Protein AF-A0A662N5N3-F1 (afdb_monomer_lite)

pLDDT: mean 81.84, std 18.87, range [27.03, 98.88]

Sequence (697 aa):
PAIQVDVYLLGVSLSEDMDDGWNGYADIVGNYKIVHKGHETKNGNIEMIYYDWDTLKGKMGYIRKRLLYSHKECSPLNEITIEVNLEEYNDILSNSAIGSGSIKITKPGKYTINSGKGKVLIEVKTTPAVLYSDECSYFYDQPNDYASSIVTSSGGYVYDWQLANMIRMWIANRTGYANMVFIFNQCFGGGMIDDLKEKLEGTGDAAFLSASKHNETSWGLADGYTPASWPEMAKRGFKKPEGYYPKEVGEELAKTGKDAPTIKEIAKRAEQQDARGPYGLGFKETPQYTSVGNGDNIKIGKKADGSDVASKHAILFAGDADSKRHWNNLDRAYKALKKHGFTDANIIVLAGNGKTLPNGTNVPSYVDGPGTKKALFEAIINVSKKMNKNEQLIFWVSDHGNRERTETALDKAIKDPVKQTVPPKRTAKRPGQISWDLDEEFLKVIKLDPNNQPYVSILVEATPMVIEYGEYFLENIKLYVNENELELELIEPIIAYDEEPDLDAYELVYLVDERILREENLIEVEWAGDPEMFVEYTILGLMISTGDINELEPEPIEVVEERTLFELLREYVPIYNENIDNLPGFIKRIAGNERIDLEITLENKSILNIGVVTEKGRIVEFSKGKISEPTMRVWTSEDIVRRIINSEDPISTGVNALKMGEIRYSGVGFRRTLKMFAVKIVTKVYRLVEVIGDLFG

Radius of gyration: 35.74 Å; chains: 1; bounding box: 77×88×112 Å

Foldseek 3Di:
DKKKKWKKFWWKFFQDDPDPPPPQWQFKKWKKWKDFPPDDIDIDIDHTDTHRCVVQVRNTDTDDIDTRDIDMDDPDGTKMKMKMWMWRDDPPDDTHGCAIFIDIDRHFAWDWTDGRRMITIMTIDIDHDLVCLLVDADQDEDPPQKWWWDAALVRATCTLLLVLCLCLFLEQPQFAALEEEEEAAAFLSSNSVNSNQVSCAPSYKYKYKYQAHNHAGFDWFFQPDACVVPVVVVVLVDHGTATQLLVQLLVLLLDDDPSFAQPLVSRSRSLSSRQQHPNHDVNGGHMHIDIHDLSRQDTLQAGSVRHGFPEEAEEEAERQQQGPHSLVSSVSNVNSVVSSVDDLVRYAAAHNQLAAHNVRHGDPPSHPGHRHPQVVSVSSNVVSVVHHNRYYYYYYYYYHMDMDGPVVSVVSQVVDPDHRDGAFDQPDPDPPDGDGDDDPVVVVVLVVDPCNFKKKKWKWFCDPLCVVCDPVQVQQKWKDKLNRTFHFDDWAFDQHPDPDRDGGTIITMTTDHLVSDDPDIDMDIDGRDDPVSDDDIDTPDMDTGSSDPDDDDDDDDDDDDDDDPLRLVVVCQVVQQVCQVVADPVLLVVLAFWWEWEWAQEPVRDTWTWTFTGHSNHTPDIDTDGDPPGQKYKYAYPVLVVCLSPDPHNNVSVVVCVVVCRIDMDGDDDDDDPDDDDVPPPDPPVPPVVPVVPPDD

Secondary structure (DSSP, 8-state):
-EEEEEEEEEEEEESS----SSSSSEEEEEEEEEEETTSPPEEEEEEEEEE-HHHHTTS-EEEEEEEEEEEEEESSPPPEEEEEEEEE--SSSPPEEEEEEEEEESSSEEEEEEETTEEEEEEEEEEE-GGGGGG-----PPPTTEEEEEE-TTS-EEEHHHHHHHHIIIIIITT--SEEEEEE-STTGGGGHHHHHHHHTTTSEEEEEESS-TTS---B--TT--TTT-HHHHHTT--SS-BHHHHHHHHHHT--GGG---HHHHHHHHHHH-SSSTTSSS-----EEEEETTGGG-BTTB-TTSPBPS-EEEEEEETT--SHHHHHHHHHHHHHHHHTT--GGGEEEEETTSSB-TTSPBPPTT--B---HHHHHHHHHHHHHH--TT-EEEEEE-S--EEEEHHHHHHHHHH-SSPPP-PPP---SSTT----PPPHHHHHHHHT-TT---EEEEEEE--HHHHHHHHHHHHTEEEEETTEEE-EEEEEEE--SSSS-S--EEEEEEE--GGG--SS--EEEEE-S-GGG-----EEEEEEE-S-------------PPPPHHHHHHHHHHHHHHHGGGS-HHHHHHSSS-EEEEEEE-TTS-EEEEEEEEETTEEEEEEESPPSS-SEEEEEEHHHHHHHHT-SSHHHHHHHHHHHTSSEEEE-SS-----S--TT-SSSSTTSSTTTTTT--

Structure (mmCIF, N/CA/C/O backbone):
data_AF-A0A662N5N3-F1
#
_entry.id   AF-A0A662N5N3-F1
#
loop_
_atom_site.group_PDB
_atom_site.id
_atom_site.type_symbol
_atom_site.label_atom_id
_atom_site.label_alt_id
_atom_site.label_comp_id
_atom_site.label_asym_id
_atom_site.label_entity_id
_atom_site.label_seq_id
_atom_site.pdbx_PDB_ins_code
_atom_site.Cartn_x
_atom_site.Cartn_y
_atom_site.Cartn_z
_atom_site.occupancy
_atom_site.B_iso_or_equiv
_atom_site.auth_seq_id
_atom_site.auth_comp_id
_atom_site.auth_asym_id
_atom_site.auth_atom_id
_atom_site.pdbx_PDB_model_num
ATOM 1 N N . PRO A 1 1 ? -8.837 -2.262 10.865 1.00 85.25 1 PRO A N 1
ATOM 2 C CA . PRO A 1 1 ? -8.389 -2.999 12.072 1.00 85.25 1 PRO A CA 1
ATOM 3 C C . PRO A 1 1 ? -9.550 -3.445 12.971 1.00 85.25 1 PRO A C 1
ATOM 5 O O . PRO A 1 1 ? -10.570 -2.763 13.050 1.00 85.25 1 PRO A O 1
ATOM 8 N N . ALA A 1 2 ? -9.380 -4.579 13.647 1.00 90.88 2 ALA A N 1
ATOM 9 C CA . ALA A 1 2 ? -10.356 -5.117 14.582 1.00 90.88 2 ALA A CA 1
ATOM 10 C C . ALA A 1 2 ? -10.357 -4.335 15.900 1.00 90.88 2 ALA A C 1
ATOM 12 O O . ALA A 1 2 ? -9.306 -4.046 16.483 1.00 90.88 2 ALA A O 1
ATOM 13 N N . ILE A 1 3 ? -11.551 -4.022 16.388 1.00 92.62 3 ILE A N 1
ATOM 14 C CA . ILE A 1 3 ? -11.781 -3.299 17.633 1.00 92.62 3 ILE A CA 1
ATOM 15 C C . ILE A 1 3 ? -12.759 -4.065 18.519 1.00 92.62 3 ILE A C 1
ATOM 17 O O . ILE A 1 3 ? -13.687 -4.717 18.054 1.00 92.62 3 ILE A O 1
ATOM 21 N N . GLN A 1 4 ? -12.529 -3.978 19.820 1.00 95.75 4 GLN A N 1
ATOM 22 C CA . GLN A 1 4 ? -13.451 -4.368 20.868 1.00 95.75 4 GLN A CA 1
ATOM 23 C C . GLN A 1 4 ? -14.208 -3.114 21.289 1.00 95.75 4 GLN A C 1
ATOM 25 O O . GLN A 1 4 ? -13.592 -2.124 21.687 1.00 95.75 4 GLN A O 1
ATOM 30 N N . VAL A 1 5 ? -15.528 -3.162 21.200 1.00 97.44 5 VAL A N 1
ATOM 31 C CA . VAL A 1 5 ? -16.421 -2.065 21.547 1.00 97.44 5 VAL A CA 1
ATOM 32 C C . VAL A 1 5 ? -17.146 -2.408 22.822 1.00 97.44 5 VAL A C 1
ATOM 34 O O . VAL A 1 5 ? -17.880 -3.390 22.884 1.00 97.44 5 VAL A O 1
ATOM 37 N N . ASP A 1 6 ? -16.947 -1.572 23.829 1.00 98.00 6 ASP A N 1
ATOM 38 C CA . ASP A 1 6 ? -17.576 -1.712 25.127 1.00 98.00 6 ASP A CA 1
ATOM 39 C C . ASP A 1 6 ? -18.425 -0.478 25.434 1.00 98.00 6 ASP A C 1
ATOM 41 O O . ASP A 1 6 ? -17.951 0.659 25.346 1.00 98.00 6 ASP A O 1
ATOM 45 N N . VAL A 1 7 ? -19.667 -0.708 25.852 1.00 98.00 7 VAL A N 1
ATOM 46 C CA . VAL A 1 7 ? -20.577 0.330 26.341 1.00 98.00 7 VAL A CA 1
ATOM 47 C C . VAL A 1 7 ? -20.674 0.206 27.851 1.00 98.00 7 VAL A C 1
ATOM 49 O O . VAL A 1 7 ? -21.059 -0.841 28.376 1.00 98.00 7 VAL A O 1
ATOM 52 N N . TYR A 1 8 ? -20.355 1.286 28.553 1.00 98.12 8 TYR A N 1
ATOM 53 C CA . TYR A 1 8 ? -20.390 1.349 30.005 1.00 98.12 8 TYR A CA 1
ATOM 54 C C . TYR A 1 8 ? -21.406 2.367 30.505 1.00 98.12 8 TYR A C 1
ATOM 56 O O . TYR A 1 8 ? -21.521 3.456 29.951 1.00 98.12 8 TYR A O 1
ATOM 64 N N . LEU A 1 9 ? -22.063 2.042 31.615 1.00 97.38 9 LEU A N 1
ATOM 65 C CA . LEU A 1 9 ? -22.802 2.987 32.443 1.00 97.38 9 LEU A CA 1
ATOM 66 C C . LEU A 1 9 ? -21.854 3.600 33.479 1.00 97.38 9 LEU A C 1
ATOM 68 O O . LEU A 1 9 ? -21.174 2.871 34.210 1.00 97.38 9 LEU A O 1
ATOM 72 N N . LEU A 1 10 ? -21.804 4.932 33.533 1.00 97.44 10 LEU A N 1
ATOM 73 C CA . LEU A 1 10 ? -20.913 5.684 34.421 1.00 97.44 10 LEU A CA 1
ATOM 74 C C . LEU A 1 10 ? -21.640 6.439 35.531 1.00 97.44 10 LEU A C 1
ATOM 76 O O . LEU A 1 10 ? -21.030 6.723 36.561 1.00 97.44 10 LEU A O 1
ATOM 80 N N . GLY A 1 11 ? -22.908 6.791 35.339 1.00 96.12 11 GLY A N 1
ATOM 81 C CA . GLY A 1 11 ? -23.653 7.544 36.339 1.00 96.12 11 GLY A CA 1
ATOM 82 C C . GLY A 1 11 ? -25.035 7.959 35.874 1.00 96.12 11 GLY A C 1
ATOM 83 O O . GLY A 1 11 ? -25.398 7.773 34.710 1.00 96.12 11 GLY A O 1
ATOM 84 N N . VAL A 1 12 ? -25.781 8.539 36.806 1.00 96.31 12 VAL A N 1
ATOM 85 C CA . VAL A 1 12 ? -27.115 9.098 36.580 1.00 96.31 12 VAL A CA 1
ATOM 86 C C . VAL A 1 12 ? -27.249 10.446 37.289 1.00 96.31 12 VAL A C 1
ATOM 88 O O . VAL A 1 12 ? -26.534 10.728 38.250 1.00 96.31 12 VAL A O 1
ATOM 91 N N . SER A 1 13 ? -28.148 11.302 36.817 1.00 95.88 13 SER A N 1
ATOM 92 C CA . SER A 1 13 ? -28.570 12.511 37.532 1.00 95.88 13 SER A CA 1
ATOM 93 C C . SER A 1 13 ? -30.065 12.718 37.399 1.00 95.88 13 SER A C 1
ATOM 95 O O . SER A 1 13 ? -30.626 12.357 36.368 1.00 95.88 13 SER A O 1
ATOM 97 N N . LEU A 1 14 ? -30.675 13.383 38.372 1.00 95.12 14 LEU A N 1
ATOM 98 C CA . LEU A 1 14 ? -32.076 13.791 38.319 1.00 95.12 14 LEU A CA 1
ATOM 99 C C . LEU A 1 14 ? -32.199 15.302 38.075 1.00 95.12 14 LEU A C 1
ATOM 101 O O . LEU A 1 14 ? -31.240 16.046 38.267 1.00 95.12 14 LEU A O 1
ATOM 105 N N . SER A 1 15 ? -33.356 15.770 37.616 1.00 93.56 15 SER A N 1
ATOM 106 C CA . SER A 1 15 ? -33.669 17.200 37.474 1.00 93.56 15 SER A CA 1
ATOM 107 C C . SER A 1 15 ? -34.476 17.763 38.640 1.00 93.56 15 SER A C 1
ATOM 109 O O . SER A 1 15 ? -34.558 18.980 38.784 1.00 93.56 15 SER A O 1
ATOM 111 N N . GLU A 1 16 ? -35.068 16.892 39.447 1.00 91.94 16 GLU A N 1
ATOM 112 C CA . GLU A 1 16 ? -35.859 17.225 40.625 1.00 91.94 16 GLU A CA 1
ATOM 113 C C . GLU A 1 16 ? -35.660 16.171 41.711 1.00 91.94 16 GLU A C 1
ATOM 115 O O . GLU A 1 16 ? -35.113 15.096 41.444 1.00 91.94 16 GLU A O 1
ATOM 120 N N . ASP A 1 17 ? -36.085 16.517 42.921 1.00 89.75 17 ASP A N 1
ATOM 121 C CA . ASP A 1 17 ? -36.079 15.604 44.052 1.00 89.75 17 ASP A CA 1
ATOM 122 C C . ASP A 1 17 ? -37.106 14.491 43.828 1.00 89.75 17 ASP A C 1
ATOM 124 O O . ASP A 1 17 ? -38.276 14.767 43.555 1.00 89.75 17 ASP A O 1
ATOM 128 N N . MET A 1 18 ? -36.633 13.254 43.898 1.00 86.56 18 MET A N 1
ATOM 129 C CA . MET A 1 18 ? -37.420 12.031 43.732 1.00 86.56 18 MET A CA 1
ATOM 130 C C . MET A 1 18 ? -37.079 11.054 44.867 1.00 86.56 18 MET A C 1
ATOM 132 O O . MET A 1 18 ? -37.094 9.851 44.657 1.00 86.56 18 MET A O 1
ATOM 136 N N . ASP A 1 19 ? -36.627 11.553 46.019 1.00 82.56 19 ASP A N 1
ATOM 137 C CA . ASP A 1 19 ? -36.522 10.747 47.234 1.00 82.56 19 ASP A CA 1
ATOM 138 C C . ASP A 1 19 ? -37.930 10.551 47.819 1.00 82.56 19 ASP A C 1
ATOM 140 O O . ASP A 1 19 ? -38.656 11.519 48.071 1.00 82.56 19 ASP A O 1
ATOM 144 N N . ASP A 1 20 ? -38.331 9.298 48.036 1.00 78.50 20 ASP A N 1
ATOM 145 C CA . ASP A 1 20 ? -39.620 8.951 48.643 1.00 78.50 20 ASP A CA 1
ATOM 146 C C . ASP A 1 20 ? -39.633 9.137 50.175 1.00 78.50 20 ASP A C 1
ATOM 148 O O . ASP A 1 20 ? -40.675 8.994 50.827 1.00 78.50 20 ASP A O 1
ATOM 152 N N . GLY A 1 21 ? -38.481 9.500 50.750 1.00 77.56 21 GLY A N 1
ATOM 153 C CA . GLY A 1 21 ? -38.270 9.777 52.163 1.00 77.56 21 GLY A CA 1
ATOM 154 C C . GLY A 1 21 ? -38.032 8.528 53.013 1.00 77.56 21 GLY A C 1
ATOM 155 O O . GLY A 1 21 ? -37.933 8.648 54.238 1.00 77.56 21 GLY A O 1
ATOM 156 N N . TRP A 1 22 ? -37.950 7.335 52.413 1.00 80.19 22 TRP A N 1
ATOM 157 C CA . TRP A 1 22 ? -37.767 6.083 53.148 1.00 80.19 22 TRP A CA 1
ATOM 158 C C . TRP A 1 22 ? -36.317 5.860 53.579 1.00 80.19 22 TRP A C 1
ATOM 160 O O . TRP A 1 22 ? -36.052 5.508 54.733 1.00 80.19 22 TRP A O 1
ATOM 170 N N . ASN A 1 23 ? -35.372 6.037 52.654 1.00 81.00 23 ASN A N 1
ATOM 171 C CA . ASN A 1 23 ? -33.949 5.773 52.884 1.00 81.00 23 ASN A CA 1
ATOM 172 C C . ASN A 1 23 ? -33.048 7.008 52.677 1.00 81.00 23 ASN A C 1
ATOM 174 O O . ASN A 1 23 ? -31.851 6.911 52.959 1.00 81.00 23 ASN A O 1
ATOM 178 N N . GLY A 1 24 ? -33.607 8.148 52.254 1.00 84.81 24 GLY A N 1
ATOM 179 C CA . GLY A 1 24 ? -32.859 9.378 51.979 1.00 84.81 24 GLY A CA 1
ATOM 180 C C . GLY A 1 24 ? -32.242 9.437 50.574 1.00 84.81 24 GLY A C 1
ATOM 181 O O . GLY A 1 24 ? -31.312 10.213 50.347 1.00 84.81 24 GLY A O 1
ATOM 182 N N . TYR A 1 25 ? -32.669 8.564 49.659 1.00 89.75 25 TYR A N 1
ATOM 183 C CA . TYR A 1 25 ? -32.156 8.446 48.299 1.00 89.75 25 TYR A CA 1
ATOM 184 C C . TYR A 1 25 ? -33.302 8.208 47.315 1.00 89.75 25 TYR A C 1
ATOM 186 O O . TYR A 1 25 ? -34.268 7.514 47.604 1.00 89.75 25 TYR A O 1
ATOM 194 N N . ALA A 1 26 ? -33.131 8.689 46.085 1.00 89.69 26 ALA A N 1
ATOM 195 C CA . ALA A 1 26 ? -33.930 8.191 44.974 1.00 89.69 26 ALA A CA 1
ATOM 196 C C . ALA A 1 26 ? -33.388 6.819 44.528 1.00 89.69 26 ALA A C 1
ATOM 198 O O . ALA A 1 26 ? -32.230 6.715 44.095 1.00 89.69 26 ALA A O 1
ATOM 199 N N . ASP A 1 27 ? -34.225 5.783 44.601 1.00 93.44 27 ASP A N 1
ATOM 200 C CA . ASP A 1 27 ? -33.883 4.401 44.250 1.00 93.44 27 ASP A CA 1
ATOM 201 C C . ASP A 1 27 ? -34.094 4.152 42.750 1.00 93.44 27 ASP A C 1
ATOM 203 O O . ASP A 1 27 ? -35.142 3.704 42.295 1.00 93.44 27 ASP A O 1
ATOM 207 N N . ILE A 1 28 ? -33.087 4.452 41.932 1.00 93.75 28 ILE A N 1
ATOM 208 C CA . ILE A 1 28 ? -33.214 4.402 40.471 1.00 93.75 28 ILE A CA 1
ATOM 209 C C . ILE A 1 28 ? -32.989 2.975 39.956 1.00 93.75 28 ILE A C 1
ATOM 211 O O . ILE A 1 28 ? -31.911 2.398 40.124 1.00 93.75 28 ILE A 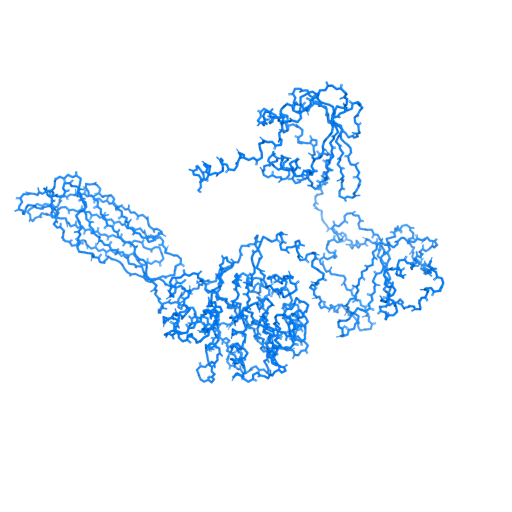O 1
ATOM 215 N N . VAL A 1 29 ? -33.976 2.439 39.239 1.00 94.75 29 VAL A N 1
ATOM 216 C CA . VAL A 1 29 ? -33.901 1.196 38.455 1.00 94.75 29 VAL A CA 1
ATOM 217 C C . VAL A 1 29 ? -34.272 1.473 36.999 1.00 94.75 29 VAL A C 1
ATOM 219 O O . VAL A 1 29 ? -34.690 2.572 36.634 1.00 94.75 29 VAL A O 1
ATOM 222 N N . GLY A 1 30 ? -34.096 0.493 36.118 1.00 94.31 30 GLY A N 1
ATOM 223 C CA . GLY A 1 30 ? -34.522 0.673 34.738 1.00 94.31 30 GLY A CA 1
ATOM 224 C C . GLY A 1 30 ? -34.170 -0.473 33.816 1.00 94.31 30 GLY A C 1
ATOM 225 O O . GLY A 1 30 ? -33.672 -1.519 34.234 1.00 94.31 30 GLY A O 1
ATOM 226 N N . ASN A 1 31 ? -34.385 -0.244 32.530 1.00 97.00 31 ASN A N 1
ATOM 227 C CA . ASN A 1 31 ? -33.936 -1.126 31.467 1.00 97.00 31 ASN A CA 1
ATOM 228 C C . ASN A 1 31 ? -33.184 -0.344 30.390 1.00 97.00 31 ASN A C 1
ATOM 230 O O . ASN A 1 31 ? -33.284 0.879 30.277 1.00 97.00 31 ASN A O 1
ATOM 234 N N . TYR A 1 32 ? -32.374 -1.069 29.631 1.00 97.75 32 TYR A N 1
ATOM 235 C CA . TYR A 1 32 ? -31.658 -0.539 28.488 1.00 97.75 32 TYR A CA 1
ATOM 236 C C . TYR A 1 32 ? -31.793 -1.476 27.296 1.00 97.75 32 TYR A C 1
ATOM 238 O O . TYR A 1 32 ? -31.893 -2.700 27.436 1.00 97.75 32 TYR A O 1
ATOM 246 N N . LYS A 1 33 ? -31.726 -0.879 26.111 1.00 98.31 33 LYS A N 1
ATOM 247 C CA . LYS A 1 33 ? -31.664 -1.575 24.834 1.00 98.31 33 LYS A CA 1
ATOM 248 C C . LYS A 1 33 ? -30.560 -0.960 23.988 1.00 98.31 33 LYS A C 1
ATOM 250 O O . LYS A 1 33 ? -30.495 0.251 23.809 1.00 98.31 33 LYS A O 1
ATOM 255 N N . ILE A 1 34 ? -29.676 -1.808 23.484 1.00 98.12 34 ILE A N 1
ATOM 256 C CA . ILE A 1 34 ? -28.536 -1.427 22.658 1.00 98.12 34 ILE A CA 1
ATOM 257 C C . ILE A 1 34 ? -28.717 -2.093 21.302 1.00 98.12 34 ILE A C 1
ATOM 259 O O . ILE A 1 34 ? -28.675 -3.319 21.188 1.00 98.12 34 ILE A O 1
ATOM 263 N N . VAL A 1 35 ? -28.935 -1.271 20.281 1.00 97.94 35 VAL A N 1
ATOM 264 C CA . VAL A 1 35 ? -29.014 -1.683 18.881 1.00 97.94 35 VAL A CA 1
ATOM 265 C C . VAL A 1 35 ? -27.709 -1.278 18.218 1.00 97.94 35 VAL A C 1
ATOM 267 O O . VAL A 1 35 ? -27.462 -0.094 17.998 1.00 97.94 35 VAL A O 1
ATOM 270 N N . HIS A 1 36 ? -26.867 -2.256 17.913 1.00 97.06 36 HIS A N 1
ATOM 271 C CA . HIS A 1 36 ? -25.601 -2.036 17.232 1.00 97.06 36 HIS A CA 1
ATOM 272 C C . HIS A 1 36 ? -25.733 -2.509 15.782 1.00 97.06 36 HIS A C 1
ATOM 274 O O . HIS A 1 36 ? -26.028 -3.677 15.533 1.00 97.06 36 HIS A O 1
ATOM 280 N N . LYS A 1 37 ? -25.591 -1.593 14.819 1.00 95.69 37 LYS A N 1
ATOM 281 C CA . LYS A 1 37 ? -25.779 -1.885 13.393 1.00 95.69 37 LYS A CA 1
ATOM 282 C C . LYS A 1 37 ? -24.887 -3.055 12.959 1.00 95.69 37 LYS A C 1
ATOM 284 O O . LYS A 1 37 ? -23.679 -2.999 13.130 1.00 95.69 37 LYS A O 1
ATOM 289 N N . GLY A 1 38 ? -25.497 -4.086 12.371 1.00 91.75 38 GLY A N 1
ATOM 290 C CA . GLY A 1 38 ? -24.798 -5.303 11.933 1.00 91.75 38 GLY A CA 1
ATOM 291 C C . GLY A 1 38 ? -24.660 -6.389 13.007 1.00 91.75 38 GLY A C 1
ATOM 292 O O . GLY A 1 38 ? -24.132 -7.456 12.713 1.00 91.75 38 GLY A O 1
ATOM 293 N N . HIS A 1 39 ? -25.167 -6.154 14.220 1.00 93.31 39 HIS A N 1
ATOM 294 C CA . HIS A 1 39 ? -25.032 -7.061 15.358 1.00 93.31 39 HIS A CA 1
ATOM 295 C C . HIS A 1 39 ? -26.370 -7.291 16.075 1.00 93.31 39 HIS A C 1
ATOM 297 O O . HIS A 1 39 ? -27.349 -6.566 15.880 1.00 93.31 39 HIS A O 1
ATOM 303 N N . GLU A 1 40 ? -26.424 -8.328 16.913 1.00 92.19 40 GLU A N 1
ATOM 304 C CA . GLU A 1 40 ? -27.622 -8.643 17.693 1.00 92.19 40 GLU A CA 1
ATOM 305 C C . GLU A 1 40 ? -27.960 -7.527 18.692 1.00 92.19 40 GLU A C 1
ATOM 307 O O . GLU A 1 40 ? -27.092 -6.944 19.345 1.00 92.19 40 GLU A O 1
ATOM 312 N N . THR A 1 41 ? -29.257 -7.248 18.840 1.00 95.69 41 THR A N 1
ATOM 313 C CA . THR A 1 41 ? -29.743 -6.274 19.823 1.00 95.69 41 THR A CA 1
ATOM 314 C C . THR A 1 41 ? -29.593 -6.828 21.236 1.00 95.69 41 THR A C 1
ATOM 316 O O . THR A 1 41 ? -30.061 -7.927 21.536 1.00 95.69 41 THR A O 1
ATOM 319 N N . LYS A 1 42 ? -29.003 -6.037 22.136 1.00 97.12 42 LYS A N 1
ATOM 320 C CA . LYS A 1 42 ? -28.864 -6.388 23.551 1.00 97.12 42 LYS A CA 1
ATOM 321 C C . LYS A 1 42 ? -29.885 -5.642 24.396 1.00 97.12 42 LYS A C 1
ATOM 323 O O . LYS A 1 42 ? -29.859 -4.419 24.454 1.00 97.12 42 LYS A O 1
ATOM 328 N N . ASN A 1 43 ? -30.715 -6.389 25.116 1.00 97.44 43 ASN A N 1
ATOM 329 C CA . ASN A 1 43 ? -31.578 -5.858 26.171 1.00 97.44 43 ASN A CA 1
ATOM 330 C C . ASN A 1 43 ? -31.013 -6.235 27.547 1.00 97.44 43 ASN A C 1
ATOM 332 O O . ASN A 1 43 ? -30.413 -7.306 27.703 1.00 97.44 43 ASN A O 1
ATOM 336 N N . GLY A 1 44 ? -31.218 -5.382 28.545 1.00 96.38 44 GLY A N 1
ATOM 337 C CA . GLY A 1 44 ? -30.852 -5.679 29.926 1.00 96.38 44 GLY A CA 1
ATOM 338 C C . GLY A 1 44 ? -31.470 -4.713 30.928 1.00 96.38 44 GLY A C 1
ATOM 339 O O . GLY A 1 44 ? -32.143 -3.756 30.556 1.00 96.38 44 GLY A O 1
ATOM 340 N N . ASN A 1 45 ? -31.224 -4.979 32.209 1.00 96.50 45 ASN A N 1
ATOM 341 C CA . ASN A 1 45 ? -31.729 -4.173 33.317 1.00 96.50 45 ASN A CA 1
ATOM 342 C C . ASN A 1 45 ? -30.608 -3.329 33.928 1.00 96.50 45 ASN A C 1
ATOM 344 O O . ASN A 1 45 ? -29.450 -3.751 33.978 1.00 96.50 45 ASN A O 1
ATOM 348 N N . ILE A 1 46 ? -30.963 -2.143 34.409 1.00 93.69 46 ILE A N 1
ATOM 349 C CA . ILE A 1 46 ? -30.112 -1.299 35.239 1.00 93.69 46 ILE A CA 1
ATOM 350 C C . ILE A 1 46 ? -30.387 -1.695 36.689 1.00 93.69 46 ILE A C 1
ATOM 352 O O . ILE A 1 46 ? -31.477 -1.465 37.206 1.00 93.69 46 ILE A O 1
ATOM 356 N N . GLU A 1 47 ? -29.400 -2.328 37.324 1.00 90.75 47 GLU A N 1
ATOM 357 C CA . GLU A 1 47 ? -29.445 -2.620 38.760 1.00 90.75 47 GLU A CA 1
ATOM 358 C C . GLU A 1 47 ? -29.582 -1.329 39.568 1.00 90.75 47 GLU A C 1
ATOM 360 O O . GLU A 1 47 ? -29.021 -0.306 39.170 1.00 90.75 47 GLU A O 1
ATOM 365 N N . MET A 1 48 ? -30.226 -1.425 40.731 1.00 92.88 48 MET A N 1
ATOM 366 C CA . MET A 1 48 ? -30.505 -0.309 41.636 1.00 92.88 48 MET A CA 1
ATOM 367 C C . MET A 1 48 ? -29.305 0.633 41.829 1.00 92.88 48 MET A C 1
ATOM 369 O O . MET A 1 48 ? -28.156 0.201 42.025 1.00 92.88 48 MET A O 1
ATOM 373 N N . ILE A 1 49 ? -29.590 1.931 41.728 1.00 93.81 49 ILE A N 1
ATOM 374 C CA . ILE A 1 49 ? -28.668 3.044 41.942 1.00 93.81 49 ILE A CA 1
ATOM 375 C C . ILE A 1 49 ? -29.303 3.990 42.956 1.00 93.81 49 ILE A C 1
ATOM 377 O O . ILE A 1 49 ? -30.339 4.578 42.677 1.00 93.81 49 ILE A O 1
ATOM 381 N N . TYR A 1 50 ? -28.634 4.181 44.087 1.00 93.50 50 TYR A N 1
ATOM 382 C CA . TYR A 1 50 ? -29.021 5.164 45.095 1.00 93.50 50 TYR A CA 1
ATOM 383 C C . TYR A 1 50 ? -28.512 6.550 44.691 1.00 93.50 50 TYR A C 1
ATOM 385 O O . TYR A 1 50 ? -27.298 6.746 44.551 1.00 93.50 50 TYR A O 1
ATOM 393 N N . TYR A 1 51 ? -29.419 7.502 44.476 1.00 93.31 51 TYR A N 1
ATOM 394 C CA . TYR A 1 51 ? -29.079 8.877 44.117 1.00 93.31 51 TYR A CA 1
ATOM 395 C C . TYR A 1 51 ? -29.433 9.848 45.249 1.00 93.31 51 TYR A C 1
ATOM 397 O O . TYR A 1 51 ? -30.598 10.061 45.559 1.00 93.31 51 TYR A O 1
ATOM 405 N N . ASP A 1 52 ? -28.406 10.455 45.845 1.00 93.06 52 ASP A N 1
ATOM 406 C CA . ASP A 1 52 ? -28.532 11.426 46.939 1.00 93.06 52 ASP A CA 1
ATOM 407 C C . ASP A 1 52 ? -28.837 12.821 46.379 1.00 93.06 52 ASP A C 1
ATOM 409 O O . ASP A 1 52 ? -27.929 13.541 45.935 1.00 93.06 52 ASP A O 1
ATOM 413 N N . TRP A 1 53 ? -30.118 13.194 46.354 1.00 89.88 53 TRP A N 1
ATOM 414 C CA . TRP A 1 53 ? -30.536 14.500 45.851 1.00 89.88 53 TRP A CA 1
ATOM 415 C C . TRP A 1 53 ? -30.004 15.650 46.713 1.00 89.88 53 TRP A C 1
ATOM 417 O O . TRP A 1 53 ? -29.515 16.645 46.165 1.00 89.88 53 TRP A O 1
ATOM 427 N N . ASP A 1 54 ? -30.016 15.503 48.036 1.00 89.69 54 ASP A N 1
ATOM 428 C CA . ASP A 1 54 ? -29.580 16.534 48.979 1.00 89.69 54 ASP A CA 1
ATOM 429 C C . ASP A 1 54 ? -28.114 16.928 48.778 1.00 89.69 54 ASP A C 1
ATOM 431 O O . ASP A 1 54 ? -27.758 18.118 48.807 1.00 89.69 54 ASP A O 1
ATOM 435 N N . THR A 1 55 ? -27.264 15.938 48.507 1.00 91.50 55 THR A N 1
ATOM 436 C CA . THR A 1 55 ? -25.841 16.144 48.239 1.00 91.50 55 THR A CA 1
ATOM 437 C C . THR A 1 55 ? -25.582 16.583 46.796 1.00 91.50 55 THR A C 1
ATOM 439 O O . THR A 1 55 ? -24.790 17.504 46.554 1.00 91.50 55 THR A O 1
ATOM 442 N N . LEU A 1 56 ? -26.203 15.926 45.810 1.00 93.50 56 LEU A N 1
ATOM 443 C CA . LEU A 1 56 ? -25.852 16.107 44.397 1.00 93.50 56 LEU A CA 1
ATOM 444 C C . LEU A 1 56 ? -26.603 17.264 43.729 1.00 93.50 56 LEU A C 1
ATOM 446 O O . LEU A 1 56 ? -26.021 17.919 42.860 1.00 93.50 56 LEU A O 1
ATOM 450 N N . LYS A 1 57 ? -27.852 17.544 44.117 1.00 91.50 57 LYS A N 1
ATOM 451 C CA . LYS A 1 57 ? -28.713 18.624 43.589 1.00 91.50 57 LYS A CA 1
ATOM 452 C C . LYS A 1 57 ? -28.712 18.700 42.061 1.00 91.50 57 LYS A C 1
ATOM 454 O O . LYS A 1 57 ? -28.380 19.727 41.465 1.00 91.50 57 LYS A O 1
ATOM 459 N N . GLY A 1 58 ? -28.986 17.564 41.427 1.00 89.19 58 GLY A N 1
ATOM 460 C CA . GLY A 1 58 ? -29.015 17.403 39.974 1.00 89.19 58 GLY A CA 1
ATOM 461 C C . GLY A 1 58 ? -27.650 17.287 39.285 1.00 89.19 58 GLY A C 1
ATOM 462 O O . GLY A 1 58 ? -27.577 17.201 38.057 1.00 89.19 58 GLY A O 1
ATOM 463 N N . LYS A 1 59 ? -26.542 17.243 40.037 1.00 94.00 59 LYS A N 1
ATOM 464 C CA . LYS A 1 59 ? -25.223 16.881 39.490 1.00 94.00 59 LYS A CA 1
ATOM 465 C C . LYS A 1 59 ? -25.149 15.386 39.174 1.00 94.00 59 LYS A C 1
ATOM 467 O O . LYS A 1 59 ? -25.890 14.575 39.720 1.00 94.00 59 LYS A O 1
ATOM 472 N N . MET A 1 60 ? -24.214 15.015 38.301 1.00 95.75 60 MET A N 1
ATOM 473 C CA . MET A 1 60 ? -23.962 13.615 37.954 1.00 95.75 60 MET A CA 1
ATOM 474 C C . MET A 1 60 ? -23.496 12.814 39.176 1.00 95.75 60 MET A C 1
ATOM 476 O O . MET A 1 60 ? -22.419 13.075 39.715 1.00 95.75 60 MET A O 1
ATOM 480 N N . GLY A 1 61 ? -24.298 11.829 39.577 1.00 92.31 61 GLY A N 1
ATOM 481 C CA . GLY A 1 61 ? -23.941 10.812 40.555 1.00 92.31 61 GLY A CA 1
ATOM 482 C C . GLY A 1 61 ? -23.158 9.707 39.861 1.00 92.31 61 GLY A C 1
ATOM 483 O O . GLY A 1 61 ? -23.728 8.877 39.152 1.00 92.31 61 GLY A O 1
ATOM 484 N N . TYR A 1 62 ? -21.836 9.723 40.016 1.00 91.81 62 TYR A N 1
ATOM 485 C CA . TYR A 1 62 ? -20.974 8.702 39.429 1.00 91.81 62 TYR A CA 1
ATOM 486 C C . TYR A 1 62 ? -21.116 7.385 40.183 1.00 91.81 62 TYR A C 1
ATOM 488 O O . TYR A 1 62 ? -20.975 7.339 41.404 1.00 91.81 62 TYR A O 1
ATOM 496 N N . ILE A 1 63 ? -21.333 6.306 39.438 1.00 92.62 63 ILE A N 1
ATOM 497 C CA . ILE A 1 63 ? -21.402 4.953 39.983 1.00 92.62 63 ILE A CA 1
ATOM 498 C C . ILE A 1 63 ? -20.110 4.190 39.692 1.00 92.62 63 ILE A C 1
ATOM 500 O O . ILE A 1 63 ? -19.281 4.591 38.866 1.00 92.62 63 ILE A O 1
ATOM 504 N N . ARG A 1 64 ? -19.948 3.025 40.328 1.00 91.06 64 ARG A N 1
ATOM 505 C CA . ARG A 1 64 ? -18.941 2.060 39.883 1.00 91.06 64 ARG A CA 1
ATOM 506 C C . ARG A 1 64 ? -19.251 1.682 38.436 1.00 91.06 64 ARG A C 1
ATOM 508 O O . ARG A 1 64 ? -20.323 1.162 38.163 1.00 91.06 64 ARG A O 1
ATOM 515 N N . LYS A 1 65 ? -18.303 1.929 37.531 1.00 93.50 65 LYS A N 1
ATOM 516 C CA . LYS A 1 65 ? -18.413 1.645 36.094 1.00 93.50 65 LYS A CA 1
ATOM 517 C C . LYS A 1 65 ? -18.968 0.233 35.832 1.00 93.50 65 LYS A C 1
ATOM 519 O O . LYS A 1 65 ? -18.331 -0.746 36.225 1.00 93.50 65 LYS A O 1
ATOM 524 N N . ARG A 1 66 ? -20.125 0.136 35.161 1.00 95.06 66 ARG A N 1
ATOM 525 C CA . ARG A 1 66 ? -20.808 -1.134 34.822 1.00 95.06 66 ARG A CA 1
ATOM 526 C C . ARG A 1 66 ? -20.776 -1.374 33.311 1.00 95.06 66 ARG A C 1
ATOM 528 O O . ARG A 1 66 ? -21.084 -0.461 32.552 1.00 95.06 66 ARG A O 1
ATOM 535 N N . LEU A 1 67 ? -20.400 -2.575 32.871 1.00 97.06 67 LEU A N 1
ATOM 536 C CA . LEU A 1 67 ? -20.407 -2.969 31.455 1.00 97.06 67 LEU A CA 1
ATOM 537 C C . LEU A 1 67 ? -21.830 -3.366 31.039 1.00 97.06 67 LEU A C 1
ATOM 539 O O . LEU A 1 67 ? -22.407 -4.266 31.642 1.00 97.06 67 LEU A O 1
ATOM 543 N N . LEU A 1 68 ? -22.381 -2.707 30.020 1.00 96.31 68 LEU A N 1
ATOM 544 C CA . LEU A 1 68 ? -23.717 -2.995 29.483 1.00 96.31 68 LEU A CA 1
ATOM 545 C C . LEU A 1 68 ? -23.659 -3.866 28.222 1.00 96.31 68 LEU A C 1
ATOM 547 O O . LEU A 1 68 ? -24.508 -4.729 28.007 1.00 96.31 68 LEU A O 1
ATOM 551 N N . TYR A 1 69 ? -22.657 -3.635 27.375 1.00 97.31 69 TYR A N 1
ATOM 552 C CA . TYR A 1 69 ? -22.514 -4.301 26.083 1.00 97.31 69 TYR A CA 1
ATOM 553 C C . TYR A 1 69 ? -21.047 -4.404 25.693 1.00 97.31 69 TYR A C 1
ATOM 555 O O . TYR A 1 69 ? -20.263 -3.512 26.012 1.00 97.31 69 TYR A O 1
ATOM 563 N N . SER A 1 70 ? -20.692 -5.492 25.014 1.00 96.62 70 SER A N 1
ATOM 564 C CA . SER A 1 70 ? -19.330 -5.782 24.582 1.00 96.62 70 SER A CA 1
ATOM 565 C C . SER A 1 70 ? -19.384 -6.594 23.289 1.00 96.62 70 SER A C 1
ATOM 567 O O . SER A 1 70 ? -20.025 -7.646 23.255 1.00 96.62 70 SER A O 1
ATOM 569 N N . HIS A 1 71 ? -18.755 -6.109 22.219 1.00 96.00 71 HIS A N 1
ATOM 570 C CA . HIS A 1 71 ? -18.726 -6.795 20.925 1.00 96.00 71 HIS A CA 1
ATOM 571 C C . HIS A 1 71 ? -17.453 -6.481 20.134 1.00 96.00 71 HIS A C 1
ATOM 573 O O . HIS A 1 71 ? -16.877 -5.409 20.297 1.00 96.00 71 HIS A O 1
ATOM 579 N N . LYS A 1 72 ? -17.019 -7.405 19.271 1.00 95.56 72 LYS A N 1
ATOM 580 C CA . LYS A 1 72 ? -15.865 -7.208 18.385 1.00 95.56 72 LYS A CA 1
ATOM 581 C C . LYS A 1 72 ? -16.336 -6.905 16.974 1.00 95.56 72 LYS A C 1
ATOM 583 O O . LYS A 1 72 ? -17.194 -7.607 16.457 1.00 95.56 72 LYS A O 1
ATOM 588 N N . GLU A 1 73 ? -15.746 -5.906 16.343 1.00 93.50 73 GLU A N 1
ATOM 589 C CA . GLU A 1 73 ? -16.069 -5.529 14.969 1.00 93.50 73 GLU A CA 1
ATOM 590 C C . GLU A 1 73 ? -14.848 -4.939 14.257 1.00 93.50 73 GLU A C 1
ATOM 592 O O . GLU A 1 73 ? -13.765 -4.800 14.834 1.00 93.50 73 GLU A O 1
ATOM 597 N N . CYS A 1 74 ? -15.029 -4.568 12.995 1.00 90.56 74 CYS A N 1
ATOM 598 C CA . CYS A 1 74 ? -14.013 -3.893 12.204 1.00 90.56 74 CYS A CA 1
ATOM 599 C C . CYS A 1 74 ? -14.214 -2.380 12.273 1.00 90.56 74 CYS A C 1
ATOM 601 O O . CYS A 1 74 ? -15.300 -1.888 12.007 1.00 90.56 74 CYS A O 1
ATOM 603 N N . SER A 1 75 ? -13.153 -1.645 12.607 1.00 87.56 75 SER A N 1
ATOM 604 C CA . SER A 1 75 ? -13.146 -0.180 12.612 1.00 87.56 75 SER A CA 1
ATOM 605 C C . SER A 1 75 ? -13.390 0.387 11.200 1.00 87.56 75 SER A C 1
ATOM 607 O O . SER A 1 75 ? -12.824 -0.159 10.245 1.00 87.56 75 SER A O 1
ATOM 609 N N . PRO A 1 76 ? -14.136 1.503 11.052 1.00 89.25 76 PRO A N 1
ATOM 610 C CA . PRO A 1 76 ? -14.675 2.354 12.120 1.00 89.25 76 PRO A CA 1
ATOM 611 C C . PRO A 1 76 ? -15.864 1.733 12.865 1.00 89.25 76 PRO A C 1
ATOM 613 O O . PRO A 1 76 ? -16.560 0.887 12.327 1.00 89.25 76 PRO A O 1
ATOM 616 N N . LEU A 1 77 ? -16.080 2.195 14.102 1.00 92.94 77 LEU A N 1
ATOM 617 C CA . LEU A 1 77 ? -17.235 1.851 14.941 1.00 92.94 77 LEU A CA 1
ATOM 618 C C . LEU A 1 77 ? -18.544 1.969 14.144 1.00 92.94 77 LEU A C 1
ATOM 620 O O . LEU A 1 77 ? -18.870 3.062 13.666 1.00 92.94 77 LEU A O 1
ATOM 624 N N . ASN A 1 78 ? -19.300 0.875 14.039 1.00 95.12 78 ASN A N 1
ATOM 625 C CA . ASN A 1 78 ? -20.645 0.918 13.482 1.00 95.12 78 ASN A CA 1
ATOM 626 C C . ASN A 1 78 ? -21.599 1.694 14.405 1.00 95.12 78 ASN A C 1
ATOM 628 O O . ASN A 1 78 ? -21.383 1.836 15.607 1.00 95.12 78 ASN A O 1
ATOM 632 N N . GLU A 1 79 ? -22.678 2.237 13.833 1.00 97.62 79 GLU A N 1
ATOM 633 C CA . GLU A 1 79 ? -23.654 3.018 14.602 1.00 97.62 79 GLU A CA 1
ATOM 634 C C . GLU A 1 79 ? -24.245 2.187 15.755 1.00 97.62 79 GLU A C 1
ATOM 636 O O . GLU A 1 79 ? -24.792 1.100 15.541 1.00 97.62 79 GLU A O 1
ATOM 641 N N . ILE A 1 80 ? -24.193 2.742 16.968 1.00 98.06 80 ILE A N 1
ATOM 642 C CA . ILE A 1 80 ? -24.848 2.206 18.160 1.00 98.06 80 ILE A CA 1
ATOM 643 C C . ILE A 1 80 ? -25.978 3.148 18.563 1.00 98.06 80 ILE A C 1
ATOM 645 O O . ILE A 1 80 ? -25.750 4.323 18.844 1.00 98.06 80 ILE A O 1
ATOM 649 N N . THR A 1 81 ? -27.195 2.621 18.646 1.00 98.38 81 THR A N 1
ATOM 650 C CA . THR A 1 81 ? -28.320 3.290 19.302 1.00 98.38 81 THR A CA 1
ATOM 651 C C . THR A 1 81 ? -28.499 2.712 20.697 1.00 98.38 81 THR A C 1
ATOM 653 O O . THR A 1 81 ? -28.633 1.499 20.855 1.00 98.38 81 THR A O 1
ATOM 656 N N . ILE A 1 82 ? -28.495 3.574 21.710 1.00 98.19 82 ILE A N 1
ATOM 657 C CA . ILE A 1 82 ? -28.695 3.191 23.109 1.00 98.19 82 ILE A CA 1
ATOM 658 C C . ILE A 1 82 ? -29.982 3.843 23.584 1.00 98.19 82 ILE A C 1
ATOM 660 O O . ILE A 1 82 ? -30.095 5.066 23.575 1.00 98.19 82 ILE A O 1
ATOM 664 N N . GLU A 1 83 ? -30.933 3.018 23.994 1.00 98.25 83 GLU A N 1
ATOM 665 C CA . GLU A 1 83 ? -32.203 3.399 24.599 1.00 98.25 83 GLU A CA 1
ATOM 666 C C . GLU A 1 83 ? -32.152 3.047 26.090 1.00 98.25 83 GLU A C 1
ATOM 668 O O . GLU A 1 83 ? -31.663 1.979 26.467 1.00 98.25 83 GLU A O 1
ATOM 673 N N . VAL A 1 84 ? -32.652 3.938 26.940 1.00 97.81 84 VAL A N 1
ATOM 674 C CA . VAL A 1 84 ? -32.782 3.720 28.385 1.00 97.81 84 VAL A CA 1
ATOM 675 C C . VAL A 1 84 ? -34.184 4.105 28.829 1.00 97.81 84 VAL A C 1
ATOM 677 O O . VAL A 1 84 ? -34.731 5.099 28.351 1.00 97.81 84 VAL A O 1
ATOM 680 N N . ASN A 1 85 ? -34.745 3.345 29.761 1.00 97.12 85 ASN A N 1
ATOM 681 C CA . ASN A 1 85 ? -35.953 3.706 30.490 1.00 97.12 85 ASN A CA 1
ATOM 682 C C . ASN A 1 85 ? -35.670 3.606 31.986 1.00 97.12 85 ASN A C 1
ATOM 684 O O . ASN A 1 85 ? -35.217 2.558 32.449 1.00 97.12 85 ASN A O 1
ATOM 688 N N . LEU A 1 86 ? -35.903 4.697 32.710 1.00 96.06 86 LEU A N 1
ATOM 689 C CA . LEU A 1 86 ? -35.635 4.810 34.135 1.00 96.06 86 LEU A CA 1
ATOM 690 C C . LEU A 1 86 ? -36.927 4.953 34.929 1.00 96.06 86 LEU A C 1
ATOM 692 O O . LEU A 1 86 ? -37.854 5.674 34.542 1.00 96.06 86 LEU A O 1
ATOM 696 N N . GLU A 1 87 ? -36.917 4.330 36.093 1.00 94.31 87 GLU A N 1
ATOM 697 C CA . GLU A 1 87 ? -37.993 4.331 37.065 1.00 94.31 87 GLU A CA 1
ATOM 698 C C . GLU A 1 87 ? -37.407 4.516 38.464 1.00 94.31 87 GLU A C 1
ATOM 700 O O . GLU A 1 87 ? -36.297 4.069 38.757 1.00 94.31 87 GLU A O 1
ATOM 705 N N . GLU A 1 88 ? -38.157 5.194 39.318 1.00 91.06 88 GLU A N 1
ATOM 706 C CA . GLU A 1 88 ? -37.924 5.216 40.754 1.00 91.06 88 GLU A CA 1
ATOM 707 C C . GLU A 1 88 ? -38.628 3.996 41.350 1.00 91.06 88 GLU A C 1
ATOM 709 O O . GLU A 1 88 ? -39.834 3.797 41.159 1.00 91.06 88 GLU A O 1
ATOM 714 N N . TYR A 1 89 ? -37.850 3.142 41.999 1.00 88.94 89 TYR A N 1
ATOM 715 C CA . TYR A 1 89 ? -38.310 1.908 42.605 1.00 88.94 89 TYR A CA 1
ATOM 716 C C . TYR A 1 89 ? -39.096 2.193 43.885 1.00 88.94 89 TYR A C 1
ATOM 718 O O . TYR A 1 89 ? -38.658 2.985 44.711 1.00 88.94 89 TYR A O 1
ATOM 726 N N . ASN A 1 90 ? -40.229 1.512 44.075 1.00 80.56 90 ASN A N 1
ATOM 727 C CA . ASN A 1 90 ? -40.989 1.574 45.322 1.00 80.56 90 ASN A CA 1
ATOM 728 C C . ASN A 1 90 ? -41.461 0.172 45.747 1.00 80.56 90 ASN A C 1
ATOM 730 O O . ASN A 1 90 ? -41.995 -0.583 44.937 1.00 80.56 90 ASN A O 1
ATOM 734 N N . ASP A 1 91 ? -41.288 -0.173 47.027 1.00 68.62 91 ASP A N 1
ATOM 735 C CA . ASP A 1 91 ? -41.652 -1.494 47.569 1.00 68.62 91 ASP A CA 1
ATOM 736 C C . ASP A 1 91 ? -43.162 -1.660 47.855 1.00 68.62 91 ASP A C 1
ATOM 738 O O . ASP A 1 91 ? -43.641 -2.783 48.031 1.00 68.62 91 ASP A O 1
ATOM 742 N N . ILE A 1 92 ? -43.923 -0.561 47.946 1.00 64.50 92 ILE A N 1
ATOM 743 C CA . ILE A 1 92 ? -45.316 -0.550 48.438 1.00 64.50 92 ILE A CA 1
ATOM 744 C C . ILE A 1 92 ? -46.305 -0.118 47.342 1.00 64.50 92 ILE A C 1
ATOM 746 O O . ILE A 1 92 ? -47.433 -0.617 47.288 1.00 64.50 92 ILE A O 1
ATOM 750 N N . LEU A 1 93 ? -45.895 0.805 46.470 1.00 64.81 93 LEU A N 1
ATOM 751 C CA . LEU A 1 93 ? -46.676 1.345 45.352 1.00 64.81 93 LEU A CA 1
ATOM 752 C C . LEU A 1 93 ? -46.040 0.972 44.002 1.00 64.81 93 LEU A C 1
ATOM 754 O O . LEU A 1 93 ? -44.969 0.384 43.941 1.00 64.81 93 LEU A O 1
ATOM 758 N N . SER A 1 94 ? -46.708 1.297 42.892 1.00 74.25 94 SER A N 1
ATOM 759 C CA . SER A 1 94 ? -46.100 1.169 41.563 1.00 74.25 94 SER A CA 1
ATOM 760 C C . SER A 1 94 ? -44.946 2.157 41.393 1.00 74.25 94 SER A C 1
ATOM 762 O O . SER A 1 94 ? -45.104 3.319 41.768 1.00 74.25 94 SER A O 1
ATOM 764 N N . ASN A 1 95 ? -43.859 1.725 40.750 1.00 83.38 95 ASN A N 1
ATOM 765 C CA . ASN A 1 95 ? -42.726 2.583 40.400 1.00 83.38 95 ASN A CA 1
ATOM 766 C C . ASN A 1 95 ? -43.159 3.891 39.715 1.00 83.38 95 ASN A C 1
ATOM 768 O O . ASN A 1 95 ? -44.022 3.892 38.828 1.00 83.38 95 ASN A O 1
ATOM 772 N N . SER A 1 96 ? -42.508 4.994 40.079 1.00 84.31 96 SER A N 1
ATOM 773 C CA . SER A 1 96 ? -42.715 6.294 39.439 1.00 84.31 96 SER A CA 1
ATOM 774 C C . SER A 1 96 ? -41.816 6.427 38.212 1.00 84.31 96 SER A C 1
ATOM 776 O O . SER A 1 96 ? -40.614 6.172 38.263 1.00 84.31 96 SER A O 1
ATOM 778 N N . ALA A 1 97 ? -42.374 6.856 37.078 1.00 89.44 97 ALA A N 1
ATOM 779 C CA . ALA A 1 97 ? -41.584 7.042 35.865 1.00 89.44 97 ALA A CA 1
ATOM 780 C C . ALA A 1 97 ? -40.620 8.234 36.011 1.00 89.44 97 ALA A C 1
ATOM 782 O O . ALA A 1 97 ? -41.052 9.379 36.176 1.00 89.44 97 ALA A O 1
ATOM 783 N N . ILE A 1 98 ? -39.317 7.979 35.872 1.00 92.88 98 ILE A N 1
ATOM 784 C CA . ILE A 1 98 ? -38.304 9.033 35.707 1.00 92.88 98 ILE A CA 1
ATOM 785 C C . ILE A 1 98 ? -38.293 9.472 34.238 1.00 92.88 98 ILE A C 1
ATOM 787 O O . ILE A 1 98 ? -38.314 10.668 33.936 1.00 92.88 98 ILE A O 1
ATOM 791 N N . GLY A 1 99 ? -38.326 8.501 33.321 1.00 94.25 99 GLY A N 1
ATOM 792 C CA . GLY A 1 99 ? -38.510 8.722 31.891 1.00 94.25 99 GLY A CA 1
ATOM 793 C C . GLY A 1 99 ? -37.594 7.871 31.017 1.00 94.25 99 GLY A C 1
ATOM 794 O O . GLY A 1 99 ? -36.682 7.194 31.488 1.00 94.25 99 GLY A O 1
ATOM 795 N N . SER A 1 100 ? -37.823 7.952 29.708 1.00 96.62 100 SER A N 1
ATOM 796 C CA . SER A 1 100 ? -37.055 7.235 28.693 1.00 96.62 100 SER A CA 1
ATOM 797 C C . SER A 1 100 ? -36.293 8.184 27.776 1.00 96.62 100 SER A C 1
ATOM 799 O O . SER A 1 100 ? -36.744 9.299 27.510 1.00 96.62 100 SER A O 1
ATOM 801 N N . GLY A 1 101 ? -35.160 7.729 27.252 1.00 97.44 101 GLY A N 1
ATOM 802 C CA . GLY A 1 101 ? -34.329 8.491 26.327 1.00 97.44 101 GLY A CA 1
ATOM 803 C C . GLY A 1 101 ? -33.562 7.592 25.371 1.00 97.44 101 GLY A C 1
ATOM 804 O O . GLY A 1 101 ? -33.402 6.399 25.619 1.00 97.44 101 GLY A O 1
ATOM 805 N N . SER A 1 102 ? -33.064 8.168 24.278 1.00 97.88 102 SER A N 1
ATOM 806 C CA . SER A 1 102 ? -32.188 7.458 23.348 1.00 97.88 102 SER A CA 1
ATOM 807 C C . SER A 1 102 ? -31.084 8.352 22.795 1.00 97.88 102 SER A C 1
ATOM 809 O O . SER A 1 102 ? -31.206 9.579 22.786 1.00 97.88 102 SER A O 1
ATOM 811 N N . ILE A 1 103 ? -29.994 7.735 22.344 1.00 98.19 103 ILE A N 1
ATOM 812 C CA . ILE A 1 103 ? -28.907 8.414 21.639 1.00 98.19 103 ILE A CA 1
ATOM 813 C C . ILE A 1 103 ? -28.320 7.516 20.549 1.00 98.19 103 ILE A C 1
ATOM 815 O O . ILE A 1 103 ? -28.234 6.300 20.724 1.00 98.19 103 ILE A O 1
ATOM 819 N N . LYS A 1 104 ? -27.878 8.130 19.448 1.00 98.06 104 LYS A N 1
ATOM 820 C CA . LYS A 1 104 ? -27.081 7.492 18.395 1.00 98.06 104 LYS A CA 1
ATOM 821 C C . LYS A 1 104 ? -25.612 7.875 18.521 1.00 98.06 104 LYS A C 1
ATOM 823 O O . LYS A 1 104 ? -25.292 9.049 18.701 1.00 98.06 104 LYS A O 1
ATOM 828 N N . ILE A 1 105 ? -24.729 6.892 18.406 1.00 97.50 105 ILE A N 1
ATOM 829 C CA . ILE A 1 105 ? -23.288 7.038 18.601 1.00 97.50 105 ILE A CA 1
ATOM 830 C C . ILE A 1 105 ? -22.559 6.401 17.423 1.00 97.50 105 ILE A C 1
ATOM 832 O O . ILE A 1 105 ? -22.780 5.240 17.102 1.00 97.50 105 ILE A O 1
ATOM 836 N N . THR A 1 106 ? -21.662 7.165 16.805 1.00 96.00 106 THR A N 1
ATOM 837 C CA . THR A 1 106 ? -20.813 6.723 15.683 1.00 96.00 106 THR A CA 1
ATOM 838 C C . THR A 1 106 ? -19.322 6.881 15.976 1.00 96.00 106 THR A C 1
ATOM 840 O O . THR A 1 106 ? -18.479 6.561 15.143 1.00 96.00 106 THR A O 1
ATOM 843 N N . LYS A 1 107 ? -18.970 7.400 17.160 1.00 96.44 107 LYS A N 1
ATOM 844 C CA . LYS A 1 107 ? -17.585 7.594 17.602 1.00 96.44 107 LYS A CA 1
ATOM 845 C C . LYS A 1 107 ? -17.429 7.160 19.067 1.00 96.44 107 LYS A C 1
ATOM 847 O O . LYS A 1 107 ? -18.393 7.230 19.822 1.00 96.44 107 LYS A O 1
ATOM 852 N N . PRO A 1 108 ? -16.242 6.707 19.495 1.00 96.25 108 PRO A N 1
ATOM 853 C CA . PRO A 1 108 ? -15.973 6.452 20.906 1.00 96.25 108 PRO A CA 1
ATOM 854 C C . PRO A 1 108 ? -16.030 7.760 21.705 1.00 96.25 108 PRO A C 1
ATOM 856 O O . PRO A 1 108 ? -15.602 8.808 21.221 1.00 96.25 108 PRO A O 1
ATOM 859 N N . GLY A 1 109 ? -16.518 7.709 22.942 1.00 97.56 109 GLY A N 1
ATOM 860 C CA . GLY A 1 109 ? -16.662 8.902 23.770 1.00 97.56 109 GLY A CA 1
ATOM 861 C C . GLY A 1 109 ? -17.575 8.711 24.973 1.00 97.56 109 GLY A C 1
ATOM 862 O O . GLY A 1 109 ? -18.124 7.633 25.206 1.00 97.56 109 GLY A O 1
ATOM 863 N N . LYS A 1 110 ? -17.734 9.785 25.747 1.00 98.12 110 LYS A N 1
ATOM 864 C CA . LYS A 1 110 ? -18.716 9.864 26.832 1.00 98.12 110 LYS A CA 1
ATOM 865 C C . LYS A 1 110 ? -19.931 10.635 26.353 1.00 98.12 110 LYS A C 1
ATOM 867 O O . LYS A 1 110 ? -19.782 11.701 25.760 1.00 98.12 110 LYS A O 1
ATOM 872 N N . TYR A 1 111 ? -21.110 10.110 26.648 1.00 98.00 111 TYR A N 1
ATOM 873 C CA . TYR A 1 111 ? -22.370 10.658 26.172 1.00 98.00 111 TYR A CA 1
ATOM 874 C C . TYR A 1 111 ? -23.398 10.708 27.290 1.00 98.00 111 TYR A C 1
ATOM 876 O O . TYR A 1 111 ? -23.419 9.847 28.169 1.00 98.00 111 TYR A O 1
ATOM 884 N N . THR A 1 112 ? -24.273 11.706 27.224 1.00 97.69 112 THR A N 1
ATOM 885 C CA . THR A 1 112 ? -25.381 11.865 28.162 1.00 97.69 112 THR A CA 1
ATOM 886 C C . THR A 1 112 ? -26.689 11.629 27.427 1.00 97.69 112 THR A C 1
ATOM 888 O O . THR A 1 112 ? -26.984 12.328 26.459 1.00 97.69 112 THR A O 1
ATOM 891 N N . ILE A 1 113 ? -27.481 10.671 27.900 1.00 97.75 113 ILE A N 1
ATOM 892 C CA . ILE A 1 113 ? -28.838 10.421 27.415 1.00 97.75 113 ILE A CA 1
ATOM 893 C C . ILE A 1 113 ? -29.801 11.182 28.319 1.00 97.75 113 ILE A C 1
ATOM 895 O O . ILE A 1 113 ? -29.813 10.954 29.526 1.00 97.75 113 ILE A O 1
ATOM 899 N N . ASN A 1 114 ? -30.601 12.083 27.751 1.00 96.44 114 ASN A N 1
ATOM 900 C CA . ASN A 1 114 ? -31.683 12.734 28.488 1.00 96.44 114 ASN A CA 1
ATOM 901 C C . ASN A 1 114 ? -32.897 11.799 28.510 1.00 96.44 114 ASN A C 1
ATOM 903 O O . ASN A 1 114 ? -33.358 11.382 27.449 1.00 96.44 114 ASN A O 1
ATOM 907 N N . SER A 1 115 ? -33.406 11.484 29.698 1.00 93.06 115 SER A N 1
ATOM 908 C CA . SER A 1 115 ? -34.471 10.503 29.920 1.00 93.06 115 SER A CA 1
ATOM 909 C C . SER A 1 115 ? -35.560 11.089 30.827 1.00 93.06 115 SER A C 1
ATOM 911 O O . SER A 1 115 ? -35.734 10.669 31.970 1.00 93.06 115 SER A O 1
ATOM 913 N N . GLY A 1 116 ? -36.256 12.118 30.336 1.00 93.44 116 GLY A N 1
ATOM 914 C CA . GLY A 1 116 ? -37.281 12.839 31.098 1.00 93.44 116 GLY A CA 1
ATOM 915 C C . GLY A 1 116 ? -36.685 13.621 32.270 1.00 93.44 116 GLY A C 1
ATOM 916 O O . GLY A 1 116 ? -35.916 14.559 32.061 1.00 93.44 116 GLY A O 1
ATOM 917 N N . LYS A 1 117 ? -37.036 13.212 33.492 1.00 94.38 117 LYS A N 1
ATOM 918 C CA . LYS A 1 117 ? -36.521 13.778 34.749 1.00 94.38 117 LYS A CA 1
ATOM 919 C C . LYS A 1 117 ? -35.106 13.297 35.081 1.00 94.38 117 LYS A C 1
ATOM 921 O O . LYS A 1 117 ? -34.479 13.802 36.005 1.00 94.38 117 LYS A O 1
ATOM 926 N N . GLY A 1 118 ? -34.602 12.304 34.348 1.00 94.06 118 GLY A N 1
ATOM 927 C CA . GLY A 1 118 ? -33.273 11.735 34.529 1.00 94.06 118 GLY A CA 1
ATOM 928 C C . GLY A 1 118 ? -32.310 12.082 33.397 1.00 94.06 118 GLY A C 1
ATOM 929 O O . GLY A 1 118 ? -32.702 12.440 32.285 1.00 94.06 118 GLY A O 1
ATOM 930 N N . LYS A 1 119 ? -31.018 11.918 33.671 1.00 96.38 119 LYS A N 1
ATOM 931 C CA . LYS A 1 119 ? -29.966 11.810 32.659 1.00 96.38 119 LYS A CA 1
ATOM 932 C C . LYS A 1 119 ? -29.077 10.624 32.977 1.00 96.38 119 LYS A C 1
ATOM 934 O O . LYS A 1 119 ? -28.749 10.399 34.139 1.00 96.38 119 LYS A O 1
ATOM 939 N N . VAL A 1 120 ? -28.631 9.921 31.944 1.00 97.50 120 VAL A N 1
ATOM 940 C CA . VAL A 1 120 ? -27.732 8.767 32.055 1.00 97.50 120 VAL A CA 1
ATOM 941 C C . VAL A 1 120 ? -26.404 9.096 31.392 1.00 97.50 120 VAL A C 1
ATOM 943 O O . VAL A 1 120 ? -26.378 9.450 30.215 1.00 97.50 120 VAL A O 1
ATOM 946 N N . LEU A 1 121 ? -25.299 8.966 32.127 1.00 98.00 121 LEU A N 1
ATOM 947 C CA . LEU A 1 121 ? -23.951 9.090 31.581 1.00 98.00 121 LEU A CA 1
ATOM 948 C C . LEU A 1 121 ? -23.429 7.716 31.168 1.00 98.00 121 LEU A C 1
ATOM 950 O O . LEU A 1 121 ? -23.261 6.823 32.003 1.00 98.00 121 LEU A O 1
ATOM 954 N N . ILE A 1 122 ? -23.101 7.579 29.891 1.00 97.94 122 ILE A N 1
ATOM 955 C CA . ILE A 1 122 ? -22.518 6.376 29.302 1.00 97.94 122 ILE A CA 1
ATOM 956 C C . ILE A 1 122 ? -21.149 6.668 28.687 1.00 97.94 122 ILE A C 1
ATOM 958 O O . ILE A 1 122 ? -20.818 7.805 28.349 1.00 97.94 122 ILE A O 1
ATOM 962 N N . GLU A 1 123 ? -20.347 5.626 28.517 1.00 98.31 123 GLU A N 1
ATOM 963 C CA . GLU A 1 123 ? -19.074 5.670 27.803 1.00 98.31 123 GLU A CA 1
ATOM 964 C C . GLU A 1 123 ? -19.015 4.543 26.782 1.00 98.31 123 GLU A C 1
ATOM 966 O O . GLU A 1 123 ? -19.118 3.374 27.146 1.00 98.31 123 GLU A O 1
ATOM 971 N N . VAL A 1 124 ? -18.807 4.899 25.518 1.00 98.06 124 VAL A N 1
ATOM 972 C CA . VAL A 1 124 ? -18.470 3.957 24.452 1.00 98.06 124 VAL A CA 1
ATOM 973 C C . VAL A 1 124 ? -16.962 3.984 24.282 1.00 98.06 124 VAL A C 1
ATOM 975 O O . VAL A 1 124 ? -16.383 5.009 23.920 1.00 98.06 124 VAL A O 1
ATOM 978 N N . LYS A 1 125 ? -16.313 2.860 24.572 1.00 97.06 125 LYS A N 1
ATOM 979 C CA . LYS A 1 125 ? -14.865 2.706 24.480 1.00 97.06 125 LYS A CA 1
ATOM 980 C C . LYS A 1 125 ? -14.531 1.677 23.413 1.00 97.06 125 LYS A C 1
ATOM 982 O O . LYS A 1 125 ? -15.079 0.582 23.423 1.00 97.06 125 LYS A O 1
ATOM 987 N N . THR A 1 126 ? -13.574 2.011 22.556 1.00 94.38 126 THR A N 1
ATOM 988 C CA . THR A 1 126 ? -12.982 1.069 21.605 1.00 94.38 126 THR A CA 1
ATOM 989 C C . THR A 1 126 ? -11.557 0.738 22.023 1.00 94.38 126 THR A C 1
ATOM 991 O O . THR A 1 126 ? -10.760 1.645 22.279 1.00 94.38 126 THR A O 1
ATOM 994 N N . THR A 1 127 ? -11.213 -0.543 22.086 1.00 92.06 127 THR A N 1
ATOM 995 C CA . THR A 1 127 ? -9.836 -1.016 22.281 1.00 92.06 127 THR A CA 1
ATOM 996 C C . THR A 1 127 ? -9.415 -1.914 21.119 1.00 92.06 127 THR A C 1
ATOM 998 O O . THR A 1 127 ? -10.272 -2.542 20.505 1.00 92.06 127 THR A O 1
ATOM 1001 N N . PRO A 1 128 ? -8.121 -1.996 20.771 1.00 90.56 128 PRO A N 1
ATOM 1002 C CA . PRO A 1 128 ? -7.691 -2.883 19.694 1.00 90.56 128 PRO A CA 1
ATOM 1003 C C . PRO A 1 128 ? -7.951 -4.362 20.034 1.00 90.56 128 PRO A C 1
ATOM 1005 O O . PRO A 1 128 ? -7.641 -4.810 21.140 1.00 90.56 128 PRO A O 1
ATOM 1008 N N . ALA A 1 129 ? -8.496 -5.128 19.084 1.00 91.75 129 ALA A N 1
ATOM 1009 C CA . ALA A 1 129 ? -8.831 -6.547 19.239 1.00 91.75 129 ALA A CA 1
ATOM 1010 C C . ALA A 1 129 ? -7.943 -7.428 18.344 1.00 91.75 129 ALA A C 1
ATOM 1012 O O . ALA A 1 129 ? -8.424 -8.057 17.409 1.00 91.75 129 ALA A O 1
ATOM 1013 N N . VAL A 1 130 ? -6.641 -7.479 18.649 1.00 89.44 130 VAL A N 1
ATOM 1014 C CA . VAL A 1 130 ? -5.594 -8.112 17.813 1.00 89.44 130 VAL A CA 1
ATOM 1015 C C . VAL A 1 130 ? -5.966 -9.521 17.333 1.00 89.44 130 VAL A C 1
ATOM 1017 O O . VAL A 1 130 ? -5.849 -9.819 16.154 1.00 89.44 130 VAL A O 1
ATOM 1020 N N . LEU A 1 131 ? -6.481 -10.374 18.227 1.00 88.25 131 LEU A N 1
ATOM 1021 C CA . LEU A 1 131 ? -6.844 -11.767 17.912 1.00 88.25 131 LEU A CA 1
ATOM 1022 C C . LEU A 1 131 ? -8.067 -11.909 16.987 1.00 88.25 131 LEU A C 1
ATOM 1024 O O . LEU A 1 131 ? -8.438 -13.023 16.642 1.00 88.25 131 LEU A O 1
ATOM 1028 N N . TYR A 1 132 ? -8.727 -10.804 16.646 1.00 89.50 132 TYR A N 1
ATOM 1029 C CA . TYR A 1 132 ? -9.884 -10.751 15.754 1.00 89.50 132 TYR A CA 1
ATOM 1030 C C . TYR A 1 132 ? -9.550 -10.052 14.422 1.00 89.50 132 TYR A C 1
ATOM 1032 O O . TYR A 1 132 ? -10.436 -9.808 13.613 1.00 89.50 132 TYR A O 1
ATOM 1040 N N . SER A 1 133 ? -8.278 -9.714 14.166 1.00 86.62 133 SER A N 1
ATOM 1041 C CA . SER A 1 133 ? -7.857 -9.009 12.942 1.00 86.62 133 SER A CA 1
ATOM 1042 C C . SER A 1 133 ? -8.160 -9.766 11.647 1.00 86.62 133 SER A C 1
ATOM 1044 O O . SER A 1 133 ? -8.270 -9.150 10.584 1.00 86.62 133 SER A O 1
ATOM 1046 N N . ASP A 1 134 ? -8.255 -11.094 11.720 1.00 83.25 134 ASP A N 1
ATOM 1047 C CA . ASP A 1 134 ? -8.427 -11.963 10.552 1.00 83.25 134 ASP A CA 1
ATOM 1048 C C . ASP A 1 134 ? -9.832 -11.857 9.951 1.00 83.25 134 ASP A C 1
ATOM 1050 O O . ASP A 1 134 ? -9.983 -11.987 8.739 1.00 83.25 134 ASP A O 1
ATOM 1054 N N . GLU A 1 135 ? -10.823 -11.498 10.771 1.00 86.12 135 GLU A N 1
ATOM 1055 C CA . GLU A 1 135 ? -12.215 -11.274 10.358 1.00 86.12 135 GLU A CA 1
ATOM 1056 C C . GLU A 1 135 ? -12.427 -9.902 9.693 1.00 86.12 135 GLU A C 1
ATOM 1058 O O . GLU A 1 135 ? -13.516 -9.591 9.216 1.00 86.12 135 GLU A O 1
ATOM 1063 N N . CYS A 1 136 ? -11.390 -9.059 9.647 1.00 83.12 136 CYS A N 1
ATOM 1064 C CA . CYS A 1 136 ? -11.470 -7.718 9.082 1.00 83.12 136 CYS A CA 1
ATOM 1065 C C . CYS A 1 136 ? -10.685 -7.594 7.774 1.00 83.12 136 CYS A C 1
ATOM 1067 O O . CYS A 1 136 ? -9.470 -7.795 7.739 1.00 83.12 136 CYS A O 1
ATOM 1069 N N . SER A 1 137 ? -11.366 -7.178 6.705 1.00 68.69 137 SER A N 1
ATOM 1070 C CA . SER A 1 137 ? -10.736 -6.689 5.471 1.00 68.69 137 SER A CA 1
ATOM 1071 C C . SER A 1 137 ? -10.558 -5.171 5.557 1.00 68.69 137 SER A C 1
ATOM 1073 O O . SER A 1 137 ? -11.432 -4.483 6.082 1.00 68.69 137 SER A O 1
ATOM 1075 N N . TYR A 1 138 ? -9.419 -4.641 5.110 1.00 72.44 138 TYR A N 1
ATOM 1076 C CA . TYR A 1 138 ? -9.087 -3.217 5.271 1.00 72.44 138 TYR A CA 1
ATOM 1077 C C . TYR A 1 138 ? -8.379 -2.608 4.063 1.00 72.44 138 TYR A C 1
ATOM 1079 O O . TYR A 1 138 ? -7.680 -1.610 4.223 1.00 72.44 138 TYR A O 1
ATOM 1087 N N . PHE A 1 139 ? -8.537 -3.187 2.872 1.00 89.81 139 PHE A N 1
ATOM 1088 C CA . PHE A 1 139 ? -8.047 -2.521 1.672 1.00 89.81 139 PHE A CA 1
ATOM 1089 C C . PHE A 1 139 ? -8.924 -1.310 1.346 1.00 89.81 139 PHE A C 1
ATOM 1091 O O . PHE A 1 139 ? -10.147 -1.437 1.274 1.00 89.81 139 PHE A O 1
ATOM 1098 N N . TYR A 1 140 ? -8.292 -0.152 1.178 1.00 91.38 140 TYR A N 1
ATOM 1099 C CA . TYR A 1 140 ? -8.936 1.079 0.739 1.00 91.38 140 TYR A CA 1
ATOM 1100 C C . TYR A 1 140 ? -8.340 1.504 -0.597 1.00 91.38 140 TYR A C 1
ATOM 1102 O O . TYR A 1 140 ? -7.172 1.901 -0.632 1.00 91.38 140 TYR A O 1
ATOM 1110 N N . ASP A 1 141 ? -9.165 1.460 -1.641 1.00 93.00 141 ASP A N 1
ATOM 1111 C CA . ASP A 1 141 ? -8.832 1.986 -2.964 1.00 93.00 141 ASP A CA 1
ATOM 1112 C C . ASP A 1 141 ? -8.444 3.471 -2.856 1.00 93.00 141 ASP A C 1
ATOM 1114 O O . ASP A 1 141 ? -8.949 4.210 -1.991 1.00 93.00 141 ASP A O 1
ATOM 1118 N N . GLN A 1 142 ? -7.521 3.911 -3.708 1.00 93.50 142 GLN A N 1
ATOM 1119 C CA . GLN A 1 142 ? -7.199 5.319 -3.811 1.00 93.50 142 GLN A CA 1
ATOM 1120 C C . GLN A 1 142 ? -8.370 6.057 -4.488 1.00 93.50 142 GLN A C 1
ATOM 1122 O O . GLN A 1 142 ? -9.023 5.527 -5.381 1.00 93.50 142 GLN A O 1
ATOM 1127 N N . PRO A 1 143 ? -8.693 7.293 -4.069 1.00 91.44 143 PRO A N 1
ATOM 1128 C CA . PRO A 1 143 ? -9.621 8.129 -4.819 1.00 91.44 143 PRO A CA 1
ATOM 1129 C C . PRO A 1 143 ? -9.090 8.433 -6.228 1.00 91.44 143 PRO A C 1
ATOM 1131 O O . PRO A 1 143 ? -7.933 8.822 -6.354 1.00 91.44 143 PRO A O 1
ATOM 1134 N N . ASN A 1 144 ? -9.955 8.354 -7.245 1.00 83.44 144 ASN A N 1
ATOM 1135 C CA . ASN A 1 144 ? -9.610 8.526 -8.670 1.00 83.44 144 ASN A CA 1
ATOM 1136 C C . ASN A 1 144 ? -8.924 9.864 -9.028 1.00 83.44 144 ASN A C 1
ATOM 1138 O O . ASN A 1 144 ? -8.337 10.002 -10.098 1.00 83.44 144 ASN A O 1
ATOM 1142 N N . ASP A 1 145 ? -9.043 10.881 -8.172 1.00 83.81 145 ASP A N 1
ATOM 1143 C CA . ASP A 1 145 ? -8.429 12.201 -8.343 1.00 83.81 145 ASP A CA 1
ATOM 1144 C C . ASP A 1 145 ? -7.018 12.304 -7.734 1.00 83.81 145 ASP A C 1
ATOM 1146 O O . ASP A 1 145 ? -6.434 13.395 -7.679 1.00 83.81 145 ASP A O 1
ATOM 1150 N N . TYR A 1 146 ? -6.464 11.181 -7.275 1.00 90.19 146 TYR A N 1
ATOM 1151 C CA . TYR A 1 146 ? -5.087 11.050 -6.830 1.00 90.19 146 TYR A CA 1
ATOM 1152 C C . TYR A 1 146 ? -4.328 9.985 -7.620 1.00 90.19 146 TYR A C 1
ATOM 1154 O O . TYR A 1 146 ? -4.920 9.158 -8.298 1.00 90.19 146 TYR A O 1
ATOM 1162 N N . ALA A 1 147 ? -3.006 10.069 -7.496 1.00 88.25 147 ALA A N 1
ATOM 1163 C CA . ALA A 1 147 ? -2.030 9.121 -7.998 1.00 88.25 147 ALA A CA 1
ATOM 1164 C C . ALA A 1 147 ? -0.989 8.862 -6.909 1.00 88.25 147 ALA A C 1
ATOM 1166 O O . ALA A 1 147 ? -0.427 9.816 -6.349 1.00 88.25 147 ALA A O 1
ATOM 1167 N N . SER A 1 148 ? -0.705 7.600 -6.612 1.00 97.06 148 SER A N 1
ATOM 1168 C CA . SER A 1 148 ? 0.462 7.190 -5.834 1.00 97.06 148 SER A CA 1
ATOM 1169 C C . SER A 1 148 ? 1.644 6.942 -6.761 1.00 97.06 148 SER A C 1
ATOM 1171 O O . SER A 1 148 ? 1.495 6.603 -7.932 1.00 97.06 148 SER A O 1
ATOM 1173 N N . SER A 1 149 ? 2.861 7.101 -6.244 1.00 95.56 149 SER A N 1
ATOM 1174 C CA . SER A 1 149 ? 4.049 6.832 -7.047 1.00 95.56 149 SER A CA 1
ATOM 1175 C C . SER A 1 149 ? 5.199 6.229 -6.262 1.00 95.56 149 SER A C 1
ATOM 1177 O O . SER A 1 149 ? 5.428 6.517 -5.083 1.00 95.56 149 SER A O 1
ATOM 1179 N N . ILE A 1 150 ? 5.994 5.430 -6.963 1.00 96.12 150 ILE A N 1
ATOM 1180 C CA . ILE A 1 150 ? 7.346 5.062 -6.556 1.00 96.12 150 ILE A CA 1
ATOM 1181 C C . ILE A 1 150 ? 8.273 6.229 -6.915 1.00 96.12 150 ILE A C 1
ATOM 1183 O O . ILE A 1 150 ? 8.191 6.795 -8.010 1.00 96.12 150 ILE A O 1
ATOM 1187 N N . VAL A 1 151 ? 9.139 6.608 -5.977 1.00 92.62 151 VAL A N 1
ATOM 1188 C CA . VAL A 1 151 ? 10.161 7.643 -6.183 1.00 92.62 151 VAL A CA 1
ATOM 1189 C C . VAL A 1 151 ? 11.406 6.994 -6.780 1.00 92.62 151 VAL A C 1
ATOM 1191 O O . VAL A 1 151 ? 11.697 5.835 -6.507 1.00 92.62 151 VAL A O 1
ATOM 1194 N N . THR A 1 152 ? 12.127 7.711 -7.637 1.00 89.75 152 THR A N 1
ATOM 1195 C CA . THR A 1 152 ? 13.348 7.204 -8.276 1.00 89.75 152 THR A CA 1
ATOM 1196 C C . THR A 1 152 ? 14.543 8.088 -7.942 1.00 89.75 152 THR A C 1
ATOM 1198 O O . THR A 1 152 ? 14.384 9.286 -7.708 1.00 89.75 152 THR A O 1
ATOM 1201 N N . SER A 1 153 ? 15.758 7.535 -7.982 1.00 85.19 153 SER A N 1
ATOM 1202 C CA . SER A 1 153 ? 16.985 8.302 -7.703 1.00 85.19 153 SER A CA 1
ATOM 1203 C C . SER A 1 153 ? 17.263 9.421 -8.710 1.00 85.19 153 SER A C 1
ATOM 1205 O O . SER A 1 153 ? 18.023 10.341 -8.418 1.00 85.19 153 SER A O 1
ATOM 1207 N N . SER A 1 154 ? 16.646 9.362 -9.892 1.00 74.06 154 SER A N 1
ATOM 1208 C CA . SER A 1 154 ? 16.714 10.396 -10.931 1.00 74.06 154 SER A CA 1
ATOM 1209 C C . SER A 1 154 ? 15.724 11.552 -10.728 1.00 74.06 154 SER A C 1
ATOM 1211 O O . SER A 1 154 ? 15.709 12.471 -11.539 1.00 74.06 154 SER A O 1
ATOM 1213 N N . GLY A 1 155 ? 14.874 11.511 -9.695 1.00 66.88 155 GLY A N 1
ATOM 1214 C CA . GLY A 1 155 ? 13.837 12.524 -9.447 1.00 66.88 155 GLY A CA 1
ATOM 1215 C C . GLY A 1 155 ? 12.555 12.357 -10.275 1.00 66.88 155 GLY A C 1
ATOM 1216 O O . GLY A 1 155 ? 11.615 13.124 -10.091 1.00 66.88 155 GLY A O 1
ATOM 1217 N N . GLY A 1 156 ? 12.496 11.351 -11.154 1.00 75.81 156 GLY A N 1
ATOM 1218 C CA . GLY A 1 156 ? 11.275 10.938 -11.854 1.00 75.81 156 GLY A CA 1
ATOM 1219 C C . GLY A 1 156 ? 10.377 10.054 -10.984 1.00 75.81 156 GLY A C 1
ATOM 1220 O O . GLY A 1 156 ? 10.827 9.500 -9.973 1.00 75.81 156 GLY A O 1
ATOM 1221 N N . TYR A 1 157 ? 9.124 9.883 -11.401 1.00 88.69 157 TYR A N 1
ATOM 1222 C CA . TYR A 1 157 ? 8.130 9.072 -10.697 1.00 88.69 157 TYR A CA 1
ATOM 1223 C C . TYR A 1 157 ? 7.637 7.920 -11.568 1.00 88.69 157 TYR A C 1
ATOM 1225 O O . TYR A 1 157 ? 7.491 8.050 -12.786 1.00 88.69 157 TYR A O 1
ATOM 1233 N N . VAL A 1 158 ? 7.367 6.787 -10.923 1.00 92.81 158 VAL A N 1
ATOM 1234 C CA . VAL A 1 158 ? 6.603 5.691 -11.524 1.00 92.81 158 VAL A CA 1
ATOM 1235 C C . VAL A 1 158 ? 5.260 5.659 -10.828 1.00 92.81 158 VAL A C 1
ATOM 1237 O O . VAL A 1 158 ? 5.171 5.202 -9.687 1.00 92.81 158 VAL A O 1
ATOM 1240 N N . TYR A 1 159 ? 4.249 6.204 -11.497 1.00 92.81 159 TYR A N 1
ATOM 1241 C CA . TYR A 1 159 ? 2.886 6.219 -10.979 1.00 92.81 159 TYR A CA 1
ATOM 1242 C C . TYR A 1 159 ? 2.287 4.807 -10.964 1.00 92.81 159 TYR A C 1
ATOM 1244 O O . TYR A 1 159 ? 2.708 3.929 -11.726 1.00 92.81 159 TYR A O 1
ATOM 1252 N N . ASP A 1 160 ? 1.336 4.597 -10.065 1.00 94.00 160 ASP A N 1
ATOM 1253 C CA . ASP A 1 160 ? 0.501 3.400 -9.926 1.00 94.00 160 ASP A CA 1
ATOM 1254 C C . ASP A 1 160 ? -0.004 2.846 -11.264 1.00 94.00 160 ASP A C 1
ATOM 1256 O O . ASP A 1 160 ? 0.331 1.703 -11.598 1.00 94.00 160 ASP A O 1
ATOM 1260 N N . TRP A 1 161 ? -0.659 3.658 -12.098 1.00 84.31 161 TRP A N 1
ATOM 1261 C CA . TRP A 1 161 ? -1.132 3.217 -13.415 1.00 84.31 161 TRP A CA 1
ATOM 1262 C C . TRP A 1 161 ? 0.012 2.821 -14.356 1.00 84.31 161 TRP A C 1
ATOM 1264 O O . TRP A 1 161 ? -0.130 1.883 -15.141 1.00 84.31 161 TRP A O 1
ATOM 1274 N N . GLN A 1 162 ? 1.169 3.497 -14.293 1.00 85.69 162 GLN A N 1
ATOM 1275 C CA . GLN A 1 162 ? 2.321 3.177 -15.150 1.00 85.69 162 GLN A CA 1
ATOM 1276 C C . GLN A 1 162 ? 2.891 1.812 -14.781 1.00 85.69 162 GLN A C 1
ATOM 1278 O O . GLN A 1 162 ? 3.166 0.993 -15.659 1.00 85.69 162 GLN A O 1
ATOM 1283 N N . LEU A 1 163 ? 3.046 1.547 -13.480 1.00 95.69 163 LEU A N 1
ATOM 1284 C CA . LEU A 1 163 ? 3.479 0.242 -12.999 1.00 95.69 163 LEU A CA 1
ATOM 1285 C C . LEU A 1 163 ? 2.456 -0.837 -13.368 1.00 95.69 163 LEU A C 1
ATOM 1287 O O . LEU A 1 163 ? 2.841 -1.878 -13.900 1.00 95.69 163 LEU A O 1
ATOM 1291 N N . ALA A 1 164 ? 1.169 -0.588 -13.127 1.00 91.94 164 ALA A N 1
ATOM 1292 C CA . ALA A 1 164 ? 0.106 -1.538 -13.426 1.00 91.94 164 ALA A CA 1
ATOM 1293 C C . ALA A 1 164 ? 0.043 -1.885 -14.918 1.00 91.94 164 ALA A C 1
ATOM 1295 O O . ALA A 1 164 ? -0.021 -3.064 -15.280 1.00 91.94 164 ALA A O 1
ATOM 1296 N N . ASN A 1 165 ? 0.157 -0.881 -15.790 1.00 80.50 165 ASN A N 1
ATOM 1297 C CA . ASN A 1 165 ? 0.217 -1.085 -17.232 1.00 80.50 165 ASN A CA 1
ATOM 1298 C C . ASN A 1 165 ? 1.469 -1.874 -17.634 1.00 80.50 165 ASN A C 1
ATOM 1300 O O . ASN A 1 165 ? 1.348 -2.857 -18.363 1.00 80.50 165 ASN A O 1
ATOM 1304 N N . MET A 1 166 ? 2.654 -1.526 -17.116 1.00 84.50 166 MET A N 1
ATOM 1305 C CA . MET A 1 166 ? 3.892 -2.268 -17.393 1.00 84.50 166 MET A CA 1
ATOM 1306 C C . MET A 1 166 ? 3.775 -3.745 -17.012 1.00 84.50 166 MET A C 1
ATOM 1308 O O . MET A 1 166 ? 4.120 -4.618 -17.808 1.00 84.50 166 MET A O 1
ATOM 1312 N N . ILE A 1 167 ? 3.249 -4.041 -15.823 1.00 95.06 167 ILE A N 1
ATOM 1313 C CA . ILE A 1 167 ? 3.046 -5.416 -15.360 1.00 95.06 167 ILE A CA 1
ATOM 1314 C C . ILE A 1 167 ? 2.027 -6.145 -16.243 1.00 95.06 167 ILE A C 1
ATOM 1316 O O . ILE A 1 167 ? 2.288 -7.271 -16.676 1.00 95.06 167 ILE A O 1
ATOM 1320 N N . ARG A 1 168 ? 0.886 -5.520 -16.556 1.00 88.25 168 ARG A N 1
ATOM 1321 C CA . ARG A 1 168 ? -0.135 -6.128 -17.419 1.00 88.25 168 ARG A CA 1
ATOM 1322 C C . ARG A 1 168 ? 0.419 -6.443 -18.805 1.00 88.25 168 ARG A C 1
ATOM 1324 O O . ARG A 1 168 ? 0.209 -7.535 -19.321 1.00 88.25 168 ARG A O 1
ATOM 1331 N N . MET A 1 169 ? 1.127 -5.498 -19.410 1.00 80.38 169 MET A N 1
ATOM 1332 C CA . MET A 1 169 ? 1.605 -5.603 -20.786 1.00 80.38 169 MET A CA 1
ATOM 1333 C C . MET A 1 169 ? 2.752 -6.604 -20.910 1.00 80.38 169 MET A C 1
ATOM 1335 O O . MET A 1 169 ? 2.696 -7.501 -21.752 1.00 80.38 169 MET A O 1
ATOM 1339 N N . TRP A 1 170 ? 3.768 -6.482 -20.057 1.00 81.88 170 TRP A N 1
ATOM 1340 C CA . TRP A 1 170 ? 4.999 -7.259 -20.186 1.00 81.88 170 TRP A CA 1
ATOM 1341 C C . TRP A 1 170 ? 4.959 -8.598 -19.467 1.00 81.88 170 TRP A C 1
ATOM 1343 O O . TRP A 1 170 ? 5.613 -9.525 -19.925 1.00 81.88 170 TRP A O 1
ATOM 1353 N N . ILE A 1 171 ? 4.196 -8.739 -18.384 1.00 90.44 171 ILE A N 1
ATOM 1354 C CA . ILE A 1 171 ? 4.134 -9.997 -17.631 1.00 90.44 171 ILE A CA 1
ATOM 1355 C C . ILE A 1 171 ? 2.812 -10.712 -17.908 1.00 90.44 171 ILE A C 1
ATOM 1357 O O . ILE A 1 171 ? 2.806 -11.796 -18.488 1.00 90.44 171 ILE A O 1
ATOM 1361 N N . ALA A 1 172 ? 1.673 -10.108 -17.558 1.00 88.88 172 ALA A N 1
ATOM 1362 C CA . ALA A 1 172 ? 0.386 -10.806 -17.635 1.00 88.88 172 ALA A CA 1
ATOM 1363 C C . ALA A 1 172 ? 0.017 -11.219 -19.073 1.00 88.88 172 ALA A C 1
ATOM 1365 O O . ALA A 1 172 ? -0.257 -12.391 -19.323 1.00 88.88 172 ALA A O 1
ATOM 1366 N N . ASN A 1 173 ? 0.070 -10.281 -20.023 1.00 80.38 173 ASN A N 1
ATOM 1367 C CA . ASN A 1 173 ? -0.346 -10.515 -21.406 1.00 80.38 173 ASN A CA 1
ATOM 1368 C C . ASN A 1 173 ? 0.716 -11.246 -22.236 1.00 80.38 173 ASN A C 1
ATOM 1370 O O . ASN A 1 173 ? 0.373 -12.102 -23.049 1.00 80.38 173 ASN A O 1
ATOM 1374 N N . ARG A 1 174 ? 1.998 -10.893 -22.074 1.00 78.44 174 ARG A N 1
ATOM 1375 C CA . ARG A 1 174 ? 3.076 -11.432 -22.918 1.00 78.44 174 ARG A CA 1
ATOM 1376 C C . ARG A 1 174 ? 3.503 -12.837 -22.496 1.00 78.44 174 ARG A C 1
ATOM 1378 O O . ARG A 1 174 ? 3.677 -13.695 -23.355 1.00 78.44 174 ARG A O 1
ATOM 1385 N N . THR A 1 175 ? 3.703 -13.073 -21.200 1.00 78.94 175 THR A N 1
ATOM 1386 C CA . THR A 1 175 ? 4.337 -14.310 -20.700 1.00 78.94 175 THR A CA 1
ATOM 1387 C C . THR A 1 175 ? 3.385 -15.184 -19.893 1.00 78.94 175 THR A C 1
ATOM 1389 O O . THR A 1 175 ? 3.565 -16.405 -19.808 1.00 78.94 175 THR A O 1
ATOM 1392 N N . GLY A 1 176 ? 2.382 -14.559 -19.273 1.00 88.56 176 GLY A N 1
ATOM 1393 C CA . GLY A 1 176 ? 1.631 -15.136 -18.169 1.00 88.56 176 GLY A CA 1
ATOM 1394 C C . GLY A 1 176 ? 2.505 -15.335 -16.927 1.00 88.56 176 GLY A C 1
ATOM 1395 O O . GLY A 1 176 ? 3.721 -15.129 -16.946 1.00 88.56 176 GLY A O 1
ATOM 1396 N N . TYR A 1 177 ? 1.876 -15.763 -15.837 1.00 96.62 177 TYR A N 1
ATOM 1397 C CA . TYR A 1 177 ? 2.538 -16.064 -14.568 1.00 96.62 177 TYR A CA 1
ATOM 1398 C C . TYR A 1 177 ? 1.745 -17.125 -13.790 1.00 96.62 177 TYR A C 1
ATOM 1400 O O . TYR A 1 177 ? 0.552 -17.304 -14.026 1.00 96.62 177 TYR A O 1
ATOM 1408 N N . ALA A 1 178 ? 2.394 -17.829 -12.857 1.00 96.88 178 ALA A N 1
ATOM 1409 C CA . ALA A 1 178 ? 1.681 -18.706 -11.927 1.00 96.88 178 ALA A CA 1
ATOM 1410 C C . ALA A 1 178 ? 1.071 -17.910 -10.777 1.00 96.88 178 ALA A C 1
ATOM 1412 O O . ALA A 1 178 ? -0.080 -18.128 -10.413 1.00 96.88 178 ALA A O 1
ATOM 1413 N N . ASN A 1 179 ? 1.860 -17.011 -10.188 1.00 98.31 179 ASN A N 1
ATOM 1414 C CA . ASN A 1 179 ? 1.359 -15.992 -9.280 1.00 98.31 179 ASN A CA 1
ATOM 1415 C C . ASN A 1 179 ? 2.337 -14.823 -9.127 1.00 98.31 179 ASN A C 1
ATOM 1417 O O . ASN A 1 179 ? 3.525 -14.942 -9.440 1.00 98.31 179 ASN A O 1
ATOM 1421 N N . MET A 1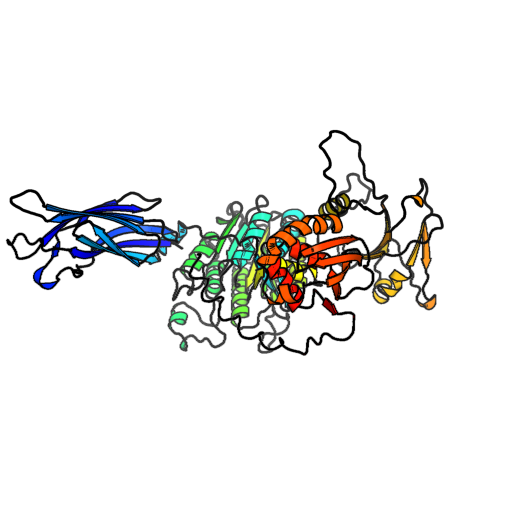 180 ? 1.827 -13.700 -8.625 1.00 98.62 180 MET A N 1
ATOM 1422 C CA . MET A 1 180 ? 2.632 -12.518 -8.319 1.00 98.62 180 MET A CA 1
ATOM 1423 C C . MET A 1 180 ? 2.407 -12.035 -6.888 1.00 98.62 180 MET A C 1
ATOM 1425 O O . MET A 1 180 ? 1.306 -12.131 -6.348 1.00 98.62 180 MET A O 1
ATOM 1429 N N . VAL A 1 181 ? 3.452 -11.496 -6.267 1.00 98.75 181 VAL A N 1
ATOM 1430 C CA . VAL A 1 181 ? 3.376 -10.881 -4.937 1.00 98.75 181 VAL A CA 1
ATOM 1431 C C . VAL A 1 181 ? 3.986 -9.492 -4.995 1.00 98.75 181 VAL A C 1
ATOM 1433 O O . VAL A 1 181 ? 5.162 -9.357 -5.320 1.00 98.75 181 VAL A O 1
ATOM 1436 N N . PHE A 1 182 ? 3.207 -8.476 -4.640 1.00 98.81 182 PHE A N 1
ATOM 1437 C CA . PHE A 1 182 ? 3.631 -7.080 -4.597 1.00 98.81 182 PHE A CA 1
ATOM 1438 C C . PHE A 1 182 ? 3.714 -6.600 -3.149 1.00 98.81 182 PHE A C 1
ATOM 1440 O O . PHE A 1 182 ? 2.755 -6.733 -2.391 1.00 98.81 182 PHE A O 1
ATOM 1447 N N . ILE A 1 183 ? 4.858 -6.047 -2.749 1.00 98.75 183 ILE A N 1
ATOM 1448 C CA . ILE A 1 183 ? 5.124 -5.590 -1.381 1.00 98.75 183 ILE A CA 1
ATOM 1449 C C . ILE A 1 183 ? 5.582 -4.128 -1.422 1.00 98.75 183 ILE A C 1
ATOM 1451 O O . ILE A 1 183 ? 6.746 -3.844 -1.703 1.00 98.75 183 ILE A O 1
ATOM 1455 N N . PHE A 1 184 ? 4.677 -3.205 -1.098 1.00 98.44 184 PHE A N 1
ATOM 1456 C CA . PHE A 1 184 ? 4.908 -1.759 -1.085 1.00 98.44 184 PHE A CA 1
ATOM 1457 C C . PHE A 1 184 ? 5.166 -1.242 0.334 1.00 98.44 184 PHE A C 1
ATOM 1459 O O . PHE A 1 184 ? 4.257 -0.830 1.053 1.00 98.44 184 PHE A O 1
ATOM 1466 N N . ASN A 1 185 ? 6.430 -1.224 0.742 1.00 97.19 185 ASN A N 1
ATOM 1467 C CA . ASN A 1 185 ? 6.865 -0.795 2.075 1.00 97.19 185 ASN A CA 1
ATOM 1468 C C . ASN A 1 185 ? 7.029 0.729 2.243 1.00 97.19 185 ASN A C 1
ATOM 1470 O O . ASN A 1 185 ? 7.439 1.194 3.309 1.00 97.19 185 ASN A O 1
ATOM 1474 N N . GLN A 1 186 ? 6.744 1.491 1.190 1.00 94.56 186 GLN A N 1
ATOM 1475 C CA . GLN A 1 186 ? 6.896 2.946 1.114 1.00 94.56 186 GLN A CA 1
ATOM 1476 C C . GLN A 1 186 ? 5.672 3.720 1.624 1.00 94.56 186 GLN A C 1
ATOM 1478 O O . GLN A 1 186 ? 4.614 3.127 1.844 1.00 94.56 186 GLN A O 1
ATOM 1483 N N . CYS A 1 187 ? 5.794 5.046 1.779 1.00 96.06 187 CYS A N 1
ATOM 1484 C CA . CYS A 1 187 ? 4.623 5.894 2.024 1.00 96.06 187 CYS A CA 1
ATOM 1485 C C . CYS A 1 187 ? 3.651 5.811 0.851 1.00 96.06 187 CYS A C 1
ATOM 1487 O O . CYS A 1 187 ? 4.050 5.599 -0.297 1.00 96.06 187 CYS A O 1
ATOM 1489 N N . PHE A 1 188 ? 2.368 5.992 1.164 1.00 97.06 188 PHE A N 1
ATOM 1490 C CA . PHE A 1 188 ? 1.262 5.952 0.207 1.00 97.06 188 PHE A CA 1
ATOM 1491 C C . PHE A 1 188 ? 1.193 4.657 -0.621 1.00 97.06 188 PHE A C 1
ATOM 1493 O O . PHE A 1 188 ? 0.503 4.609 -1.640 1.00 97.06 188 PHE A O 1
ATOM 1500 N N . GLY A 1 189 ? 1.888 3.597 -0.190 1.00 96.81 189 GLY A N 1
ATOM 1501 C CA . GLY A 1 189 ? 2.032 2.359 -0.952 1.00 96.81 189 GLY A CA 1
ATOM 1502 C C . GLY A 1 189 ? 0.712 1.619 -1.164 1.00 96.81 189 GLY A C 1
ATOM 1503 O O . GLY A 1 189 ? 0.577 0.903 -2.149 1.00 96.81 189 GLY A O 1
ATOM 1504 N N . GLY A 1 190 ? -0.284 1.826 -0.295 1.00 96.81 190 GLY A N 1
ATOM 1505 C CA . GLY A 1 190 ? -1.628 1.286 -0.475 1.00 96.81 190 GLY A CA 1
ATOM 1506 C C . GLY A 1 190 ? -2.322 1.782 -1.742 1.00 96.81 190 GLY A C 1
ATOM 1507 O O . GLY A 1 190 ? -3.121 1.041 -2.294 1.00 96.81 190 GLY A O 1
ATOM 1508 N N . GLY A 1 191 ? -1.980 2.983 -2.223 1.00 97.06 191 GLY A N 1
ATOM 1509 C CA . GLY A 1 191 ? -2.501 3.521 -3.485 1.00 97.06 191 GLY A CA 1
ATOM 1510 C C . GLY A 1 191 ? -1.756 3.030 -4.724 1.00 97.06 191 GLY A C 1
ATOM 1511 O O . GLY A 1 191 ? -2.067 3.455 -5.812 1.00 97.06 191 GLY A O 1
ATOM 1512 N N . MET A 1 192 ? -0.740 2.171 -4.580 1.00 97.75 192 MET A N 1
ATOM 1513 C CA . MET A 1 192 ? -0.134 1.492 -5.735 1.00 97.75 192 MET A CA 1
ATOM 1514 C C . MET A 1 192 ? -0.913 0.234 -6.142 1.00 97.75 192 MET A C 1
ATOM 1516 O O . MET A 1 192 ? -0.553 -0.430 -7.112 1.00 97.75 192 MET A O 1
ATOM 1520 N N . ILE A 1 193 ? -1.881 -0.190 -5.323 1.00 98.19 193 ILE A N 1
ATOM 1521 C CA . ILE A 1 193 ? -2.436 -1.546 -5.356 1.00 98.19 193 ILE A CA 1
ATOM 1522 C C . ILE A 1 193 ? -3.697 -1.624 -6.211 1.00 98.19 193 ILE A C 1
ATOM 1524 O O . ILE A 1 193 ? -3.914 -2.645 -6.852 1.00 98.19 193 ILE A O 1
ATOM 1528 N N . ASP A 1 194 ? -4.536 -0.601 -6.197 1.00 94.12 194 ASP A N 1
ATOM 1529 C CA . ASP A 1 194 ? -5.842 -0.565 -6.850 1.00 94.12 194 ASP A CA 1
ATOM 1530 C C . ASP A 1 194 ? -5.743 -0.682 -8.373 1.00 94.12 194 ASP A C 1
ATOM 1532 O O . ASP A 1 194 ? -6.364 -1.595 -8.921 1.00 94.12 194 ASP A O 1
ATOM 1536 N N . ASP A 1 195 ? -4.877 0.091 -9.038 1.00 92.06 195 ASP A N 1
ATOM 1537 C CA . ASP A 1 195 ? -4.624 -0.084 -10.477 1.00 92.06 195 ASP A CA 1
ATOM 1538 C C . ASP A 1 195 ? -4.075 -1.479 -10.798 1.00 92.06 195 ASP A C 1
ATOM 1540 O O . ASP A 1 195 ? -4.502 -2.135 -11.747 1.00 92.06 195 ASP A O 1
ATOM 1544 N N . LEU A 1 196 ? -3.124 -1.975 -9.999 1.00 96.81 196 LEU A N 1
ATOM 1545 C CA . LEU A 1 196 ? -2.566 -3.316 -10.191 1.00 96.81 196 LEU A CA 1
ATOM 1546 C C . LEU A 1 196 ? -3.641 -4.395 -10.041 1.00 96.81 196 LEU A C 1
ATOM 1548 O O . LEU A 1 196 ? -3.693 -5.328 -10.840 1.00 96.81 196 LEU A O 1
ATOM 1552 N N . LYS A 1 197 ? -4.494 -4.274 -9.027 1.00 96.50 197 LYS A N 1
ATOM 1553 C CA . LYS A 1 197 ? -5.600 -5.189 -8.752 1.00 96.50 197 LYS A CA 1
ATOM 1554 C C . LYS A 1 197 ? -6.601 -5.184 -9.907 1.00 96.50 197 LYS A C 1
ATOM 1556 O O . LYS A 1 197 ? -6.954 -6.264 -10.369 1.00 96.50 197 LYS A O 1
ATOM 1561 N N . GLU A 1 198 ? -7.001 -4.011 -10.397 1.00 93.50 198 GLU A N 1
ATOM 1562 C CA . GLU A 1 198 ? -7.895 -3.876 -11.553 1.00 93.50 198 GLU A CA 1
ATOM 1563 C C . GLU A 1 198 ? -7.272 -4.505 -12.808 1.00 93.50 198 GLU A C 1
ATOM 1565 O O . GLU A 1 198 ? -7.869 -5.362 -13.458 1.00 93.50 198 GLU A O 1
ATOM 1570 N N . LYS A 1 199 ? -6.030 -4.135 -13.141 1.00 89.31 199 LYS A N 1
ATOM 1571 C CA . LYS A 1 199 ? -5.354 -4.599 -14.363 1.00 89.31 199 LYS A CA 1
ATOM 1572 C C . LYS A 1 199 ? -5.034 -6.093 -14.356 1.00 89.31 199 LYS A C 1
ATOM 1574 O O . LYS A 1 199 ? -4.853 -6.661 -15.435 1.00 89.31 199 LYS A O 1
ATOM 1579 N N . LEU A 1 200 ? -4.924 -6.708 -13.179 1.00 95.88 200 LEU A N 1
ATOM 1580 C CA . LEU A 1 200 ? -4.615 -8.129 -13.021 1.00 95.88 200 LEU A CA 1
ATOM 1581 C C . LEU A 1 200 ? -5.847 -9.002 -12.779 1.00 95.88 200 LEU A C 1
ATOM 1583 O O . LEU A 1 200 ? -5.717 -10.232 -12.774 1.00 95.88 200 LEU A O 1
ATOM 1587 N N . GLU A 1 201 ? -7.030 -8.409 -12.621 1.00 94.44 201 GLU A N 1
ATOM 1588 C CA . GLU A 1 201 ? -8.271 -9.155 -12.465 1.00 94.44 201 GLU A CA 1
ATOM 1589 C C . GLU A 1 201 ? -8.473 -10.130 -13.638 1.00 94.44 201 GLU A C 1
ATOM 1591 O O . GLU A 1 201 ? -8.337 -9.788 -14.812 1.00 94.44 201 GLU A O 1
ATOM 1596 N N . GLY A 1 202 ? -8.727 -11.399 -13.313 1.00 93.19 202 GLY A N 1
ATOM 1597 C CA . GLY A 1 202 ? -8.906 -12.463 -14.305 1.00 93.19 202 GLY A CA 1
ATOM 1598 C C . GLY A 1 202 ? -7.633 -12.945 -15.016 1.00 93.19 202 GLY A C 1
ATOM 1599 O O . GLY A 1 202 ? -7.729 -13.858 -15.833 1.00 93.19 202 GLY A O 1
ATOM 1600 N N . THR A 1 203 ? -6.448 -12.402 -14.710 1.00 91.88 203 THR A N 1
ATOM 1601 C CA . THR A 1 203 ? -5.191 -12.797 -15.384 1.00 91.88 203 THR A CA 1
ATOM 1602 C C . THR A 1 203 ? -4.373 -13.852 -14.624 1.00 91.88 203 THR A C 1
ATOM 1604 O O . THR A 1 203 ? -3.512 -14.506 -15.211 1.00 91.88 203 THR A O 1
ATOM 1607 N N . GLY A 1 204 ? -4.673 -14.082 -13.341 1.00 93.31 204 GLY A N 1
ATOM 1608 C CA . GLY A 1 204 ? -4.046 -15.110 -12.505 1.00 93.31 204 GLY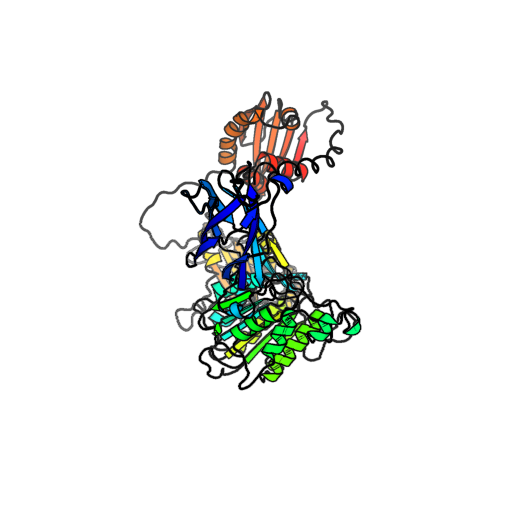 A CA 1
ATOM 1609 C C . GLY A 1 204 ? -4.142 -14.782 -11.014 1.00 93.31 204 GLY A C 1
ATOM 1610 O O . GLY A 1 204 ? -4.842 -13.852 -10.620 1.00 93.31 204 GLY A O 1
ATOM 1611 N N . ASP A 1 205 ? -3.414 -15.525 -10.179 1.00 98.19 205 ASP A N 1
ATOM 1612 C CA . ASP A 1 205 ? -3.385 -15.291 -8.731 1.00 98.19 205 ASP A CA 1
ATOM 1613 C C . ASP A 1 205 ? -2.350 -14.211 -8.377 1.00 98.19 205 ASP A C 1
ATOM 1615 O O . ASP A 1 205 ? -1.169 -14.345 -8.704 1.00 98.19 205 ASP A O 1
ATOM 1619 N N . ALA A 1 206 ? -2.741 -13.154 -7.667 1.00 98.44 206 ALA A N 1
ATOM 1620 C CA . ALA A 1 206 ? -1.776 -12.184 -7.148 1.00 98.44 206 ALA A CA 1
ATOM 1621 C C . ALA A 1 206 ? -2.163 -11.657 -5.767 1.00 98.44 206 ALA A C 1
ATOM 1623 O O . ALA A 1 206 ? -3.339 -11.596 -5.413 1.00 98.44 206 ALA A O 1
ATOM 1624 N N . ALA A 1 207 ? -1.161 -11.297 -4.970 1.00 98.38 207 ALA A N 1
ATOM 1625 C CA . ALA A 1 207 ? -1.338 -10.751 -3.631 1.00 98.38 207 ALA A CA 1
ATOM 1626 C C . ALA A 1 207 ? -0.565 -9.442 -3.470 1.00 98.38 207 ALA A C 1
ATOM 1628 O O . ALA A 1 207 ? 0.561 -9.311 -3.952 1.00 98.38 207 ALA A O 1
ATOM 1629 N N . PHE A 1 208 ? -1.158 -8.495 -2.750 1.00 98.38 208 PHE A N 1
ATOM 1630 C CA . PHE A 1 208 ? -0.642 -7.140 -2.611 1.00 98.38 208 PHE A CA 1
ATOM 1631 C C . PHE A 1 208 ? -0.600 -6.751 -1.136 1.00 98.38 208 PHE A C 1
ATOM 1633 O O . PHE A 1 208 ? -1.580 -6.916 -0.410 1.00 98.38 208 PHE A O 1
ATOM 1640 N N . LEU A 1 209 ? 0.541 -6.233 -0.693 1.00 97.69 209 LEU A N 1
ATOM 1641 C CA . LEU A 1 209 ? 0.778 -5.763 0.666 1.00 97.69 209 LEU A CA 1
ATOM 1642 C C . LEU A 1 209 ? 1.287 -4.331 0.606 1.00 97.69 209 LEU A C 1
ATOM 1644 O O . LEU A 1 209 ? 2.134 -4.014 -0.228 1.00 97.69 209 LEU A O 1
ATOM 1648 N N . SER A 1 210 ? 0.871 -3.500 1.555 1.00 97.56 210 SER A N 1
ATOM 1649 C CA . SER A 1 210 ? 1.534 -2.224 1.801 1.00 97.56 210 SER A CA 1
ATOM 1650 C C . SER A 1 210 ? 1.697 -1.915 3.283 1.00 97.56 210 SER A C 1
ATOM 1652 O O . SER A 1 210 ? 0.892 -2.355 4.099 1.00 97.56 210 SER A O 1
ATOM 1654 N N . ALA A 1 211 ? 2.743 -1.153 3.614 1.00 96.81 211 ALA A N 1
ATOM 1655 C CA . ALA A 1 211 ? 2.977 -0.607 4.948 1.00 96.81 211 ALA A CA 1
ATOM 1656 C C . ALA A 1 211 ? 1.951 0.454 5.363 1.00 96.81 211 ALA A C 1
ATOM 1658 O O . ALA A 1 211 ? 1.705 0.623 6.553 1.00 96.81 211 ALA A O 1
ATOM 1659 N N . SER A 1 212 ? 1.335 1.154 4.408 1.00 95.81 212 SER A N 1
ATOM 1660 C CA . SER A 1 212 ? 0.427 2.255 4.717 1.00 95.81 212 SER A CA 1
ATOM 1661 C C . SER A 1 212 ? -0.748 2.336 3.751 1.00 95.81 212 SER A C 1
ATOM 1663 O O . SER A 1 212 ? -0.711 1.825 2.629 1.00 95.81 212 SER A O 1
ATOM 1665 N N . LYS A 1 213 ? -1.811 3.016 4.184 1.00 95.56 213 LYS A N 1
ATOM 1666 C CA . LYS A 1 213 ? -2.945 3.372 3.332 1.00 95.56 213 LYS A CA 1
ATOM 1667 C C . LYS A 1 213 ? -2.519 4.380 2.257 1.00 95.56 213 LYS A C 1
ATOM 1669 O O . LYS A 1 213 ? -1.549 5.117 2.433 1.00 95.56 213 LYS A O 1
ATOM 1674 N N . HIS A 1 214 ? -3.280 4.458 1.162 1.00 95.31 214 HIS A N 1
ATOM 1675 C CA . HIS A 1 214 ? -3.048 5.388 0.049 1.00 95.31 214 HIS A CA 1
ATOM 1676 C C . HIS A 1 214 ? -2.837 6.855 0.482 1.00 95.31 214 HIS A C 1
ATOM 1678 O O . HIS A 1 214 ? -2.164 7.600 -0.215 1.00 95.31 214 HIS A O 1
ATOM 1684 N N . ASN A 1 215 ? -3.377 7.299 1.623 1.00 95.12 215 ASN A N 1
ATOM 1685 C CA . ASN A 1 215 ? -3.248 8.666 2.142 1.00 95.12 215 ASN A CA 1
ATOM 1686 C C . ASN A 1 215 ? -2.388 8.789 3.413 1.00 95.12 215 ASN A C 1
ATOM 1688 O O . ASN A 1 215 ? -2.483 9.799 4.109 1.00 95.12 215 ASN A O 1
ATOM 1692 N N . GLU A 1 216 ? -1.557 7.791 3.715 1.00 95.19 216 GLU A N 1
ATOM 1693 C CA . GLU A 1 216 ? -0.737 7.735 4.927 1.00 95.19 216 GLU A CA 1
ATOM 1694 C C . GLU A 1 216 ? 0.742 7.495 4.612 1.00 95.19 216 GLU A C 1
ATOM 1696 O O . GLU A 1 216 ? 1.102 6.792 3.661 1.00 95.19 216 GLU A O 1
ATOM 1701 N N . THR A 1 217 ? 1.613 8.040 5.462 1.00 95.31 217 THR A N 1
ATOM 1702 C CA . THR A 1 217 ? 3.048 7.762 5.406 1.00 95.31 217 THR A CA 1
ATOM 1703 C C . THR A 1 217 ? 3.399 6.441 6.078 1.00 95.31 217 THR A C 1
ATOM 1705 O O . THR A 1 217 ? 2.779 6.061 7.070 1.00 95.31 217 THR A O 1
ATOM 1708 N N . SER A 1 218 ? 4.433 5.780 5.557 1.00 95.12 218 SER A N 1
ATOM 1709 C CA . SER A 1 218 ? 5.065 4.621 6.188 1.00 95.12 218 SER A CA 1
ATOM 1710 C C . SER A 1 218 ? 6.104 5.091 7.209 1.00 95.12 218 SER A C 1
ATOM 1712 O O . SER A 1 218 ? 6.809 6.085 6.990 1.00 95.12 218 SER A O 1
ATOM 1714 N N . TRP A 1 219 ? 6.201 4.413 8.350 1.00 95.25 219 TRP A N 1
ATOM 1715 C CA . TRP A 1 219 ? 7.054 4.810 9.464 1.00 95.25 219 TRP A CA 1
ATOM 1716 C C . TRP A 1 219 ? 8.201 3.829 9.712 1.00 95.25 219 TRP A C 1
ATOM 1718 O O . TRP A 1 219 ? 8.141 2.617 9.507 1.00 95.25 219 TRP A O 1
ATOM 1728 N N . GLY A 1 220 ? 9.299 4.378 10.228 1.00 94.81 220 GLY A N 1
ATOM 1729 C CA . GLY A 1 220 ? 10.475 3.600 10.582 1.00 94.81 220 GLY A CA 1
ATOM 1730 C C . GLY A 1 220 ? 11.376 4.303 11.578 1.00 94.81 220 GLY A C 1
ATOM 1731 O O . GLY A 1 220 ? 11.158 5.456 11.964 1.00 94.81 220 GLY A O 1
ATOM 1732 N N . LEU A 1 221 ? 12.414 3.589 11.987 1.00 95.19 221 LEU A N 1
ATOM 1733 C CA . LEU A 1 221 ? 13.480 4.104 12.832 1.00 95.19 221 LEU A CA 1
ATOM 1734 C C . LEU A 1 221 ? 14.464 4.931 12.001 1.00 95.19 221 LEU A C 1
ATOM 1736 O O . LEU A 1 221 ? 14.920 4.498 10.945 1.00 95.19 221 LEU A O 1
ATOM 1740 N N . ALA A 1 222 ? 14.795 6.121 12.498 1.00 93.12 222 ALA A N 1
ATOM 1741 C CA . ALA A 1 222 ? 15.762 7.017 11.873 1.00 93.12 222 ALA A CA 1
ATOM 1742 C C . ALA A 1 222 ? 17.211 6.535 12.069 1.00 93.12 222 ALA A C 1
ATOM 1744 O O . ALA A 1 222 ? 17.512 5.762 12.981 1.00 93.12 222 ALA A O 1
ATOM 1745 N N . ASP A 1 223 ? 18.131 7.063 11.263 1.00 93.56 223 ASP A N 1
ATOM 1746 C CA . ASP A 1 223 ? 19.536 6.634 11.181 1.00 93.56 223 ASP A CA 1
ATOM 1747 C C . ASP A 1 223 ? 20.344 6.732 12.483 1.00 93.56 223 ASP A C 1
ATOM 1749 O O . ASP A 1 223 ? 21.362 6.048 12.627 1.00 93.56 223 ASP A O 1
ATOM 1753 N N . GLY A 1 224 ? 19.902 7.573 13.422 1.00 93.25 224 GLY A N 1
ATOM 1754 C CA . GLY A 1 224 ? 20.497 7.724 14.752 1.00 93.25 224 GLY A CA 1
ATOM 1755 C C . GLY A 1 224 ? 20.044 6.680 15.779 1.00 93.25 224 GLY A C 1
ATOM 1756 O O . GLY A 1 224 ? 20.516 6.707 16.913 1.00 93.25 224 GLY A O 1
ATOM 1757 N N . TYR A 1 225 ? 19.123 5.778 15.427 1.00 96.06 225 TYR A N 1
ATOM 1758 C CA . TYR A 1 225 ? 18.605 4.779 16.357 1.00 96.06 225 TYR A CA 1
ATOM 1759 C C . TYR A 1 225 ? 19.683 3.787 16.817 1.00 96.06 225 TYR A C 1
ATOM 1761 O O . TYR A 1 225 ? 20.408 3.198 16.012 1.00 96.06 225 TYR A O 1
ATOM 1769 N N . THR A 1 226 ? 19.698 3.524 18.125 1.00 95.75 226 THR A N 1
ATOM 1770 C CA . THR A 1 226 ? 20.403 2.401 18.748 1.00 95.75 226 THR A CA 1
ATOM 1771 C C . THR A 1 226 ? 19.468 1.678 19.728 1.00 95.75 226 THR A C 1
ATOM 1773 O O . THR A 1 226 ? 18.559 2.303 20.283 1.00 95.75 226 THR A O 1
ATOM 1776 N N . PRO A 1 227 ? 19.697 0.388 20.036 1.00 96.25 227 PRO A N 1
ATOM 1777 C CA . PRO A 1 227 ? 18.908 -0.313 21.052 1.00 96.25 227 PRO A CA 1
ATOM 1778 C C . PRO A 1 227 ? 18.896 0.385 22.423 1.00 96.25 227 PRO A C 1
ATOM 1780 O O . PRO A 1 227 ? 17.904 0.315 23.145 1.00 96.25 227 PRO A O 1
ATOM 1783 N N . ALA A 1 228 ? 19.978 1.094 22.766 1.00 96.38 228 ALA A N 1
ATOM 1784 C CA . ALA A 1 228 ? 20.093 1.854 24.008 1.00 96.38 228 ALA A CA 1
ATOM 1785 C C . ALA A 1 228 ? 19.286 3.163 23.991 1.00 96.38 228 ALA A C 1
ATOM 1787 O O . ALA A 1 228 ? 18.735 3.543 25.021 1.00 96.38 228 ALA A O 1
ATOM 1788 N N . SER A 1 229 ? 19.183 3.842 22.840 1.00 96.06 229 SER A N 1
ATOM 1789 C CA . SER A 1 229 ? 18.456 5.116 22.742 1.00 96.06 229 SER A CA 1
ATOM 1790 C C . SER A 1 229 ? 16.942 4.948 22.858 1.00 96.06 229 SER A C 1
ATOM 1792 O O . SER A 1 229 ? 16.255 5.901 23.209 1.00 96.06 229 SER A O 1
ATOM 1794 N N . TRP A 1 230 ? 16.407 3.756 22.564 1.00 94.56 230 TRP A N 1
ATOM 1795 C CA . TRP A 1 230 ? 14.984 3.461 22.747 1.00 94.56 230 TRP A CA 1
ATOM 1796 C C . TRP A 1 230 ? 14.742 1.973 23.076 1.00 94.56 230 TRP A C 1
ATOM 1798 O O . TRP A 1 230 ? 14.488 1.156 22.181 1.00 94.56 230 TRP A O 1
ATOM 1808 N N . PRO A 1 231 ? 14.780 1.612 24.375 1.00 95.12 231 PRO A N 1
ATOM 1809 C CA . PRO A 1 231 ? 14.694 0.224 24.834 1.00 95.12 231 PRO A CA 1
ATOM 1810 C C . PRO A 1 231 ? 13.399 -0.509 24.462 1.00 95.12 231 PRO A C 1
ATOM 1812 O O . PRO A 1 231 ? 13.397 -1.731 24.341 1.00 95.12 231 PRO A O 1
ATOM 1815 N N . GLU A 1 232 ? 12.285 0.204 24.277 1.00 94.12 232 GLU A N 1
ATOM 1816 C CA . GLU A 1 232 ? 11.015 -0.407 23.857 1.00 94.12 232 GLU A CA 1
ATOM 1817 C C . GLU A 1 232 ? 11.111 -1.010 22.455 1.00 94.12 232 GLU A C 1
ATOM 1819 O O . GLU A 1 232 ? 10.677 -2.138 22.242 1.00 94.12 232 GLU A O 1
ATOM 1824 N N . MET A 1 233 ? 11.742 -0.302 21.515 1.00 95.06 233 MET A N 1
ATOM 1825 C CA . MET A 1 233 ? 11.979 -0.824 20.167 1.00 95.06 233 MET A CA 1
ATOM 1826 C C . MET A 1 233 ? 12.970 -1.989 20.195 1.00 95.06 233 MET A C 1
ATOM 1828 O O . MET A 1 233 ? 12.775 -2.985 19.503 1.00 95.06 233 MET A O 1
ATOM 1832 N N . ALA A 1 234 ? 13.976 -1.932 21.073 1.00 96.00 234 ALA A N 1
ATOM 1833 C CA . ALA A 1 234 ? 14.901 -3.047 21.267 1.00 96.00 234 ALA A CA 1
ATOM 1834 C C . ALA A 1 234 ? 14.183 -4.319 21.758 1.00 96.00 234 ALA A C 1
ATOM 1836 O O . ALA A 1 234 ? 14.442 -5.409 21.248 1.00 96.00 234 ALA A O 1
ATOM 1837 N N . LYS A 1 235 ? 13.228 -4.189 22.694 1.00 95.56 235 LYS A N 1
ATOM 1838 C CA . LYS A 1 235 ? 12.382 -5.307 23.162 1.00 95.56 235 LYS A CA 1
ATOM 1839 C C . LYS A 1 235 ? 11.520 -5.908 22.048 1.00 95.56 235 LYS A C 1
ATOM 1841 O O . LYS A 1 235 ? 11.208 -7.091 22.111 1.00 95.56 235 LYS A O 1
ATOM 1846 N N . ARG A 1 236 ? 11.176 -5.121 21.024 1.00 93.50 236 ARG A N 1
ATOM 1847 C CA . ARG A 1 236 ? 10.469 -5.571 19.809 1.00 93.50 236 ARG A CA 1
ATOM 1848 C C . ARG A 1 236 ? 11.404 -6.132 18.729 1.00 93.50 236 ARG A C 1
ATOM 1850 O O . ARG A 1 236 ? 10.975 -6.413 17.617 1.00 93.50 236 ARG A O 1
ATOM 1857 N N . GLY A 1 237 ? 12.688 -6.308 19.045 1.00 95.25 237 GLY A N 1
ATOM 1858 C CA . GLY A 1 237 ? 13.660 -6.959 18.169 1.00 95.25 237 GLY A CA 1
ATOM 1859 C C . GLY A 1 237 ? 14.368 -6.030 17.182 1.00 95.25 237 GLY A C 1
ATOM 1860 O O . GLY A 1 237 ? 15.163 -6.515 16.375 1.00 95.25 237 GLY A O 1
ATOM 1861 N N . PHE A 1 238 ? 14.148 -4.712 17.246 1.00 96.19 238 PHE A N 1
ATOM 1862 C CA . PHE A 1 238 ? 14.885 -3.764 16.412 1.00 96.19 238 PHE A CA 1
ATOM 1863 C C . PHE A 1 238 ? 16.337 -3.654 16.890 1.00 96.19 238 PHE A C 1
ATOM 1865 O O . PHE A 1 238 ? 16.619 -3.296 18.033 1.00 96.19 238 PHE A O 1
ATOM 1872 N N . LYS A 1 239 ? 17.277 -3.985 16.000 1.00 95.69 239 LYS A N 1
ATOM 1873 C CA . LYS A 1 239 ? 18.728 -3.939 16.276 1.00 95.69 239 LYS A CA 1
ATOM 1874 C C . LYS A 1 239 ? 19.434 -2.790 15.558 1.00 95.69 239 LYS A C 1
ATOM 1876 O O . LYS A 1 239 ? 20.545 -2.429 15.931 1.00 95.69 239 LYS A O 1
ATOM 1881 N N . LYS A 1 240 ? 18.801 -2.248 14.520 1.00 95.38 240 LYS A N 1
ATOM 1882 C CA . LYS A 1 240 ? 19.319 -1.221 13.613 1.00 95.38 240 LYS A CA 1
ATOM 1883 C C . LYS A 1 240 ? 18.148 -0.395 13.047 1.00 95.38 240 LYS A C 1
ATOM 1885 O O . LYS A 1 240 ? 17.006 -0.827 13.203 1.00 95.38 240 LYS A O 1
ATOM 1890 N N . PRO A 1 241 ? 18.401 0.776 12.432 1.00 96.06 241 PRO A N 1
ATOM 1891 C CA . PRO A 1 241 ? 17.356 1.565 11.780 1.00 96.06 241 PRO A CA 1
ATOM 1892 C C . PRO A 1 241 ? 16.674 0.769 10.661 1.00 96.06 241 PRO A C 1
ATOM 1894 O O . PRO A 1 241 ? 17.351 0.359 9.721 1.00 96.06 241 PRO A O 1
ATOM 1897 N N . GLU A 1 242 ? 15.369 0.537 10.769 1.00 95.25 242 GLU A N 1
ATOM 1898 C CA . GLU A 1 242 ? 14.531 -0.219 9.824 1.00 95.25 242 GLU A CA 1
ATOM 1899 C C . GLU A 1 242 ? 13.108 0.358 9.835 1.00 95.25 242 GLU A C 1
ATOM 1901 O O . GLU A 1 242 ? 12.714 1.033 10.792 1.00 95.25 242 GLU A O 1
ATOM 1906 N N . GLY A 1 243 ? 12.339 0.100 8.778 1.00 96.12 243 GLY A N 1
ATOM 1907 C CA . GLY A 1 243 ? 10.896 0.353 8.784 1.00 96.12 243 GLY A CA 1
ATOM 1908 C C . GLY A 1 243 ? 10.185 -0.568 9.778 1.00 96.12 243 GLY A C 1
ATOM 1909 O O . GLY A 1 243 ? 10.625 -1.705 9.965 1.00 96.12 243 GLY A O 1
ATOM 1910 N N . TYR A 1 244 ? 9.083 -0.112 10.383 1.00 97.12 244 TYR A N 1
ATOM 1911 C CA . TYR A 1 244 ? 8.338 -0.945 11.331 1.00 97.12 244 TYR A CA 1
ATOM 1912 C C . TYR A 1 244 ? 7.646 -2.112 10.624 1.00 97.12 244 TYR A C 1
ATOM 1914 O O . TYR A 1 244 ? 8.061 -3.255 10.810 1.00 97.12 244 TYR A O 1
ATOM 1922 N N . TYR A 1 245 ? 6.692 -1.837 9.734 1.00 97.19 245 TYR A N 1
ATOM 1923 C CA . TYR A 1 245 ? 6.060 -2.870 8.910 1.00 97.19 245 TYR A CA 1
ATOM 1924 C C . TYR A 1 245 ? 7.051 -3.680 8.039 1.00 97.19 245 TYR A C 1
ATOM 1926 O O . TYR A 1 245 ? 6.983 -4.913 8.047 1.00 97.19 245 TYR A O 1
ATOM 1934 N N . PRO A 1 246 ? 8.043 -3.063 7.355 1.00 97.31 246 PRO A N 1
ATOM 1935 C CA . PRO A 1 246 ? 9.009 -3.799 6.531 1.00 97.31 246 PRO A CA 1
ATOM 1936 C C . PRO A 1 246 ? 9.858 -4.817 7.304 1.00 97.31 246 PRO A C 1
ATOM 1938 O O . PRO A 1 246 ? 10.199 -5.869 6.754 1.00 97.31 246 PRO A O 1
ATOM 1941 N N . LYS A 1 247 ? 10.192 -4.544 8.578 1.00 97.56 247 LYS A N 1
ATOM 1942 C CA . LYS A 1 247 ? 10.846 -5.535 9.446 1.00 97.56 247 LYS A CA 1
ATOM 1943 C C . LYS A 1 247 ? 9.955 -6.762 9.602 1.00 97.56 247 LYS A C 1
ATOM 1945 O O . LYS A 1 247 ? 10.441 -7.870 9.374 1.00 97.56 247 LYS A O 1
ATOM 1950 N N . GLU A 1 248 ? 8.697 -6.564 9.994 1.00 97.88 248 GLU A N 1
ATOM 1951 C CA . GLU A 1 248 ? 7.777 -7.662 10.304 1.00 97.88 248 GLU A CA 1
ATOM 1952 C C . GLU A 1 248 ? 7.465 -8.499 9.055 1.00 97.88 248 GLU A C 1
ATOM 1954 O O . GLU A 1 248 ? 7.579 -9.725 9.093 1.00 97.88 248 GLU A O 1
ATOM 1959 N N . VAL A 1 249 ? 7.208 -7.852 7.909 1.00 98.12 249 VAL A N 1
ATOM 1960 C CA . VAL A 1 249 ? 7.065 -8.549 6.618 1.00 98.12 249 VAL A CA 1
ATOM 1961 C C . VAL A 1 249 ? 8.315 -9.360 6.301 1.00 98.12 249 VAL A C 1
ATOM 1963 O O . VAL A 1 249 ? 8.209 -10.527 5.941 1.00 98.12 249 VAL A O 1
ATOM 1966 N N . GLY A 1 250 ? 9.509 -8.781 6.453 1.00 97.62 250 GLY A N 1
ATOM 1967 C CA . GLY A 1 250 ? 10.762 -9.481 6.177 1.00 97.62 250 GLY A CA 1
ATOM 1968 C C . GLY A 1 250 ? 11.026 -10.675 7.104 1.00 97.62 250 GLY A C 1
ATOM 1969 O O . GLY A 1 250 ? 11.649 -11.648 6.680 1.00 97.62 250 GLY A O 1
ATOM 1970 N N . GLU A 1 251 ? 10.564 -10.630 8.356 1.00 97.81 251 GLU A N 1
ATOM 1971 C CA . GLU A 1 251 ? 10.693 -11.739 9.314 1.00 97.81 251 GLU A CA 1
ATOM 1972 C C . GLU A 1 251 ? 9.752 -12.894 8.991 1.00 97.81 251 GLU A C 1
ATOM 1974 O O . GLU A 1 251 ? 10.193 -14.046 8.990 1.00 97.81 251 GLU A O 1
ATOM 1979 N N . GLU A 1 252 ? 8.497 -12.603 8.651 1.00 98.06 252 GLU A N 1
ATOM 1980 C CA . GLU A 1 252 ? 7.547 -13.619 8.192 1.00 98.06 252 GLU A CA 1
ATOM 1981 C C . GLU A 1 252 ? 7.947 -14.182 6.820 1.00 98.06 252 GLU A C 1
ATOM 1983 O O . GLU A 1 252 ? 7.943 -15.399 6.632 1.00 98.06 252 GLU A O 1
ATOM 1988 N N . LEU A 1 253 ? 8.400 -13.327 5.895 1.00 97.50 253 LEU A N 1
ATOM 1989 C CA . LEU A 1 253 ? 8.904 -13.731 4.581 1.00 97.50 253 LEU A CA 1
ATOM 1990 C C . LEU A 1 253 ? 10.124 -14.647 4.699 1.00 97.50 253 LEU A C 1
ATOM 1992 O O . LEU A 1 253 ? 10.326 -15.499 3.849 1.00 97.50 253 LEU A O 1
ATOM 1996 N N . ALA A 1 254 ? 10.942 -14.519 5.744 1.00 97.81 254 ALA A N 1
ATOM 1997 C CA . ALA A 1 254 ? 12.122 -15.358 5.940 1.00 97.81 254 ALA A CA 1
ATOM 1998 C C . ALA A 1 254 ? 11.816 -16.776 6.465 1.00 97.81 254 ALA A C 1
ATOM 2000 O O . ALA A 1 254 ? 12.753 -17.578 6.577 1.00 97.81 254 ALA A O 1
ATOM 2001 N N . LYS A 1 255 ? 10.561 -17.087 6.822 1.00 97.94 255 LYS A N 1
ATOM 2002 C CA . LYS A 1 255 ? 10.142 -18.417 7.292 1.00 97.94 255 LYS A CA 1
ATOM 2003 C C . LYS A 1 255 ? 9.966 -19.370 6.109 1.00 97.94 255 LYS A C 1
ATOM 2005 O O . LYS A 1 255 ? 9.326 -19.033 5.117 1.00 97.94 255 LYS A O 1
ATOM 2010 N N . THR A 1 256 ? 10.536 -20.568 6.216 1.00 95.88 256 THR A N 1
ATOM 2011 C CA . THR A 1 256 ? 10.578 -21.572 5.140 1.00 95.88 256 THR A CA 1
ATOM 2012 C C . THR A 1 256 ? 10.078 -22.935 5.629 1.00 95.88 256 THR A C 1
ATOM 2014 O O . THR A 1 256 ? 9.828 -23.142 6.817 1.00 95.88 256 THR A O 1
ATOM 2017 N N . GLY A 1 257 ? 9.927 -23.896 4.713 1.00 91.62 257 GLY A N 1
ATOM 2018 C CA . GLY A 1 257 ? 9.533 -25.263 5.057 1.00 91.62 257 GLY A CA 1
ATOM 2019 C C . GLY A 1 257 ? 8.088 -25.359 5.552 1.00 91.62 257 GLY A C 1
ATOM 2020 O O . GLY A 1 257 ? 7.190 -24.750 4.977 1.00 91.62 257 GLY A O 1
ATOM 2021 N N . LYS A 1 258 ? 7.852 -26.150 6.607 1.00 89.75 258 LYS A N 1
ATOM 2022 C CA . LYS A 1 258 ? 6.504 -26.365 7.170 1.00 89.75 258 LYS A CA 1
ATOM 2023 C C . LYS A 1 258 ? 5.901 -25.099 7.781 1.00 89.75 258 LYS A C 1
ATOM 2025 O O . LYS A 1 258 ? 4.684 -24.963 7.784 1.00 89.75 258 LYS A O 1
ATOM 2030 N N . ASP A 1 259 ? 6.755 -24.183 8.229 1.00 92.12 259 ASP A N 1
ATOM 2031 C CA . ASP A 1 259 ? 6.353 -22.929 8.864 1.00 92.12 259 ASP A CA 1
ATOM 2032 C C . ASP A 1 259 ? 6.195 -21.783 7.853 1.00 92.12 259 ASP A C 1
ATOM 2034 O O . ASP A 1 259 ? 5.937 -20.651 8.258 1.00 92.12 259 ASP A O 1
ATOM 2038 N N . ALA A 1 260 ? 6.370 -22.051 6.548 1.00 95.38 260 ALA A N 1
ATOM 2039 C CA . ALA A 1 260 ? 6.216 -21.051 5.497 1.00 95.38 260 ALA A CA 1
ATOM 2040 C C . ALA A 1 260 ? 4.755 -20.549 5.442 1.00 95.38 260 ALA A C 1
ATOM 2042 O O . ALA A 1 260 ? 3.856 -21.339 5.096 1.00 95.38 260 ALA A O 1
ATOM 2043 N N . PRO A 1 261 ? 4.514 -19.265 5.770 1.00 97.25 261 PRO A N 1
ATOM 2044 C CA . PRO A 1 261 ? 3.177 -18.686 5.781 1.00 97.25 261 PRO A CA 1
ATOM 2045 C C . PRO A 1 261 ? 2.659 -18.432 4.361 1.00 97.25 261 PRO A C 1
ATOM 2047 O O . PRO A 1 261 ? 3.445 -18.294 3.418 1.00 97.25 261 PRO A O 1
ATOM 2050 N N . THR A 1 262 ? 1.339 -18.343 4.206 1.00 97.44 262 THR A N 1
ATOM 2051 C CA . THR A 1 262 ? 0.747 -17.714 3.019 1.00 97.44 262 THR A CA 1
ATOM 2052 C C . THR A 1 262 ? 0.969 -16.206 3.038 1.00 97.44 262 THR A C 1
ATOM 2054 O O . THR A 1 262 ? 1.239 -15.614 4.084 1.00 97.44 262 THR A O 1
ATOM 2057 N N . ILE A 1 263 ? 0.831 -15.547 1.888 1.00 96.81 263 ILE A N 1
ATOM 2058 C CA . ILE A 1 263 ? 0.979 -14.091 1.816 1.00 96.81 263 ILE A CA 1
ATOM 2059 C C . ILE A 1 263 ? -0.061 -13.369 2.687 1.00 96.81 263 ILE A C 1
ATOM 2061 O O . ILE A 1 263 ? 0.276 -12.376 3.333 1.00 96.81 263 ILE A O 1
ATOM 2065 N N . LYS A 1 264 ? -1.287 -13.901 2.795 1.00 95.25 264 LYS A N 1
ATOM 2066 C CA . LYS A 1 264 ? -2.293 -13.392 3.739 1.00 95.25 264 LYS A CA 1
ATOM 2067 C C . LYS A 1 264 ? -1.802 -13.461 5.182 1.00 95.25 264 LYS A C 1
ATOM 2069 O O . LYS A 1 264 ? -1.906 -12.483 5.916 1.00 95.25 264 LYS A O 1
ATOM 2074 N N . GLU A 1 265 ? -1.238 -14.598 5.587 1.00 95.44 265 GLU A N 1
ATOM 2075 C CA . GLU A 1 265 ? -0.692 -14.770 6.935 1.00 95.44 265 GLU A CA 1
ATOM 2076 C C . GLU A 1 265 ? 0.488 -13.822 7.200 1.00 95.44 265 GLU A C 1
ATOM 2078 O O . GLU A 1 265 ? 0.573 -13.268 8.296 1.00 95.44 265 GLU A O 1
ATOM 2083 N N . ILE A 1 266 ? 1.364 -13.593 6.210 1.00 97.00 266 ILE A N 1
ATOM 2084 C CA . ILE A 1 266 ? 2.441 -12.589 6.296 1.00 97.00 266 ILE A CA 1
ATOM 2085 C C . ILE A 1 266 ? 1.842 -11.209 6.570 1.00 97.00 266 ILE A C 1
ATOM 2087 O O . ILE A 1 266 ? 2.246 -10.554 7.529 1.00 97.00 266 ILE A O 1
ATOM 2091 N N . ALA A 1 267 ? 0.869 -10.780 5.762 1.00 95.12 267 ALA A N 1
ATOM 2092 C CA . ALA A 1 267 ? 0.258 -9.462 5.887 1.00 95.12 267 ALA A CA 1
ATOM 2093 C C . ALA A 1 267 ? -0.418 -9.265 7.252 1.00 95.12 267 ALA A C 1
ATOM 2095 O O . ALA A 1 267 ? -0.206 -8.247 7.910 1.00 95.12 267 ALA A O 1
ATOM 2096 N N . LYS A 1 268 ? -1.178 -10.266 7.714 1.00 92.75 268 LYS A N 1
ATOM 2097 C CA . LYS A 1 268 ? -1.886 -10.217 9.001 1.00 92.75 268 LYS A CA 1
ATOM 2098 C C . LYS A 1 268 ? -0.938 -10.199 10.190 1.00 92.75 268 LYS A C 1
ATOM 2100 O O . LYS A 1 268 ? -1.086 -9.371 11.084 1.00 92.75 268 LYS A O 1
ATOM 2105 N N . ARG A 1 269 ? 0.077 -11.063 10.204 1.00 94.56 269 ARG A N 1
ATOM 2106 C CA . ARG A 1 269 ? 1.063 -11.076 11.296 1.00 94.56 269 ARG A CA 1
ATOM 2107 C C . ARG A 1 269 ? 1.896 -9.798 11.305 1.00 94.56 269 ARG A C 1
ATOM 2109 O O . ARG A 1 269 ? 2.153 -9.266 12.381 1.00 94.56 269 ARG A O 1
ATOM 2116 N N . ALA A 1 270 ? 2.258 -9.271 10.135 1.00 95.31 270 ALA A N 1
ATOM 2117 C CA . ALA A 1 270 ? 2.951 -7.994 10.042 1.00 95.31 270 ALA A CA 1
ATOM 2118 C C . ALA A 1 270 ? 2.090 -6.840 10.581 1.00 95.31 270 ALA A C 1
ATOM 2120 O O . ALA A 1 270 ? 2.580 -6.073 11.402 1.00 95.31 270 ALA A O 1
ATOM 2121 N N . GLU A 1 271 ? 0.799 -6.767 10.232 1.00 93.31 271 GLU A N 1
ATOM 2122 C CA . GLU A 1 271 ? -0.145 -5.782 10.794 1.00 93.31 271 GLU A CA 1
ATOM 2123 C C . GLU A 1 271 ? -0.217 -5.870 12.331 1.00 93.31 271 GLU A C 1
ATOM 2125 O O . GLU A 1 271 ? -0.174 -4.852 13.024 1.00 93.31 271 GLU A O 1
ATOM 2130 N N . GLN A 1 272 ? -0.303 -7.088 12.875 1.00 92.69 272 GLN A N 1
ATOM 2131 C CA . GLN A 1 272 ? -0.378 -7.335 14.319 1.00 92.69 272 GLN A CA 1
ATOM 2132 C C . GLN A 1 272 ? 0.896 -6.922 15.072 1.00 92.69 272 GLN A C 1
ATOM 2134 O O . GLN A 1 272 ? 0.810 -6.485 16.222 1.00 92.69 272 GLN A O 1
ATOM 2139 N N . GLN A 1 273 ? 2.068 -7.097 14.456 1.00 93.94 273 GLN A N 1
ATOM 2140 C CA . GLN A 1 273 ? 3.372 -6.860 15.087 1.00 93.94 273 GLN A CA 1
ATOM 2141 C C . GLN A 1 273 ? 3.968 -5.487 14.781 1.00 93.94 273 GLN A C 1
ATOM 2143 O O . GLN A 1 273 ? 4.905 -5.070 15.470 1.00 93.94 273 GLN A O 1
ATOM 2148 N N . ASP A 1 274 ? 3.422 -4.761 13.811 1.00 94.62 274 ASP A N 1
ATOM 2149 C CA . ASP A 1 274 ? 3.881 -3.431 13.441 1.00 94.62 274 ASP A CA 1
ATOM 2150 C C . ASP A 1 274 ? 3.839 -2.476 14.648 1.00 94.62 274 ASP A C 1
ATOM 2152 O O . ASP A 1 274 ? 2.878 -2.387 15.425 1.00 94.62 274 ASP A O 1
ATOM 2156 N N . ALA A 1 275 ? 4.952 -1.776 14.863 1.00 94.75 275 ALA A N 1
ATOM 2157 C CA . ALA A 1 275 ? 5.094 -0.865 15.975 1.00 94.75 275 ALA A CA 1
ATOM 2158 C C . ALA A 1 275 ? 4.333 0.441 15.839 1.00 94.75 275 ALA A C 1
ATOM 2160 O O . ALA A 1 275 ? 4.038 1.047 16.872 1.00 94.75 275 ALA A O 1
ATOM 2161 N N . ARG A 1 276 ? 3.990 0.844 14.620 1.00 93.94 276 ARG A N 1
ATOM 2162 C CA . ARG A 1 276 ? 3.159 2.015 14.339 1.00 93.94 276 ARG A CA 1
ATOM 2163 C C . ARG A 1 276 ? 1.849 1.664 13.644 1.00 93.94 276 ARG A C 1
ATOM 2165 O O . ARG A 1 276 ? 1.014 2.557 13.500 1.00 93.94 276 ARG A O 1
ATOM 2172 N N . GLY A 1 277 ? 1.645 0.383 13.358 1.00 93.00 277 GLY A N 1
ATOM 2173 C CA . GLY A 1 277 ? 0.382 -0.204 12.941 1.00 93.00 277 GLY A CA 1
ATOM 2174 C C . GLY A 1 277 ? -0.769 -0.015 13.944 1.00 93.00 277 GLY A C 1
ATOM 2175 O O . GLY A 1 277 ? -0.576 0.487 15.061 1.00 93.00 277 GLY A O 1
ATOM 2176 N N . PRO A 1 278 ? -1.982 -0.471 13.594 1.00 90.12 278 PRO A N 1
ATOM 2177 C CA . PRO A 1 278 ? -3.204 -0.262 14.380 1.00 90.12 278 PRO A CA 1
ATOM 2178 C C . PRO A 1 278 ? -3.190 -0.883 15.783 1.00 90.12 278 PRO A C 1
ATOM 2180 O O . PRO A 1 278 ? -3.951 -0.461 16.655 1.00 90.12 278 PRO A O 1
ATOM 2183 N N . TYR A 1 279 ? -2.316 -1.862 16.017 1.00 90.94 279 TYR A N 1
ATOM 2184 C CA . TYR A 1 279 ? -2.137 -2.528 17.311 1.00 90.94 279 TYR A CA 1
ATOM 2185 C C . TYR A 1 279 ? -0.836 -2.110 18.024 1.00 90.94 279 TYR A C 1
ATOM 2187 O O . TYR A 1 279 ? -0.510 -2.629 19.093 1.00 90.94 279 TYR A O 1
ATOM 2195 N N . GLY A 1 280 ? -0.085 -1.179 17.428 1.00 89.25 280 GLY A N 1
ATOM 2196 C CA . GLY A 1 280 ? 1.231 -0.738 17.870 1.00 89.25 280 GLY A CA 1
ATOM 2197 C C . GLY A 1 280 ? 1.229 0.417 18.879 1.00 89.25 280 GLY A C 1
ATOM 2198 O O . GLY A 1 280 ? 0.213 0.827 19.440 1.00 89.25 280 GLY A O 1
ATOM 2199 N N . LEU A 1 281 ? 2.423 0.964 19.121 1.00 86.31 281 LEU A N 1
ATOM 2200 C CA . LEU A 1 281 ? 2.642 2.100 20.012 1.00 86.31 281 LEU A CA 1
ATOM 2201 C C . LEU A 1 281 ? 2.332 3.405 19.280 1.00 86.31 281 LEU A C 1
ATOM 2203 O O . LEU A 1 281 ? 3.112 3.858 18.443 1.00 86.31 281 LEU A O 1
ATOM 2207 N N . GLY A 1 282 ? 1.226 4.052 19.646 1.00 80.94 282 GLY A N 1
ATOM 2208 C CA . GLY A 1 282 ? 0.809 5.307 19.022 1.00 80.94 282 GLY A CA 1
ATOM 2209 C C . GLY A 1 282 ? 0.618 5.119 17.521 1.00 80.94 282 GLY A C 1
ATOM 2210 O O . GLY A 1 282 ? 1.458 5.593 16.756 1.00 80.94 282 GLY A O 1
ATOM 2211 N N . PHE A 1 283 ? -0.442 4.379 17.174 1.00 86.19 283 PHE A N 1
ATOM 2212 C CA . PHE A 1 283 ? -0.939 4.099 15.823 1.00 86.19 283 PHE A CA 1
ATOM 2213 C C . PHE A 1 283 ? -0.798 5.322 14.902 1.00 86.19 283 PHE A C 1
ATOM 2215 O O . PHE A 1 283 ? -1.280 6.409 15.230 1.00 86.19 283 PHE A O 1
ATOM 2222 N N . LYS A 1 284 ? -0.080 5.140 13.791 1.00 90.62 284 LYS A N 1
ATOM 2223 C CA . LYS A 1 284 ? 0.275 6.175 12.806 1.00 90.62 284 LYS A CA 1
ATOM 2224 C C . LYS A 1 284 ? 0.169 5.717 11.353 1.00 90.62 284 LYS A C 1
ATOM 2226 O O . LYS A 1 284 ? 0.112 6.581 10.485 1.00 90.62 284 LYS A O 1
ATOM 2231 N N . GLU A 1 285 ? 0.190 4.413 11.101 1.00 92.44 285 GLU A N 1
ATOM 2232 C CA . GLU A 1 285 ? 0.080 3.836 9.763 1.00 92.44 285 GLU A CA 1
ATOM 2233 C C . GLU A 1 285 ? -0.874 2.652 9.769 1.00 92.44 285 GLU A C 1
ATOM 2235 O O . GLU A 1 285 ? -0.943 1.899 10.743 1.00 92.44 285 GLU A O 1
ATOM 2240 N N . THR A 1 286 ? -1.614 2.500 8.680 1.00 93.00 286 THR A N 1
ATOM 2241 C CA . THR A 1 286 ? -2.564 1.418 8.463 1.00 93.00 286 THR A CA 1
ATOM 2242 C C . THR A 1 286 ? -2.047 0.544 7.325 1.00 93.00 286 THR A C 1
ATOM 2244 O O . THR A 1 286 ? -2.326 0.854 6.162 1.00 93.00 286 THR A O 1
ATOM 2247 N N . PRO A 1 287 ? -1.331 -0.559 7.617 1.00 94.88 287 PRO A N 1
ATOM 2248 C CA . PRO A 1 287 ? -0.959 -1.526 6.595 1.00 94.88 287 PRO A CA 1
ATOM 2249 C C . PRO A 1 287 ? -2.155 -1.938 5.740 1.00 94.88 287 PRO A C 1
ATOM 2251 O O . PRO A 1 287 ? -3.292 -1.893 6.206 1.00 94.88 287 PRO A O 1
ATOM 2254 N N . GLN A 1 288 ? -1.916 -2.319 4.489 1.00 95.12 288 GLN A N 1
ATOM 2255 C CA . GLN A 1 288 ? -2.946 -2.683 3.512 1.00 95.12 288 GLN A CA 1
ATOM 2256 C C . GLN A 1 288 ? -2.694 -4.090 2.972 1.00 95.12 288 GLN A C 1
ATOM 2258 O O . GLN A 1 288 ? -1.544 -4.490 2.781 1.00 95.12 288 GLN A O 1
ATOM 2263 N N . TYR A 1 289 ? -3.770 -4.839 2.730 1.00 95.50 289 TYR A N 1
ATOM 2264 C CA . TYR A 1 289 ? -3.705 -6.165 2.126 1.00 95.50 289 TYR A CA 1
ATOM 2265 C C . TYR A 1 289 ? -4.925 -6.445 1.255 1.00 95.50 289 TYR A C 1
ATOM 2267 O O . TY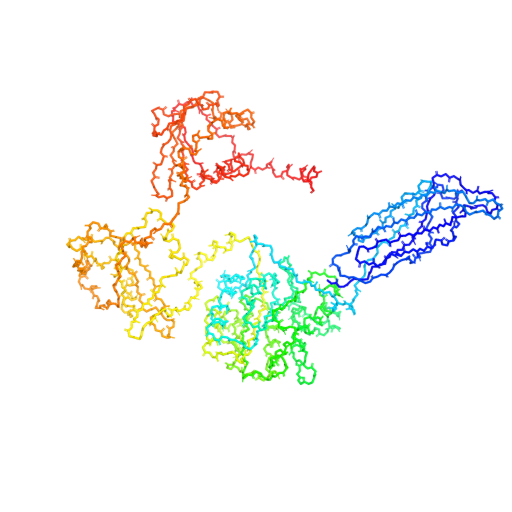R A 1 289 ? -6.057 -6.269 1.706 1.00 95.50 289 TYR A O 1
ATOM 2275 N N . THR A 1 290 ? -4.688 -6.941 0.044 1.00 96.12 290 THR A N 1
ATOM 2276 C CA . THR A 1 290 ? -5.722 -7.510 -0.825 1.00 96.12 290 THR A CA 1
ATOM 2277 C C . THR A 1 290 ? -5.112 -8.543 -1.773 1.00 96.12 290 THR A C 1
ATOM 2279 O O . THR A 1 290 ? -3.891 -8.725 -1.822 1.00 96.12 290 THR A O 1
ATOM 2282 N N . SER A 1 291 ? -5.958 -9.236 -2.525 1.00 96.69 291 SER A N 1
ATOM 2283 C CA . SER A 1 291 ? -5.550 -10.243 -3.497 1.00 96.69 291 SER A CA 1
ATOM 2284 C C . SER A 1 291 ? -6.536 -10.318 -4.666 1.00 96.69 291 SER A C 1
ATOM 2286 O O . SER A 1 291 ? -7.675 -9.859 -4.570 1.00 96.69 291 SER A O 1
ATOM 2288 N N . VAL A 1 292 ? -6.077 -10.887 -5.780 1.00 96.94 292 VAL A N 1
ATOM 2289 C CA . VAL A 1 292 ? -6.897 -11.309 -6.925 1.00 96.94 292 VAL A CA 1
ATOM 2290 C C . VAL A 1 292 ? -6.757 -12.818 -7.116 1.00 96.94 292 VAL A C 1
ATOM 2292 O O . VAL A 1 292 ? -5.715 -13.404 -6.795 1.00 96.94 292 VAL A O 1
ATOM 2295 N N . GLY A 1 293 ? -7.815 -13.460 -7.616 1.00 96.12 293 GLY A N 1
ATOM 2296 C CA . GLY A 1 293 ? -7.880 -14.918 -7.722 1.00 96.12 293 GLY A CA 1
ATOM 2297 C C . GLY A 1 293 ? -7.758 -15.594 -6.352 1.00 96.12 293 GLY A C 1
ATOM 2298 O O . GLY A 1 293 ? -8.355 -15.159 -5.370 1.00 96.12 293 GLY A O 1
ATOM 2299 N N . ASN A 1 294 ? -6.944 -16.643 -6.267 1.00 97.19 294 ASN A N 1
ATOM 2300 C CA . ASN A 1 294 ? -6.615 -17.350 -5.028 1.00 97.19 294 ASN A CA 1
ATOM 2301 C C . ASN A 1 294 ? -5.363 -16.777 -4.338 1.00 97.19 294 ASN A C 1
ATOM 2303 O O . ASN A 1 294 ? -4.654 -17.502 -3.632 1.00 97.19 294 ASN A O 1
ATOM 2307 N N . GLY A 1 295 ? -5.066 -15.487 -4.535 1.00 96.75 295 GLY A N 1
ATOM 2308 C CA . GLY A 1 295 ? -3.830 -14.862 -4.061 1.00 96.75 295 GLY A CA 1
ATOM 2309 C C . GLY A 1 295 ? -3.589 -14.965 -2.547 1.00 96.75 295 GLY A C 1
ATOM 2310 O O . GLY A 1 295 ? -2.441 -15.044 -2.107 1.00 96.75 295 GLY A O 1
ATOM 2311 N N . ASP A 1 296 ? -4.656 -15.080 -1.751 1.00 95.56 296 ASP A N 1
ATOM 2312 C CA . ASP A 1 296 ? -4.606 -15.351 -0.305 1.00 95.56 296 ASP A CA 1
ATOM 2313 C C . ASP A 1 296 ? -3.770 -16.587 0.068 1.00 95.56 296 ASP A C 1
ATOM 2315 O O . ASP A 1 296 ? -3.133 -16.617 1.128 1.00 95.56 296 ASP A O 1
ATOM 2319 N N . ASN A 1 297 ? -3.754 -17.593 -0.809 1.00 97.19 297 ASN A N 1
ATOM 2320 C CA . ASN A 1 297 ? -3.128 -18.892 -0.571 1.00 97.19 297 ASN A CA 1
ATOM 2321 C C . ASN A 1 297 ? -1.701 -18.994 -1.127 1.00 97.19 297 ASN A C 1
ATOM 2323 O O . ASN A 1 297 ? -1.043 -20.018 -0.932 1.00 97.19 297 ASN A O 1
ATOM 2327 N N . ILE A 1 298 ? -1.196 -17.952 -1.800 1.00 97.69 298 ILE A N 1
ATOM 2328 C CA . ILE A 1 298 ? 0.165 -17.948 -2.348 1.00 97.69 298 ILE A CA 1
ATOM 2329 C C . ILE A 1 298 ? 1.174 -18.151 -1.212 1.00 97.69 298 ILE A C 1
ATOM 2331 O O . ILE A 1 298 ? 1.080 -17.524 -0.156 1.00 97.69 298 ILE A O 1
ATOM 2335 N N . LYS A 1 299 ? 2.182 -18.994 -1.453 1.00 97.69 299 LYS A N 1
ATOM 2336 C CA . LYS A 1 299 ? 3.404 -19.088 -0.642 1.00 97.69 299 LYS A CA 1
ATOM 2337 C C . LYS A 1 299 ? 4.614 -18.834 -1.530 1.00 97.69 299 LYS A C 1
ATOM 2339 O O . LYS A 1 299 ? 4.580 -19.091 -2.734 1.00 97.69 299 LYS A O 1
ATOM 2344 N N . ILE A 1 300 ? 5.711 -18.362 -0.947 1.00 97.56 300 ILE A N 1
ATOM 2345 C CA . ILE A 1 300 ? 6.947 -18.176 -1.711 1.00 97.56 300 ILE A CA 1
ATOM 2346 C C . ILE A 1 300 ? 7.429 -19.532 -2.242 1.00 97.56 300 ILE A C 1
ATOM 2348 O O . ILE A 1 300 ? 7.588 -20.496 -1.496 1.00 97.56 300 ILE A O 1
ATOM 2352 N N . GLY A 1 301 ? 7.623 -19.604 -3.557 1.00 95.94 301 GLY A N 1
ATOM 2353 C CA . GLY A 1 301 ? 7.974 -20.814 -4.291 1.00 95.94 301 GLY A CA 1
ATOM 2354 C C . GLY A 1 301 ? 6.852 -21.816 -4.523 1.00 95.94 301 GLY A C 1
ATOM 2355 O O . GLY A 1 301 ? 7.146 -22.914 -4.989 1.00 95.94 301 GLY A O 1
ATOM 2356 N N . LYS A 1 302 ? 5.595 -21.463 -4.245 1.00 96.62 302 LYS A N 1
ATOM 2357 C CA . LYS A 1 302 ? 4.431 -22.310 -4.518 1.00 96.62 302 LYS A CA 1
ATOM 2358 C C . LYS A 1 302 ? 3.353 -21.554 -5.292 1.00 96.62 302 LYS A C 1
ATOM 2360 O O . LYS A 1 302 ? 3.239 -20.331 -5.204 1.00 96.62 302 LYS A O 1
ATOM 2365 N N . LYS A 1 303 ? 2.546 -22.302 -6.038 1.00 95.88 303 LYS A N 1
ATOM 2366 C CA . LYS A 1 303 ? 1.264 -21.868 -6.595 1.00 95.88 303 LYS A CA 1
ATOM 2367 C C . LYS A 1 303 ? 0.223 -21.713 -5.482 1.00 95.88 303 LYS A C 1
ATOM 2369 O O . LYS A 1 303 ? 0.429 -22.209 -4.374 1.00 95.88 303 LYS A O 1
ATOM 2374 N N . ALA A 1 304 ? -0.893 -21.041 -5.766 1.00 95.50 304 ALA A N 1
ATOM 2375 C CA . ALA A 1 304 ? -1.970 -20.869 -4.787 1.00 95.50 304 ALA A CA 1
ATOM 2376 C C . ALA A 1 304 ? -2.639 -22.199 -4.384 1.00 95.50 304 ALA A C 1
ATOM 2378 O O . ALA A 1 304 ? -3.163 -22.318 -3.281 1.00 95.50 304 ALA A O 1
ATOM 2379 N N . ASP A 1 305 ? -2.567 -23.221 -5.243 1.00 95.25 305 ASP A N 1
ATOM 2380 C CA . ASP A 1 305 ? -3.011 -24.592 -4.951 1.00 95.25 305 ASP A CA 1
ATOM 2381 C C . ASP A 1 305 ? -2.000 -25.408 -4.112 1.00 95.25 305 ASP A C 1
ATOM 2383 O O . ASP A 1 305 ? -2.255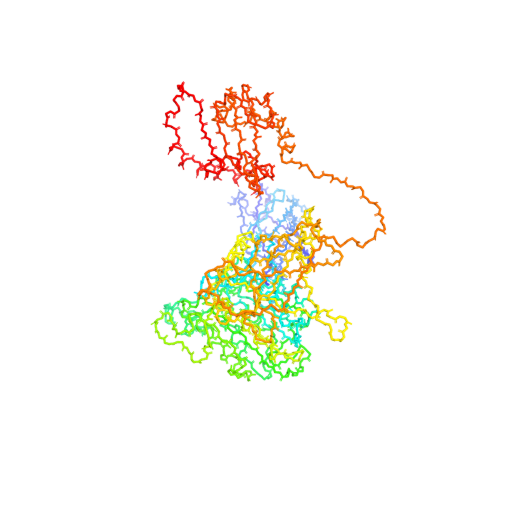 -26.563 -3.768 1.00 95.25 305 ASP A O 1
ATOM 2387 N N . GLY A 1 306 ? -0.844 -24.822 -3.773 1.00 94.88 306 GLY A N 1
ATOM 2388 C CA . GLY A 1 306 ? 0.222 -25.450 -2.992 1.00 94.88 306 GLY A CA 1
ATOM 2389 C C . GLY A 1 306 ? 1.242 -26.265 -3.798 1.00 94.88 306 GLY A C 1
ATOM 2390 O O . GLY A 1 306 ? 2.219 -26.746 -3.212 1.00 94.88 306 GLY A O 1
ATOM 2391 N N . SER A 1 307 ? 1.068 -26.411 -5.115 1.00 95.75 307 SER A N 1
ATOM 2392 C CA . SER A 1 307 ? 2.058 -27.048 -5.996 1.00 95.75 307 SER A CA 1
ATOM 2393 C C . SER A 1 307 ? 3.295 -26.164 -6.209 1.00 95.75 307 SER A C 1
ATOM 2395 O O . SER A 1 307 ? 3.287 -24.972 -5.910 1.00 95.75 307 SER A O 1
ATOM 2397 N N . ASP A 1 308 ? 4.405 -26.742 -6.671 1.00 96.44 308 ASP A N 1
ATOM 2398 C CA . ASP A 1 308 ? 5.636 -25.989 -6.941 1.00 96.44 308 ASP A CA 1
ATOM 2399 C C . ASP A 1 308 ? 5.512 -25.095 -8.186 1.00 96.44 308 ASP A C 1
ATOM 2401 O O . ASP A 1 308 ? 4.910 -25.471 -9.196 1.00 96.44 308 ASP A O 1
ATOM 2405 N N . VAL A 1 309 ? 6.121 -23.909 -8.122 1.00 96.44 309 VAL A N 1
ATOM 2406 C CA . VAL A 1 309 ? 6.377 -23.090 -9.319 1.00 96.44 309 VAL A CA 1
ATOM 2407 C C . VAL A 1 309 ? 7.630 -23.591 -10.029 1.00 96.44 309 VAL A C 1
ATOM 2409 O O . VAL A 1 309 ? 8.546 -24.106 -9.388 1.00 96.44 309 VAL A O 1
ATOM 2412 N N . ALA A 1 310 ? 7.684 -23.432 -11.352 1.00 94.69 310 ALA A N 1
ATOM 2413 C CA . ALA A 1 310 ? 8.815 -23.899 -12.155 1.00 94.69 310 ALA A CA 1
ATOM 2414 C C . ALA A 1 310 ? 10.105 -23.132 -11.821 1.00 94.69 310 ALA A C 1
ATOM 2416 O O . ALA A 1 310 ? 11.180 -23.719 -11.705 1.00 94.69 310 ALA A O 1
ATOM 2417 N N . SER A 1 311 ? 9.981 -21.824 -11.607 1.00 94.31 311 SER A N 1
ATOM 2418 C CA . SER A 1 311 ? 11.053 -20.952 -11.152 1.00 94.31 311 SER A CA 1
ATOM 2419 C C . SER A 1 311 ? 10.476 -19.718 -10.443 1.00 94.31 311 SER A C 1
ATOM 2421 O O . SER A 1 311 ? 9.256 -19.540 -10.329 1.00 94.31 311 SER A O 1
ATOM 2423 N N . LYS A 1 312 ? 11.371 -18.903 -9.885 1.00 96.50 312 LYS A N 1
ATOM 2424 C CA . LYS A 1 312 ? 11.049 -17.734 -9.067 1.00 96.50 312 LYS A CA 1
ATOM 2425 C C . LYS A 1 312 ? 11.916 -16.567 -9.510 1.00 96.50 312 LYS A C 1
ATOM 2427 O O . LYS A 1 312 ? 13.132 -16.740 -9.609 1.00 96.50 312 LYS A O 1
ATOM 2432 N N . HIS A 1 313 ? 11.303 -15.404 -9.676 1.00 98.12 313 HIS A N 1
ATOM 2433 C CA . HIS A 1 313 ? 11.953 -14.151 -10.040 1.00 98.12 313 HIS A CA 1
ATOM 2434 C C . HIS A 1 313 ? 11.567 -13.057 -9.054 1.00 98.12 313 HIS A C 1
ATOM 2436 O O . HIS A 1 313 ? 10.468 -13.070 -8.498 1.00 98.12 313 HIS A O 1
ATOM 2442 N N . ALA A 1 314 ? 12.473 -12.117 -8.815 1.00 98.69 314 ALA A N 1
ATOM 2443 C CA . ALA A 1 314 ? 12.200 -10.978 -7.961 1.00 98.69 314 ALA A CA 1
ATOM 2444 C C . ALA A 1 314 ? 12.782 -9.684 -8.521 1.00 98.69 314 ALA A C 1
ATOM 2446 O O . ALA A 1 314 ? 13.867 -9.684 -9.099 1.00 98.69 314 ALA A O 1
ATOM 2447 N N . ILE A 1 315 ? 12.070 -8.587 -8.283 1.00 98.81 315 ILE A N 1
ATOM 2448 C CA . ILE A 1 315 ? 12.558 -7.222 -8.461 1.00 98.81 315 ILE A CA 1
ATOM 2449 C C . ILE A 1 315 ? 12.484 -6.552 -7.089 1.00 98.81 315 ILE A C 1
ATOM 2451 O O . ILE A 1 315 ? 11.401 -6.430 -6.515 1.00 98.81 315 ILE A O 1
ATOM 2455 N N . LEU A 1 316 ? 13.636 -6.154 -6.549 1.00 98.81 316 LEU A N 1
ATOM 2456 C CA . LEU A 1 316 ? 13.740 -5.375 -5.318 1.00 98.81 316 LEU A CA 1
ATOM 2457 C C . LEU A 1 316 ? 14.154 -3.949 -5.678 1.00 98.81 316 LEU A C 1
ATOM 2459 O O . LEU A 1 316 ? 15.258 -3.733 -6.176 1.00 98.81 316 LEU A O 1
ATOM 2463 N N . PHE A 1 317 ? 13.284 -2.981 -5.415 1.00 98.50 317 PHE A N 1
ATOM 2464 C CA . PHE A 1 317 ? 13.490 -1.592 -5.805 1.00 98.50 317 PHE A CA 1
ATOM 2465 C C . PHE A 1 317 ? 13.530 -0.655 -4.588 1.00 98.50 317 PHE A C 1
ATOM 2467 O O . PHE A 1 317 ? 12.654 -0.687 -3.722 1.00 98.50 317 PHE A O 1
ATOM 2474 N N . ALA A 1 318 ? 14.551 0.195 -4.520 1.00 96.69 318 ALA A N 1
ATOM 2475 C CA . ALA A 1 318 ? 14.688 1.260 -3.527 1.00 96.69 318 ALA A CA 1
ATOM 2476 C C . ALA A 1 318 ? 15.267 2.510 -4.209 1.00 96.69 318 ALA A C 1
ATOM 2478 O O . ALA A 1 318 ? 16.481 2.718 -4.213 1.00 96.69 318 ALA A O 1
ATOM 2479 N N . GLY A 1 319 ? 14.407 3.303 -4.846 1.00 92.31 319 GLY A N 1
ATOM 2480 C CA . GLY A 1 319 ? 14.786 4.422 -5.705 1.00 92.31 319 GLY A CA 1
ATOM 2481 C C . GLY A 1 319 ? 15.582 5.491 -4.970 1.00 92.31 319 GLY A C 1
ATOM 2482 O O . GLY A 1 319 ? 16.787 5.617 -5.182 1.00 92.31 319 GLY A O 1
ATOM 2483 N N . ASP A 1 320 ? 14.934 6.218 -4.070 1.00 90.56 320 ASP A N 1
ATOM 2484 C CA . ASP A 1 320 ? 15.529 7.258 -3.232 1.00 90.56 320 ASP A CA 1
ATOM 2485 C C . ASP A 1 320 ? 15.968 6.705 -1.862 1.00 90.56 320 ASP A C 1
ATOM 2487 O O . ASP A 1 320 ? 15.514 7.078 -0.776 1.00 90.56 320 ASP A O 1
ATOM 2491 N N . ALA A 1 321 ? 16.893 5.742 -1.907 1.00 92.44 321 ALA A N 1
ATOM 2492 C CA . ALA A 1 321 ? 17.480 5.110 -0.726 1.00 92.44 321 ALA A CA 1
ATOM 2493 C C . ALA A 1 321 ? 18.468 6.040 0.025 1.00 92.44 321 ALA A C 1
ATOM 2495 O O . ALA A 1 321 ? 19.655 5.739 0.167 1.00 92.44 321 ALA A O 1
ATOM 2496 N N . ASP A 1 322 ? 17.977 7.170 0.529 1.00 90.69 322 ASP A N 1
ATOM 2497 C CA . ASP A 1 322 ? 18.741 8.246 1.178 1.00 90.69 322 ASP A CA 1
ATOM 2498 C C . ASP A 1 322 ? 19.144 7.984 2.644 1.00 90.69 322 ASP A C 1
ATOM 2500 O O . ASP A 1 322 ? 19.962 8.708 3.214 1.00 90.69 322 ASP A O 1
ATOM 2504 N N . SER A 1 323 ? 18.600 6.934 3.263 1.00 91.44 323 SER A N 1
ATOM 2505 C CA . SER A 1 323 ? 18.744 6.653 4.695 1.00 91.44 323 SER A CA 1
ATOM 2506 C C . SER A 1 323 ? 19.090 5.191 4.970 1.00 91.44 323 SER A C 1
ATOM 2508 O O . SER A 1 323 ? 18.738 4.279 4.212 1.00 91.44 323 SER A O 1
ATOM 2510 N N . LYS A 1 324 ? 19.770 4.921 6.096 1.00 93.56 324 LYS A N 1
ATOM 2511 C CA . LYS A 1 324 ? 20.187 3.558 6.490 1.00 93.56 324 LYS A CA 1
ATOM 2512 C C . LYS A 1 324 ? 19.012 2.591 6.570 1.00 93.56 324 LYS A C 1
ATOM 2514 O O . LYS A 1 324 ? 19.185 1.404 6.293 1.00 93.56 324 LYS A O 1
ATOM 2519 N N . ARG A 1 325 ? 17.827 3.072 6.954 1.00 93.56 325 ARG A N 1
ATOM 2520 C CA . ARG A 1 325 ? 16.623 2.233 7.032 1.00 93.56 325 ARG A CA 1
ATOM 2521 C C . ARG A 1 325 ? 16.212 1.655 5.674 1.00 93.56 325 ARG A C 1
ATOM 2523 O O . ARG A 1 325 ? 15.854 0.484 5.639 1.00 93.56 325 ARG A O 1
ATOM 2530 N N . HIS A 1 326 ? 16.323 2.407 4.572 1.00 94.81 326 HIS A N 1
ATOM 2531 C CA . HIS A 1 326 ? 15.943 1.923 3.236 1.00 94.81 326 HIS A CA 1
ATOM 2532 C C . HIS A 1 326 ? 16.854 0.758 2.822 1.00 94.81 326 HIS A C 1
ATOM 2534 O O . HIS A 1 326 ? 16.381 -0.320 2.461 1.00 94.81 326 HIS A O 1
ATOM 2540 N N . TRP A 1 327 ? 18.163 0.918 3.029 1.00 96.31 327 TRP A N 1
ATOM 2541 C CA . TRP A 1 327 ? 19.157 -0.128 2.777 1.00 96.31 327 TRP A CA 1
ATOM 2542 C C . TRP A 1 327 ? 19.010 -1.347 3.690 1.00 96.31 327 TRP A C 1
ATOM 2544 O O . TRP A 1 327 ? 19.176 -2.480 3.242 1.00 96.31 327 TRP A O 1
ATOM 2554 N N . ASN A 1 328 ? 18.676 -1.151 4.967 1.00 96.94 328 ASN A N 1
ATOM 2555 C CA . ASN A 1 328 ? 18.450 -2.266 5.883 1.00 96.94 328 ASN A CA 1
ATOM 2556 C C . ASN A 1 328 ? 17.185 -3.062 5.540 1.00 96.94 328 ASN A C 1
ATOM 2558 O O . ASN A 1 328 ? 17.216 -4.291 5.631 1.00 96.94 328 ASN A O 1
ATOM 2562 N N . ASN A 1 329 ? 16.111 -2.386 5.119 1.00 97.44 329 ASN A N 1
ATOM 2563 C CA . ASN A 1 329 ? 14.894 -3.033 4.629 1.00 97.44 329 ASN A CA 1
ATOM 2564 C C . ASN A 1 329 ? 15.192 -3.866 3.371 1.00 97.44 329 ASN A C 1
ATOM 2566 O O . ASN A 1 329 ? 14.782 -5.025 3.296 1.00 97.44 329 ASN A O 1
ATOM 2570 N N . LEU A 1 330 ? 15.954 -3.303 2.424 1.00 98.19 330 LEU A N 1
ATOM 2571 C CA . LEU A 1 330 ? 16.364 -3.982 1.193 1.00 98.19 330 LEU A CA 1
ATOM 2572 C C . LEU A 1 330 ? 17.200 -5.235 1.486 1.00 98.19 330 LEU A C 1
ATOM 2574 O O . LEU A 1 330 ? 16.879 -6.325 1.015 1.00 98.19 330 LEU A O 1
ATOM 2578 N N . ASP A 1 331 ? 18.225 -5.103 2.331 1.00 98.00 331 ASP A N 1
ATOM 2579 C CA . ASP A 1 331 ? 19.081 -6.213 2.760 1.00 98.00 331 ASP A CA 1
ATOM 2580 C C . ASP A 1 331 ? 18.278 -7.344 3.420 1.00 98.00 331 ASP A C 1
ATOM 2582 O O . ASP A 1 331 ? 18.541 -8.529 3.192 1.00 98.00 331 ASP A O 1
ATOM 2586 N N . ARG A 1 332 ? 17.270 -6.989 4.225 1.00 98.12 332 ARG A N 1
ATOM 2587 C CA . ARG A 1 332 ? 16.376 -7.953 4.871 1.00 98.12 332 ARG A CA 1
ATOM 2588 C C . ARG A 1 332 ? 15.525 -8.703 3.850 1.00 98.12 332 ARG A C 1
ATOM 2590 O O . ARG A 1 332 ? 15.466 -9.931 3.926 1.00 98.12 332 ARG A O 1
ATOM 2597 N N . ALA A 1 333 ? 14.900 -7.998 2.908 1.00 98.38 333 ALA A N 1
ATOM 2598 C CA . ALA A 1 333 ? 14.086 -8.608 1.858 1.00 98.38 333 ALA A CA 1
ATOM 2599 C C . ALA A 1 333 ? 14.924 -9.535 0.968 1.00 98.38 333 ALA A C 1
ATOM 2601 O O . ALA A 1 333 ? 14.566 -10.699 0.784 1.00 98.38 333 ALA A O 1
ATOM 2602 N N . TYR A 1 334 ? 16.094 -9.066 0.522 1.00 98.69 334 TYR A N 1
ATOM 2603 C CA . TYR A 1 334 ? 17.054 -9.862 -0.240 1.00 98.69 334 TYR A CA 1
ATOM 2604 C C . TYR A 1 334 ? 17.396 -11.167 0.488 1.00 98.69 334 TYR A C 1
ATOM 2606 O O . TYR A 1 334 ? 17.175 -12.261 -0.030 1.00 98.69 334 TYR A O 1
ATOM 2614 N N . LYS A 1 335 ? 17.844 -11.078 1.747 1.00 98.56 335 LYS A N 1
ATOM 2615 C CA . LYS A 1 335 ? 18.200 -12.255 2.557 1.00 98.56 335 LYS A CA 1
ATOM 2616 C C . LYS A 1 335 ? 17.018 -13.187 2.819 1.00 98.56 335 LYS A C 1
ATOM 2618 O O . LYS A 1 335 ? 17.223 -14.399 2.886 1.00 98.56 335 LYS A O 1
ATOM 2623 N N . ALA A 1 336 ? 15.804 -12.659 2.978 1.00 98.38 336 ALA A N 1
ATOM 2624 C CA . ALA A 1 336 ? 14.601 -13.473 3.126 1.00 98.38 336 ALA A CA 1
ATOM 2625 C C . ALA A 1 336 ? 14.332 -14.295 1.855 1.00 98.38 336 ALA A C 1
ATOM 2627 O O . ALA A 1 336 ? 14.157 -15.508 1.947 1.00 98.38 336 ALA A O 1
ATOM 2628 N N . LEU A 1 337 ? 14.414 -13.683 0.670 1.00 98.44 337 LEU A N 1
ATOM 2629 C CA . LEU A 1 337 ? 14.256 -14.395 -0.602 1.00 98.44 337 LEU A CA 1
ATOM 2630 C C . LEU A 1 337 ? 15.366 -15.428 -0.837 1.00 98.44 337 LEU A C 1
ATOM 2632 O O . LEU A 1 337 ? 15.081 -16.551 -1.253 1.00 98.44 337 LEU A O 1
ATOM 2636 N N . LYS A 1 338 ? 16.622 -15.128 -0.479 1.00 98.44 338 LYS A N 1
ATOM 2637 C CA . LYS A 1 338 ? 17.720 -16.113 -0.549 1.00 98.44 338 LYS A CA 1
ATOM 2638 C C . LYS A 1 338 ? 17.412 -17.396 0.235 1.00 98.44 338 LYS A C 1
ATOM 2640 O O . LYS A 1 338 ? 17.758 -18.481 -0.229 1.00 98.44 338 LYS A O 1
ATOM 2645 N N . LYS A 1 339 ? 16.719 -17.310 1.379 1.00 97.69 339 LYS A N 1
ATOM 2646 C CA . LYS A 1 339 ? 16.301 -18.495 2.160 1.00 97.69 339 LYS A CA 1
ATOM 2647 C C . LYS A 1 339 ? 15.274 -19.367 1.435 1.00 97.69 339 LYS A C 1
ATOM 2649 O O . LYS A 1 339 ? 15.235 -20.569 1.676 1.00 97.69 339 LYS A O 1
ATOM 2654 N N . HIS A 1 340 ? 14.495 -18.790 0.523 1.00 96.69 340 HIS A N 1
ATOM 2655 C CA . HIS A 1 340 ? 13.563 -19.510 -0.352 1.00 96.69 340 HIS A CA 1
ATOM 2656 C C . HIS A 1 340 ? 14.221 -20.063 -1.623 1.00 96.69 340 HIS A C 1
ATOM 2658 O O . HIS A 1 340 ? 13.534 -20.533 -2.534 1.00 96.69 340 HIS A O 1
ATOM 2664 N N . GLY A 1 341 ? 15.553 -20.024 -1.700 1.00 96.25 341 GLY A N 1
ATOM 2665 C CA . GLY A 1 341 ? 16.319 -20.581 -2.812 1.00 96.25 341 GLY A CA 1
ATOM 2666 C C . GLY A 1 341 ? 16.367 -19.685 -4.048 1.00 96.25 341 GLY A C 1
ATOM 2667 O O . GLY A 1 341 ? 16.619 -20.190 -5.136 1.00 96.25 341 GLY A O 1
ATOM 2668 N N . PHE A 1 342 ? 16.121 -18.379 -3.913 1.00 97.31 342 PHE A N 1
ATOM 2669 C CA . PHE A 1 342 ? 16.412 -17.439 -4.994 1.00 97.31 342 PHE A CA 1
ATOM 2670 C C . PHE A 1 342 ? 17.933 -17.328 -5.198 1.00 97.31 342 PHE A C 1
ATOM 2672 O O . PHE A 1 342 ? 18.705 -17.167 -4.246 1.00 97.31 342 PHE A O 1
ATOM 2679 N N . THR A 1 343 ? 18.382 -17.411 -6.447 1.00 96.56 343 THR A N 1
ATOM 2680 C CA . THR A 1 343 ? 19.763 -17.117 -6.856 1.00 96.56 343 THR A CA 1
ATOM 2681 C C . THR A 1 343 ? 19.914 -15.635 -7.177 1.00 96.56 343 THR A C 1
ATOM 2683 O O . THR A 1 343 ? 18.921 -14.963 -7.431 1.00 96.56 343 THR A O 1
ATOM 2686 N N . ASP A 1 344 ? 21.146 -15.131 -7.202 1.00 95.38 344 ASP A N 1
ATOM 2687 C CA . ASP A 1 344 ? 21.408 -13.718 -7.519 1.00 95.38 344 ASP A CA 1
ATOM 2688 C C . ASP A 1 344 ? 20.918 -13.408 -8.946 1.00 95.38 344 ASP A C 1
ATOM 2690 O O . ASP A 1 344 ? 20.205 -12.445 -9.158 1.00 95.38 344 ASP A O 1
ATOM 2694 N N . ALA A 1 345 ? 21.107 -14.337 -9.892 1.00 93.00 345 ALA A N 1
ATOM 2695 C CA . ALA A 1 345 ? 20.577 -14.230 -11.260 1.00 93.00 345 ALA A CA 1
ATOM 2696 C C . ALA A 1 345 ? 19.036 -14.123 -11.372 1.00 93.00 345 ALA A C 1
ATOM 2698 O O . ALA A 1 345 ? 18.519 -13.768 -12.436 1.00 93.00 345 ALA A O 1
ATOM 2699 N N . ASN A 1 346 ? 18.312 -14.456 -10.298 1.00 95.06 346 ASN A N 1
ATOM 2700 C CA . ASN A 1 346 ? 16.851 -14.444 -10.238 1.00 95.06 346 ASN A CA 1
ATOM 2701 C C . ASN A 1 346 ? 16.303 -13.280 -9.400 1.00 95.06 346 ASN A C 1
ATOM 2703 O O . ASN A 1 346 ? 15.085 -13.156 -9.274 1.00 95.06 346 ASN A O 1
ATOM 2707 N N . ILE A 1 347 ? 17.167 -12.452 -8.811 1.00 98.31 347 ILE A N 1
ATOM 2708 C CA . ILE A 1 347 ? 16.775 -11.251 -8.077 1.00 98.31 347 ILE A CA 1
ATOM 2709 C C . ILE A 1 347 ? 17.442 -10.070 -8.767 1.00 98.31 347 ILE A C 1
ATOM 2711 O O . ILE A 1 347 ? 18.659 -9.988 -8.761 1.00 98.31 347 ILE A O 1
ATOM 2715 N N . ILE A 1 348 ? 16.651 -9.155 -9.319 1.00 98.62 348 ILE A N 1
ATOM 2716 C CA . ILE A 1 348 ? 17.158 -7.872 -9.804 1.00 98.62 348 ILE A CA 1
ATOM 2717 C C . ILE A 1 348 ? 17.007 -6.855 -8.676 1.00 98.62 348 ILE A C 1
ATOM 2719 O O . ILE A 1 348 ? 15.893 -6.611 -8.206 1.00 98.62 348 ILE A O 1
ATOM 2723 N N . VAL A 1 349 ? 18.111 -6.266 -8.232 1.00 98.69 349 VAL A N 1
ATOM 2724 C CA . VAL A 1 349 ? 18.148 -5.270 -7.162 1.00 98.69 349 VAL A CA 1
ATOM 2725 C C . VAL A 1 349 ? 18.565 -3.914 -7.714 1.00 98.69 349 VAL A C 1
ATOM 2727 O O . VAL A 1 349 ? 19.700 -3.718 -8.147 1.00 98.69 349 VAL A O 1
ATOM 2730 N N . LEU A 1 350 ? 17.656 -2.946 -7.632 1.00 98.00 350 LEU A N 1
ATOM 2731 C CA . LEU A 1 350 ? 17.865 -1.578 -8.099 1.00 98.00 350 LEU A CA 1
ATOM 2732 C C . LEU A 1 350 ? 17.763 -0.619 -6.919 1.00 98.00 350 LEU A C 1
ATOM 2734 O O . LEU A 1 350 ? 16.710 -0.538 -6.281 1.00 98.00 350 LEU A O 1
ATOM 2738 N N . ALA A 1 351 ? 18.846 0.093 -6.602 1.00 96.25 351 ALA A N 1
ATOM 2739 C CA . ALA A 1 351 ? 18.865 0.927 -5.404 1.00 96.25 351 ALA A CA 1
ATOM 2740 C C . ALA A 1 351 ? 19.723 2.189 -5.523 1.00 96.25 351 ALA A C 1
ATOM 2742 O O . ALA A 1 351 ? 20.885 2.131 -5.934 1.00 96.25 351 ALA A O 1
ATOM 2743 N N . GLY A 1 352 ? 19.173 3.335 -5.109 1.00 90.38 352 GLY A N 1
ATOM 2744 C CA . GLY A 1 352 ? 19.881 4.614 -5.092 1.00 90.38 352 GLY A CA 1
ATOM 2745 C C . GLY A 1 352 ? 20.508 4.948 -6.447 1.00 90.38 352 GLY A C 1
ATOM 2746 O O . GLY A 1 352 ? 19.918 4.738 -7.508 1.00 90.38 352 GLY A O 1
ATOM 2747 N N . ASN A 1 353 ? 21.754 5.416 -6.429 1.00 87.56 353 ASN A N 1
ATOM 2748 C CA . ASN A 1 353 ? 22.541 5.644 -7.645 1.00 87.56 353 ASN A CA 1
ATOM 2749 C C . ASN A 1 353 ? 23.240 4.374 -8.185 1.00 87.56 353 ASN A C 1
ATOM 2751 O O . ASN A 1 353 ? 24.024 4.471 -9.128 1.00 87.56 353 ASN A O 1
ATOM 2755 N N . GLY A 1 354 ? 23.019 3.205 -7.569 1.00 90.62 354 GLY A N 1
ATOM 2756 C CA . GLY A 1 354 ? 23.623 1.924 -7.953 1.00 90.62 354 GLY A CA 1
ATOM 2757 C C . GLY A 1 354 ? 25.118 1.785 -7.647 1.00 90.62 354 GLY A C 1
ATOM 2758 O O . GLY A 1 354 ? 25.718 0.780 -8.011 1.00 90.62 354 GLY A O 1
ATOM 2759 N N . LYS A 1 355 ? 25.750 2.779 -7.010 1.00 87.56 355 LYS A N 1
ATOM 2760 C CA . LYS A 1 355 ? 27.209 2.821 -6.798 1.00 87.56 355 LYS A CA 1
ATOM 2761 C C . LYS A 1 355 ? 27.589 2.994 -5.335 1.00 87.56 355 LYS A C 1
ATOM 2763 O O . LYS A 1 355 ? 28.431 2.259 -4.822 1.00 87.56 355 LYS A O 1
ATOM 2768 N N . THR A 1 356 ? 26.967 3.949 -4.649 1.00 89.44 356 THR A N 1
ATOM 2769 C CA . THR A 1 356 ? 27.331 4.337 -3.282 1.00 89.44 356 THR A CA 1
ATOM 2770 C C . THR A 1 356 ? 26.118 4.458 -2.369 1.00 89.44 356 THR A C 1
ATOM 2772 O O . THR A 1 356 ? 25.085 5.000 -2.751 1.00 89.44 356 THR A O 1
ATOM 2775 N N . LEU A 1 357 ? 26.291 4.031 -1.122 1.00 90.38 357 LEU A N 1
ATOM 2776 C CA . LEU A 1 357 ? 25.415 4.346 0.001 1.00 90.38 357 LEU A CA 1
ATOM 2777 C C . LEU A 1 357 ? 25.488 5.853 0.352 1.00 90.38 357 LEU A C 1
ATOM 2779 O O . LEU A 1 357 ? 26.474 6.509 0.007 1.00 90.38 357 LEU A O 1
ATOM 2783 N N . PRO A 1 358 ? 24.520 6.404 1.114 1.00 85.38 358 PRO A N 1
ATOM 2784 C CA . PRO A 1 358 ? 24.506 7.821 1.515 1.00 85.38 358 PRO A CA 1
ATOM 2785 C C . PRO A 1 358 ? 25.752 8.299 2.278 1.00 85.38 358 PRO A C 1
ATOM 2787 O O . PRO A 1 358 ? 26.093 9.475 2.262 1.00 85.38 358 PRO A O 1
ATOM 2790 N N . ASN A 1 359 ? 26.462 7.388 2.945 1.00 87.50 359 ASN A N 1
ATOM 2791 C CA . ASN A 1 359 ? 27.721 7.667 3.645 1.00 87.50 359 ASN A CA 1
ATOM 2792 C C . ASN A 1 359 ? 28.965 7.608 2.728 1.00 87.50 359 ASN A C 1
ATOM 2794 O O . ASN A 1 359 ? 30.085 7.661 3.233 1.00 87.50 359 ASN A O 1
ATOM 2798 N N . GLY A 1 360 ? 28.786 7.430 1.416 1.00 89.88 360 GLY A N 1
ATOM 2799 C CA . GLY A 1 360 ? 29.853 7.357 0.416 1.00 89.88 360 GLY A CA 1
ATOM 2800 C C . GLY A 1 360 ? 30.525 5.989 0.264 1.00 89.88 360 GLY A C 1
ATOM 2801 O O . GLY A 1 360 ? 31.380 5.838 -0.604 1.00 89.88 360 GLY A O 1
ATOM 2802 N N . THR A 1 361 ? 30.171 4.977 1.065 1.00 93.81 361 THR A N 1
ATOM 2803 C CA . THR A 1 361 ? 30.718 3.620 0.881 1.00 93.81 361 THR A CA 1
ATOM 2804 C C . THR A 1 361 ? 30.030 2.901 -0.275 1.00 93.81 361 THR A C 1
ATOM 2806 O O . THR A 1 361 ? 28.873 3.190 -0.565 1.00 93.81 361 THR A O 1
ATOM 2809 N N . ASN A 1 362 ? 30.704 1.938 -0.905 1.00 95.06 362 ASN A N 1
ATOM 2810 C CA . ASN A 1 362 ? 30.125 1.161 -2.004 1.00 95.06 362 ASN A CA 1
ATOM 2811 C C . ASN A 1 362 ? 28.832 0.449 -1.584 1.00 95.06 362 ASN A C 1
ATOM 2813 O O . ASN A 1 362 ? 28.709 -0.021 -0.447 1.00 95.06 362 ASN A O 1
ATOM 2817 N N . VAL A 1 363 ? 27.886 0.352 -2.518 1.00 94.81 363 VAL A N 1
ATOM 2818 C CA . VAL A 1 363 ? 26.685 -0.471 -2.333 1.00 94.81 363 VAL A CA 1
ATOM 2819 C C . VAL A 1 363 ? 27.054 -1.953 -2.154 1.00 94.81 363 VAL A C 1
ATOM 2821 O O . VAL A 1 363 ? 28.124 -2.384 -2.598 1.00 94.81 363 VAL A O 1
ATOM 2824 N N . PRO A 1 364 ? 26.198 -2.757 -1.493 1.00 96.00 364 PRO A N 1
ATOM 2825 C CA . PRO A 1 364 ? 26.379 -4.203 -1.431 1.00 96.00 364 PRO A CA 1
ATOM 2826 C C . PRO A 1 364 ? 26.508 -4.829 -2.824 1.00 96.00 364 PRO A C 1
ATOM 2828 O O . PRO A 1 364 ? 25.855 -4.392 -3.765 1.00 96.00 364 PRO A O 1
ATOM 2831 N N . SER A 1 365 ? 27.287 -5.907 -2.943 1.00 96.31 365 SER A N 1
ATOM 2832 C CA . SER A 1 365 ? 27.563 -6.564 -4.232 1.00 96.31 365 SER A CA 1
ATOM 2833 C C . SER A 1 365 ? 26.344 -7.193 -4.909 1.00 96.31 365 SER A C 1
ATOM 2835 O O . SER A 1 365 ? 26.453 -7.612 -6.052 1.00 96.31 365 SER A O 1
ATOM 2837 N N . TYR A 1 366 ? 25.222 -7.318 -4.195 1.00 96.88 366 TYR A N 1
ATOM 2838 C CA . TYR A 1 366 ? 23.963 -7.811 -4.751 1.00 96.88 366 TYR A CA 1
ATOM 2839 C C . TYR A 1 366 ? 23.137 -6.719 -5.441 1.00 96.88 366 TYR A C 1
ATOM 2841 O O . TYR A 1 366 ? 22.046 -7.018 -5.898 1.00 96.88 366 TYR A O 1
ATOM 2849 N N . VAL A 1 367 ? 23.582 -5.457 -5.433 1.00 96.88 367 VAL A N 1
ATOM 2850 C CA . VAL A 1 367 ? 22.897 -4.354 -6.121 1.00 96.88 367 VAL A CA 1
ATOM 2851 C C . VAL A 1 367 ? 23.336 -4.345 -7.580 1.00 96.88 367 VAL A C 1
ATOM 2853 O O . VAL A 1 367 ? 24.505 -4.096 -7.865 1.00 96.88 367 VAL A O 1
ATOM 2856 N N . ASP A 1 368 ? 22.397 -4.597 -8.488 1.00 94.00 368 ASP A N 1
ATOM 2857 C CA . ASP A 1 368 ? 22.664 -4.749 -9.922 1.00 94.00 368 ASP A CA 1
ATOM 2858 C C . ASP A 1 368 ? 22.719 -3.410 -10.660 1.00 94.00 368 ASP A C 1
ATOM 2860 O O . ASP A 1 368 ? 23.390 -3.281 -11.683 1.00 94.00 368 ASP A O 1
ATOM 2864 N N . GLY A 1 369 ? 22.007 -2.399 -10.158 1.00 91.75 369 GLY A N 1
ATOM 2865 C CA . GLY A 1 369 ? 21.896 -1.129 -10.860 1.00 91.75 369 GLY A CA 1
ATOM 2866 C C . GLY A 1 369 ? 21.260 0.001 -10.056 1.00 91.75 369 GLY A C 1
ATOM 2867 O O . GLY A 1 369 ? 20.899 -0.159 -8.884 1.00 91.75 369 GLY A O 1
ATOM 2868 N N . PRO A 1 370 ? 21.145 1.185 -10.678 1.00 91.19 370 PRO A N 1
ATOM 2869 C CA . PRO A 1 370 ? 20.546 2.344 -10.043 1.00 91.19 370 PRO A CA 1
ATOM 2870 C C . PRO A 1 370 ? 19.022 2.201 -9.949 1.00 91.19 370 PRO A C 1
ATOM 2872 O O . PRO A 1 370 ? 18.374 1.641 -10.829 1.00 91.19 370 PRO A O 1
ATOM 2875 N N . GLY A 1 371 ? 18.438 2.764 -8.895 1.00 91.12 371 GLY A N 1
ATOM 2876 C CA . GLY A 1 371 ? 16.993 2.839 -8.677 1.00 91.12 371 GLY A CA 1
ATOM 2877 C C . GLY A 1 371 ? 16.308 3.915 -9.529 1.00 91.12 371 GLY A C 1
ATOM 2878 O O . GLY A 1 371 ? 15.621 4.781 -8.989 1.00 91.12 371 GLY A O 1
ATOM 2879 N N . THR A 1 372 ? 16.524 3.908 -10.847 1.00 89.31 372 THR A N 1
ATOM 2880 C CA . THR A 1 372 ? 15.897 4.851 -11.792 1.00 89.31 372 THR A CA 1
ATOM 2881 C C . THR A 1 372 ? 14.641 4.262 -12.431 1.00 89.31 372 THR A C 1
ATOM 2883 O O . THR A 1 372 ? 14.457 3.045 -12.472 1.00 89.31 372 THR A O 1
ATOM 2886 N N . LYS A 1 373 ? 13.790 5.131 -12.992 1.00 85.31 373 LYS A N 1
ATOM 2887 C CA . LYS A 1 373 ? 12.602 4.722 -13.760 1.00 85.31 373 LYS A CA 1
ATOM 2888 C C . LYS A 1 373 ? 12.956 3.807 -14.933 1.00 85.31 373 LYS A C 1
ATOM 2890 O O . LYS A 1 373 ? 12.362 2.744 -15.082 1.00 85.31 373 LYS A O 1
ATOM 2895 N N . LYS A 1 374 ? 13.970 4.198 -15.716 1.00 83.56 374 LYS A N 1
ATOM 2896 C CA . LYS A 1 374 ? 14.460 3.427 -16.868 1.00 83.56 374 LYS A CA 1
ATOM 2897 C C . LYS A 1 374 ? 14.906 2.026 -16.446 1.00 83.56 374 LYS A C 1
ATOM 2899 O O . LYS A 1 374 ? 14.413 1.048 -16.995 1.00 83.56 374 LYS A O 1
ATOM 2904 N N . ALA A 1 375 ? 15.743 1.931 -15.410 1.00 85.88 375 ALA A N 1
ATOM 2905 C CA . ALA A 1 375 ? 16.223 0.645 -14.912 1.00 85.88 375 ALA A CA 1
ATOM 2906 C C . ALA A 1 375 ? 15.077 -0.246 -14.403 1.00 85.88 375 ALA A C 1
ATOM 2908 O O . ALA A 1 375 ? 15.099 -1.456 -14.618 1.00 85.88 375 ALA A O 1
ATOM 2909 N N . LEU A 1 376 ? 14.050 0.332 -13.763 1.00 94.31 376 LEU A N 1
ATOM 2910 C CA . LEU A 1 376 ? 12.876 -0.427 -13.326 1.00 94.31 376 LEU A CA 1
ATOM 2911 C C . LEU A 1 376 ? 12.080 -0.991 -14.509 1.00 94.31 376 LEU A C 1
ATOM 2913 O O . LEU A 1 376 ? 11.703 -2.162 -14.488 1.00 94.31 376 LEU A O 1
ATOM 2917 N N . PHE A 1 377 ? 11.834 -0.183 -15.542 1.00 86.06 377 PHE A N 1
ATOM 2918 C CA . PHE A 1 377 ? 11.127 -0.640 -16.741 1.00 86.06 377 PHE A CA 1
ATOM 2919 C C . PHE A 1 377 ? 11.914 -1.725 -17.481 1.00 86.06 377 PHE A C 1
ATOM 2921 O O . PHE A 1 377 ? 11.350 -2.766 -17.819 1.00 86.06 377 PHE A O 1
ATOM 2928 N N . GLU A 1 378 ? 13.226 -1.545 -17.634 1.00 84.31 378 GLU A N 1
ATOM 2929 C CA . GLU A 1 378 ? 14.123 -2.561 -18.192 1.00 84.31 378 GLU A CA 1
ATOM 2930 C C . GLU A 1 378 ? 14.132 -3.843 -17.350 1.00 84.31 378 GLU A C 1
ATOM 2932 O O . GLU A 1 378 ? 14.125 -4.939 -17.904 1.00 84.31 378 GLU A O 1
ATOM 2937 N N . ALA A 1 379 ? 14.089 -3.747 -16.018 1.00 94.31 379 ALA A N 1
ATOM 2938 C CA . ALA A 1 379 ? 14.008 -4.916 -15.145 1.00 94.31 379 ALA A CA 1
ATOM 2939 C C . ALA A 1 379 ? 12.706 -5.704 -15.350 1.00 94.31 379 ALA A C 1
ATOM 2941 O O . ALA A 1 379 ? 12.755 -6.931 -15.434 1.00 94.31 379 ALA A O 1
ATOM 2942 N N . ILE A 1 380 ? 11.559 -5.026 -15.488 1.00 94.12 380 ILE A N 1
ATOM 2943 C CA . ILE A 1 380 ? 10.271 -5.674 -15.790 1.00 94.12 380 ILE A CA 1
ATOM 2944 C C . ILE A 1 380 ? 10.341 -6.390 -17.147 1.00 94.12 380 ILE A C 1
ATOM 2946 O O . ILE A 1 380 ? 9.973 -7.563 -17.242 1.00 94.12 380 ILE A O 1
ATOM 2950 N N . ILE A 1 381 ? 10.883 -5.732 -18.177 1.00 84.12 381 ILE A N 1
ATOM 2951 C CA . ILE A 1 381 ? 11.080 -6.339 -19.502 1.00 84.12 381 ILE A CA 1
ATOM 2952 C C . ILE A 1 381 ? 12.015 -7.552 -19.410 1.00 84.12 381 ILE A C 1
ATOM 2954 O O . ILE A 1 381 ? 11.692 -8.628 -19.911 1.00 84.12 381 ILE A O 1
ATOM 2958 N N . ASN A 1 382 ? 13.155 -7.425 -18.736 1.00 85.06 382 ASN A N 1
ATOM 2959 C CA . ASN A 1 382 ? 14.143 -8.496 -18.609 1.00 85.06 382 ASN A CA 1
ATOM 2960 C C . ASN A 1 382 ? 13.606 -9.704 -17.842 1.00 85.06 382 ASN A C 1
ATOM 2962 O O . ASN A 1 382 ? 13.927 -10.844 -18.181 1.00 85.06 382 ASN A O 1
ATOM 2966 N N . VAL A 1 383 ? 12.777 -9.472 -16.825 1.00 91.44 383 VAL A N 1
ATOM 2967 C CA . VAL A 1 383 ? 12.050 -10.538 -16.135 1.00 91.44 383 VAL A CA 1
ATOM 2968 C C . VAL A 1 383 ? 11.048 -11.194 -17.081 1.00 91.44 383 VAL A C 1
ATOM 2970 O O . VAL A 1 383 ? 11.030 -12.420 -17.148 1.00 91.44 383 VAL A O 1
ATOM 2973 N N . SER A 1 384 ? 10.297 -10.425 -17.878 1.00 86.75 384 SER A N 1
ATOM 2974 C CA . SER A 1 384 ? 9.365 -11.000 -18.860 1.00 86.75 384 SER A CA 1
ATOM 2975 C C . SER A 1 384 ? 10.054 -11.952 -19.843 1.00 86.75 384 SER A C 1
ATOM 2977 O O . SER A 1 384 ? 9.568 -13.047 -20.093 1.00 86.75 384 SER A O 1
ATOM 2979 N N . LYS A 1 385 ? 11.256 -11.617 -20.328 1.00 83.75 385 LYS A N 1
ATOM 2980 C CA . LYS A 1 385 ? 12.012 -12.486 -21.249 1.00 83.75 385 LYS A CA 1
ATOM 2981 C C . LYS A 1 385 ? 12.391 -13.840 -20.625 1.00 83.75 385 LYS A C 1
ATOM 2983 O O . LYS A 1 385 ? 12.665 -14.792 -21.350 1.00 83.75 385 LYS A O 1
ATOM 2988 N N . LYS A 1 386 ? 12.421 -13.928 -19.292 1.00 86.12 386 LYS A N 1
ATOM 2989 C CA . LYS A 1 386 ? 12.779 -15.136 -18.536 1.00 86.12 386 LYS A CA 1
ATOM 2990 C C . LYS A 1 386 ? 11.562 -15.882 -17.989 1.00 86.12 386 LYS A C 1
ATOM 2992 O O . LYS A 1 386 ? 11.728 -17.031 -17.594 1.00 86.12 386 LYS A O 1
ATOM 2997 N N . MET A 1 387 ? 10.393 -15.234 -17.949 1.00 87.19 387 MET A N 1
ATOM 2998 C CA . MET A 1 387 ? 9.202 -15.735 -17.271 1.00 87.19 387 MET A CA 1
ATOM 2999 C C . MET A 1 387 ? 8.199 -16.441 -18.195 1.00 87.19 387 MET A C 1
ATOM 3001 O O . MET A 1 387 ? 8.095 -16.150 -19.384 1.00 87.19 387 MET A O 1
ATOM 3005 N N . ASN A 1 388 ? 7.400 -17.342 -17.619 1.00 87.94 388 ASN A N 1
ATOM 3006 C CA . ASN A 1 388 ? 6.215 -17.948 -18.223 1.00 87.94 388 ASN A CA 1
ATOM 3007 C C . ASN A 1 388 ? 5.091 -18.210 -17.195 1.00 87.94 388 ASN A C 1
ATOM 3009 O O . ASN A 1 388 ? 5.257 -18.055 -15.983 1.00 87.94 388 ASN A O 1
ATOM 3013 N N . LYS A 1 389 ? 3.946 -18.713 -17.679 1.00 93.62 389 LYS A N 1
ATOM 3014 C CA . LYS A 1 389 ? 2.737 -19.034 -16.890 1.00 93.62 389 LYS A CA 1
ATOM 3015 C C . LYS A 1 389 ? 2.898 -19.980 -15.689 1.00 93.62 389 LYS A C 1
ATOM 3017 O O . LYS A 1 389 ? 1.939 -20.183 -14.951 1.00 93.62 389 LYS A O 1
ATOM 3022 N N . ASN A 1 390 ? 4.052 -20.617 -15.497 1.00 93.88 390 ASN A N 1
ATOM 3023 C CA . ASN A 1 390 ? 4.310 -21.521 -14.372 1.00 93.88 390 ASN A CA 1
ATOM 3024 C C . ASN A 1 390 ? 5.238 -20.934 -13.298 1.00 93.88 390 ASN A C 1
ATOM 3026 O O . ASN A 1 390 ? 5.628 -21.665 -12.385 1.00 93.88 390 ASN A O 1
ATOM 3030 N N . GLU A 1 391 ? 5.588 -19.653 -13.386 1.00 96.00 391 GLU A N 1
ATOM 3031 C CA . GLU A 1 391 ? 6.636 -19.037 -12.566 1.00 96.00 391 GLU A CA 1
ATOM 3032 C C . GLU A 1 391 ? 6.096 -17.922 -11.668 1.00 96.00 391 GLU A C 1
ATOM 3034 O O . GLU A 1 391 ? 5.049 -17.332 -11.940 1.00 96.00 391 GLU A O 1
ATOM 3039 N N . GLN A 1 392 ? 6.793 -17.673 -10.557 1.00 98.00 392 GLN A N 1
ATOM 3040 C CA . GLN A 1 392 ? 6.406 -16.674 -9.558 1.00 98.00 392 GLN A CA 1
ATOM 3041 C C . GLN A 1 392 ? 7.236 -15.400 -9.697 1.00 98.00 392 GLN A C 1
ATOM 3043 O O . GLN A 1 392 ? 8.464 -15.479 -9.770 1.00 98.00 392 GLN A O 1
ATOM 3048 N N . LEU A 1 393 ? 6.572 -14.243 -9.631 1.00 98.56 393 LEU A N 1
ATOM 3049 C CA . LEU A 1 393 ? 7.219 -12.935 -9.509 1.00 98.56 393 LEU A CA 1
ATOM 3050 C C . LEU A 1 393 ? 7.003 -12.344 -8.113 1.00 98.56 393 LEU A C 1
ATOM 3052 O O . LEU A 1 393 ? 5.871 -12.246 -7.645 1.00 98.56 393 LEU A O 1
ATOM 3056 N N . ILE A 1 394 ? 8.083 -11.897 -7.474 1.00 98.75 394 ILE A N 1
ATOM 3057 C CA . ILE A 1 394 ? 8.038 -11.064 -6.270 1.00 98.75 394 ILE A CA 1
ATOM 3058 C C . ILE A 1 394 ? 8.489 -9.649 -6.627 1.00 98.75 394 ILE A C 1
ATOM 3060 O O . ILE A 1 394 ? 9.646 -9.426 -6.972 1.00 98.75 394 ILE A O 1
ATOM 3064 N N . PHE A 1 395 ? 7.593 -8.683 -6.511 1.00 98.88 395 PHE A N 1
ATOM 3065 C CA . PHE A 1 395 ? 7.901 -7.272 -6.668 1.00 98.88 395 PHE A CA 1
ATOM 3066 C C . PHE A 1 395 ? 7.913 -6.610 -5.294 1.00 98.88 395 PHE A C 1
ATOM 3068 O O . PHE A 1 395 ? 6.926 -6.646 -4.560 1.00 98.88 395 PHE A O 1
ATOM 3075 N N . TRP A 1 396 ? 9.036 -6.021 -4.915 1.00 98.69 396 TRP A N 1
ATOM 3076 C CA . TRP A 1 396 ? 9.218 -5.417 -3.603 1.00 98.69 396 TRP A CA 1
ATOM 3077 C C . TRP A 1 396 ? 9.758 -4.007 -3.757 1.00 98.69 396 TRP A C 1
ATOM 3079 O O . TRP A 1 396 ? 10.711 -3.781 -4.501 1.00 98.69 396 TRP A O 1
ATOM 3089 N N . VAL A 1 397 ? 9.181 -3.074 -3.006 1.00 97.75 397 VAL A N 1
ATOM 3090 C CA . VAL A 1 397 ? 9.607 -1.677 -2.987 1.00 97.75 397 VAL A CA 1
ATOM 3091 C C . VAL A 1 397 ? 9.698 -1.185 -1.557 1.00 97.75 397 VAL A C 1
ATOM 3093 O O . VAL A 1 397 ? 8.777 -1.418 -0.779 1.00 97.75 397 VAL A O 1
ATOM 3096 N N . SER A 1 398 ? 10.761 -0.460 -1.209 1.00 93.56 398 SER A N 1
ATOM 3097 C CA . SER A 1 398 ? 10.833 0.336 0.023 1.00 93.56 398 SER A CA 1
ATOM 3098 C C . SER A 1 398 ? 11.500 1.668 -0.273 1.00 93.56 398 SER A C 1
ATOM 3100 O O . SER A 1 398 ? 12.685 1.709 -0.589 1.00 93.56 398 SER A O 1
ATOM 3102 N N . ASP A 1 399 ? 10.748 2.746 -0.098 1.00 84.25 399 ASP A N 1
ATOM 3103 C CA . ASP A 1 399 ? 11.179 4.099 -0.434 1.00 84.25 399 ASP A CA 1
ATOM 3104 C C . ASP A 1 399 ? 10.333 5.150 0.307 1.00 84.25 399 ASP A C 1
ATOM 3106 O O . ASP A 1 399 ? 9.469 4.795 1.115 1.00 84.25 399 ASP A O 1
ATOM 3110 N N . HIS A 1 400 ? 10.550 6.434 0.024 1.00 88.62 400 HIS A N 1
ATOM 3111 C CA . HIS A 1 400 ? 9.677 7.516 0.460 1.00 88.62 400 HIS A CA 1
ATOM 3112 C C . HIS A 1 400 ? 8.280 7.355 -0.124 1.00 88.62 400 HIS A C 1
ATOM 3114 O O . HIS A 1 400 ? 7.352 7.263 0.661 1.00 88.62 400 HIS A O 1
ATOM 3120 N N . GLY A 1 401 ? 8.118 7.212 -1.443 1.00 90.50 401 GLY A N 1
ATOM 3121 C CA . GLY A 1 401 ? 6.801 7.173 -2.096 1.00 90.50 401 GLY A CA 1
ATOM 3122 C C . GLY A 1 401 ? 6.076 8.526 -2.058 1.00 90.50 401 GLY A C 1
ATOM 3123 O O . GLY A 1 401 ? 6.223 9.289 -1.106 1.00 90.50 401 GLY A O 1
ATOM 3124 N N . ASN A 1 402 ? 5.282 8.839 -3.083 1.00 93.06 402 ASN A N 1
ATOM 3125 C CA . ASN A 1 402 ? 4.510 10.086 -3.144 1.00 93.06 402 ASN A CA 1
ATOM 3126 C C . ASN A 1 402 ? 3.027 9.829 -3.399 1.00 93.06 402 ASN A C 1
ATOM 3128 O O . ASN A 1 402 ? 2.643 8.762 -3.871 1.00 93.06 402 ASN A O 1
ATOM 3132 N N . ARG A 1 403 ? 2.213 10.842 -3.086 1.00 94.12 403 ARG A N 1
ATOM 3133 C CA . ARG A 1 403 ? 0.820 10.953 -3.513 1.00 94.12 403 ARG A CA 1
ATOM 3134 C C . ARG A 1 403 ? 0.534 12.377 -3.962 1.00 94.12 403 ARG A C 1
ATOM 3136 O O . ARG A 1 403 ? 0.814 13.327 -3.232 1.00 94.12 403 ARG A O 1
ATOM 3143 N N . GLU A 1 404 ? -0.068 12.520 -5.130 1.00 91.94 404 GLU A N 1
ATOM 3144 C CA . GLU A 1 404 ? -0.403 13.814 -5.723 1.00 91.94 404 GLU A CA 1
ATOM 3145 C C . GLU A 1 404 ? -1.712 13.742 -6.517 1.00 91.94 404 GLU A C 1
ATOM 3147 O O . GLU A 1 404 ? -2.300 12.673 -6.629 1.00 91.94 404 GLU A O 1
ATOM 3152 N N . ARG A 1 405 ? -2.219 14.885 -6.996 1.00 88.94 405 ARG A N 1
ATOM 3153 C CA . ARG A 1 405 ? -3.439 14.923 -7.820 1.00 88.94 405 ARG A CA 1
ATOM 3154 C C . ARG A 1 405 ? -3.152 14.294 -9.181 1.00 88.94 405 ARG A C 1
ATOM 3156 O O . ARG A 1 405 ? -2.090 14.567 -9.743 1.00 88.94 405 ARG A O 1
ATOM 3163 N N . THR A 1 406 ? -4.104 13.542 -9.730 1.00 72.75 406 THR A N 1
ATOM 3164 C CA . THR A 1 406 ? -3.952 12.847 -11.023 1.00 72.75 406 THR A CA 1
ATOM 3165 C C . THR A 1 406 ? -3.524 13.792 -12.144 1.00 72.75 406 THR A C 1
ATOM 3167 O O . THR A 1 406 ? -2.616 13.469 -12.897 1.00 72.75 406 THR A O 1
ATOM 3170 N N . GLU A 1 407 ? -4.077 15.007 -12.201 1.00 68.94 407 GLU A N 1
ATOM 3171 C CA . GLU A 1 407 ? -3.688 16.039 -13.177 1.00 68.94 407 GLU A CA 1
ATOM 3172 C C . GLU A 1 407 ? -2.199 16.416 -13.086 1.00 68.94 407 GLU A C 1
ATOM 3174 O O . GLU A 1 407 ? -1.512 16.535 -14.098 1.00 68.94 407 GLU A O 1
ATOM 3179 N N . THR A 1 408 ? -1.673 16.573 -11.864 1.00 74.81 408 THR A N 1
ATOM 3180 C CA . THR A 1 408 ? -0.254 16.899 -11.641 1.00 74.81 408 THR A CA 1
ATOM 3181 C C . THR A 1 408 ? 0.642 15.718 -11.998 1.00 74.81 408 THR A C 1
ATOM 3183 O O . THR A 1 408 ? 1.691 15.897 -12.620 1.00 74.81 408 THR A O 1
ATOM 3186 N N . ALA A 1 409 ? 0.214 14.511 -11.634 1.00 73.81 409 ALA A N 1
ATOM 3187 C CA . ALA A 1 409 ? 0.931 13.294 -11.967 1.00 73.81 409 ALA A CA 1
ATOM 3188 C C . ALA A 1 409 ? 0.977 13.049 -13.483 1.00 73.81 409 ALA A C 1
ATOM 3190 O O . ALA A 1 409 ? 2.032 12.709 -14.020 1.00 73.81 409 ALA A O 1
ATOM 3191 N N . LEU A 1 410 ? -0.130 13.295 -14.186 1.00 63.81 410 LEU A N 1
ATOM 3192 C CA . LEU A 1 410 ? -0.218 13.192 -15.639 1.00 63.81 410 LEU A CA 1
ATOM 3193 C C . LEU A 1 410 ? 0.702 14.206 -16.329 1.00 63.81 410 LEU A C 1
ATOM 3195 O O . LEU A 1 410 ? 1.486 13.816 -17.190 1.00 63.81 410 LEU A O 1
ATOM 3199 N N . ASP A 1 411 ? 0.686 15.475 -15.907 1.00 64.94 411 ASP A N 1
ATOM 3200 C CA . ASP A 1 411 ? 1.585 16.510 -16.439 1.00 64.94 411 ASP A CA 1
ATOM 3201 C C . ASP A 1 411 ? 3.065 16.115 -16.294 1.00 64.94 411 ASP A C 1
ATOM 3203 O O . ASP A 1 411 ? 3.846 16.190 -17.248 1.00 64.94 411 ASP A O 1
ATOM 3207 N N . LYS A 1 412 ? 3.451 15.610 -15.116 1.00 73.88 412 LYS A N 1
ATOM 3208 C CA . LYS A 1 412 ? 4.809 15.106 -14.875 1.00 73.88 412 LYS A CA 1
ATOM 3209 C C . LYS A 1 412 ? 5.133 13.887 -15.732 1.00 73.88 412 LYS A C 1
ATOM 3211 O O . LYS A 1 412 ? 6.233 13.818 -16.269 1.00 73.88 412 LYS A O 1
ATOM 3216 N N . ALA A 1 413 ? 4.205 12.944 -15.886 1.00 66.00 413 ALA A N 1
ATOM 3217 C CA . ALA A 1 413 ? 4.403 11.760 -16.719 1.00 66.00 413 ALA A CA 1
ATOM 3218 C C . ALA A 1 413 ? 4.560 12.117 -18.212 1.00 66.00 413 ALA A C 1
ATOM 3220 O O . ALA A 1 413 ? 5.402 11.534 -18.900 1.00 66.00 413 ALA A O 1
ATOM 3221 N N . ILE A 1 414 ? 3.804 13.104 -18.704 1.00 58.66 414 ILE A N 1
ATOM 3222 C CA . ILE A 1 414 ? 3.901 13.624 -20.078 1.00 58.66 414 ILE A CA 1
ATOM 3223 C C . ILE A 1 414 ? 5.234 14.342 -20.304 1.00 58.66 414 ILE A C 1
ATOM 3225 O O . ILE A 1 414 ? 5.822 14.216 -21.375 1.00 58.66 414 ILE A O 1
ATOM 3229 N N . LYS A 1 415 ? 5.761 15.042 -19.300 1.00 65.94 415 LYS A N 1
ATOM 3230 C CA . LYS A 1 415 ? 7.057 15.735 -19.396 1.00 65.94 415 LYS A CA 1
ATOM 3231 C C . LYS A 1 415 ? 8.261 14.844 -19.089 1.00 65.94 415 LYS A C 1
ATOM 3233 O O . LYS A 1 415 ? 9.392 15.249 -19.343 1.00 65.94 415 LYS A O 1
ATOM 3238 N N . ASP A 1 416 ? 8.043 13.646 -18.549 1.00 61.00 416 ASP A N 1
ATOM 3239 C CA . ASP A 1 416 ? 9.119 12.714 -18.210 1.00 61.00 416 ASP A CA 1
ATOM 3240 C C . ASP A 1 416 ? 9.829 12.234 -19.491 1.00 61.00 416 ASP A C 1
ATOM 3242 O O . ASP A 1 416 ? 9.154 11.692 -20.375 1.00 61.00 416 ASP A O 1
ATOM 3246 N N . PRO A 1 417 ? 11.158 12.405 -19.622 1.00 62.84 417 PRO A N 1
ATOM 3247 C CA . PRO A 1 417 ? 11.903 11.917 -20.783 1.00 62.84 417 PRO A CA 1
ATOM 3248 C C . PRO A 1 417 ? 11.948 10.383 -20.857 1.00 62.84 417 PRO A C 1
ATOM 3250 O O . PRO A 1 417 ? 12.202 9.826 -21.921 1.00 62.84 417 PRO A O 1
ATOM 3253 N N . VAL A 1 418 ? 11.700 9.676 -19.747 1.00 65.12 418 VAL A N 1
ATOM 3254 C CA . VAL A 1 418 ? 11.622 8.213 -19.716 1.00 65.12 418 VAL A CA 1
ATOM 3255 C C . VAL A 1 418 ? 10.164 7.780 -19.848 1.00 65.12 418 VAL A C 1
ATOM 3257 O O . VAL A 1 418 ? 9.389 7.778 -18.882 1.00 65.12 418 VAL A O 1
ATOM 3260 N N . LYS A 1 419 ? 9.794 7.384 -21.067 1.00 63.72 419 LYS A N 1
ATOM 3261 C CA . LYS A 1 419 ? 8.448 6.908 -21.401 1.00 63.72 419 LYS A CA 1
ATOM 3262 C C . LYS A 1 419 ? 8.224 5.452 -21.007 1.00 63.72 419 LYS A C 1
ATOM 3264 O O . LYS A 1 419 ? 9.157 4.666 -20.854 1.00 63.72 419 LYS A O 1
ATOM 3269 N N . GLN A 1 420 ? 6.953 5.115 -20.805 1.00 61.31 420 GLN A N 1
ATOM 3270 C CA . GLN A 1 420 ? 6.527 3.737 -20.617 1.00 61.31 420 GLN A CA 1
ATOM 3271 C C . GLN A 1 420 ? 6.693 2.985 -21.939 1.00 61.31 420 GLN A C 1
ATOM 3273 O O . GLN A 1 420 ? 6.189 3.426 -22.966 1.00 61.31 420 GLN A O 1
ATOM 3278 N N . THR A 1 421 ? 7.390 1.856 -21.911 1.00 56.50 421 THR A N 1
ATOM 3279 C CA . THR A 1 421 ? 7.621 1.042 -23.105 1.00 56.50 421 THR A CA 1
ATOM 3280 C C . THR A 1 421 ? 6.426 0.133 -23.383 1.00 56.50 421 THR A C 1
ATOM 3282 O O . THR A 1 421 ? 5.896 -0.534 -22.485 1.00 56.50 421 THR A O 1
ATOM 3285 N N . VAL A 1 422 ? 6.006 0.083 -24.646 1.00 52.22 422 VAL A N 1
ATOM 3286 C CA . VAL A 1 422 ? 4.884 -0.735 -25.122 1.00 52.22 422 VAL A CA 1
ATOM 3287 C C . VAL A 1 422 ? 5.447 -1.941 -25.879 1.00 52.22 422 VAL A C 1
ATOM 3289 O O . VAL A 1 422 ? 6.297 -1.749 -26.743 1.00 52.22 422 VAL A O 1
ATOM 3292 N N . PRO A 1 423 ? 5.047 -3.192 -25.572 1.00 47.06 423 PRO A N 1
ATOM 3293 C CA . PRO A 1 423 ? 5.505 -4.334 -26.344 1.00 47.06 423 PRO A CA 1
ATOM 3294 C C . PRO A 1 423 ? 4.905 -4.272 -27.758 1.00 47.06 423 PRO A C 1
ATOM 3296 O O . PRO A 1 423 ? 3.709 -3.992 -27.889 1.00 47.06 423 PRO A O 1
ATOM 3299 N N . PRO A 1 424 ? 5.682 -4.596 -28.804 1.00 42.84 424 PRO A N 1
ATOM 3300 C CA . PRO A 1 424 ? 5.167 -4.630 -30.167 1.00 42.84 424 PRO A CA 1
ATOM 3301 C C . PRO A 1 424 ? 4.041 -5.670 -30.295 1.00 42.84 424 PRO A C 1
ATOM 3303 O O . PRO A 1 424 ? 4.156 -6.799 -29.802 1.00 42.84 424 PRO A O 1
ATOM 3306 N N . LYS A 1 425 ? 2.932 -5.301 -30.952 1.00 43.62 425 LYS A N 1
ATOM 3307 C CA . LYS A 1 425 ? 1.822 -6.215 -31.275 1.00 43.62 425 LYS A CA 1
ATOM 3308 C C . LYS A 1 425 ? 2.004 -6.753 -32.693 1.00 43.62 425 LYS A C 1
ATOM 3310 O O . LYS A 1 425 ? 2.059 -5.988 -33.646 1.00 43.62 425 LYS A O 1
ATOM 3315 N N . ARG A 1 426 ? 2.029 -8.078 -32.853 1.00 41.16 426 ARG A N 1
ATOM 3316 C CA . ARG A 1 426 ? 2.022 -8.725 -34.174 1.00 41.16 426 ARG A CA 1
ATOM 3317 C C . ARG A 1 426 ? 0.574 -9.024 -34.577 1.00 41.16 426 ARG A C 1
ATOM 3319 O O . ARG A 1 426 ? -0.013 -9.955 -34.032 1.00 41.16 426 ARG A O 1
ATOM 3326 N N . THR A 1 427 ? -0.006 -8.258 -35.503 1.00 44.44 427 THR A N 1
ATOM 3327 C CA . THR A 1 427 ? -1.427 -8.399 -35.909 1.00 44.44 427 THR A CA 1
ATOM 3328 C C . THR A 1 427 ? -1.634 -9.060 -37.278 1.00 44.44 427 THR A C 1
ATOM 3330 O O . THR A 1 427 ? -2.766 -9.219 -37.738 1.00 44.44 427 THR A O 1
ATOM 3333 N N . ALA A 1 428 ? -0.559 -9.538 -37.914 1.00 36.25 428 ALA A N 1
ATOM 3334 C CA . ALA A 1 428 ? -0.610 -10.169 -39.231 1.00 36.25 428 ALA A CA 1
ATOM 3335 C C . ALA A 1 428 ? -1.550 -11.393 -39.273 1.00 36.25 428 ALA A C 1
ATOM 3337 O O . ALA A 1 428 ? -1.293 -12.433 -38.662 1.00 36.25 428 ALA A O 1
ATOM 3338 N N . LYS A 1 429 ? -2.626 -11.296 -40.065 1.00 41.53 429 LYS A N 1
ATOM 3339 C CA . LYS A 1 429 ? -3.606 -12.382 -40.268 1.00 41.53 429 LYS A CA 1
ATOM 3340 C C . LYS A 1 429 ? -3.151 -13.447 -41.283 1.00 41.53 429 LYS A C 1
ATOM 3342 O O . LYS A 1 429 ? -3.845 -14.449 -41.449 1.00 41.53 429 LYS A O 1
ATOM 3347 N N . ARG A 1 430 ? -2.016 -13.264 -41.980 1.00 36.69 430 ARG A N 1
ATOM 3348 C CA . ARG A 1 430 ? -1.491 -14.206 -42.995 1.00 36.69 430 ARG A CA 1
ATOM 3349 C C . ARG A 1 430 ? 0.032 -14.406 -42.889 1.00 36.69 430 ARG A C 1
ATOM 3351 O O . ARG A 1 430 ? 0.742 -13.447 -42.594 1.00 36.69 430 ARG A O 1
ATOM 3358 N N . PRO A 1 431 ? 0.560 -15.614 -43.173 1.00 34.28 431 PRO A N 1
ATOM 3359 C CA . PRO A 1 431 ? 2.004 -15.855 -43.228 1.00 34.28 431 PRO A CA 1
ATOM 3360 C C . PRO A 1 431 ? 2.663 -15.064 -44.368 1.00 34.28 431 PRO A C 1
ATOM 3362 O O . PRO A 1 431 ? 2.202 -15.138 -45.504 1.00 34.28 431 PRO A O 1
ATOM 3365 N N . GLY A 1 432 ? 3.752 -14.347 -44.073 1.00 43.88 432 GLY A N 1
ATOM 3366 C CA . GLY A 1 432 ? 4.541 -13.595 -45.063 1.00 43.88 432 GLY A CA 1
ATOM 3367 C C . GLY A 1 432 ? 4.150 -12.124 -45.241 1.00 43.88 432 GLY A C 1
ATOM 3368 O O . GLY A 1 432 ? 4.793 -11.430 -46.018 1.00 43.88 432 GLY A O 1
ATOM 3369 N N . GLN A 1 433 ? 3.143 -11.638 -44.512 1.00 35.25 433 GLN A N 1
ATOM 3370 C CA . GLN A 1 433 ? 2.791 -10.220 -44.471 1.00 35.25 433 GLN A CA 1
ATOM 3371 C C . GLN A 1 433 ? 3.263 -9.614 -43.144 1.00 35.25 433 GLN A C 1
ATOM 3373 O O . GLN A 1 433 ? 3.038 -10.194 -42.078 1.00 35.25 433 GLN A O 1
ATOM 3378 N N . ILE A 1 434 ? 3.931 -8.466 -43.217 1.00 35.81 434 ILE A N 1
ATOM 3379 C CA . ILE A 1 434 ? 4.239 -7.616 -42.067 1.00 35.81 434 ILE A CA 1
ATOM 3380 C C . ILE A 1 434 ? 3.197 -6.495 -42.098 1.00 35.81 434 ILE A C 1
ATOM 3382 O O . ILE A 1 434 ? 3.118 -5.762 -43.079 1.00 35.81 434 ILE A O 1
ATOM 3386 N N . SER A 1 435 ? 2.349 -6.414 -41.077 1.00 37.03 435 SER A N 1
ATOM 3387 C CA . SER A 1 435 ? 1.453 -5.278 -40.852 1.00 37.03 435 SER A CA 1
ATOM 3388 C C . SER A 1 435 ? 1.497 -4.935 -39.372 1.00 37.03 435 SER A C 1
ATOM 3390 O O . SER A 1 435 ? 1.410 -5.835 -38.529 1.00 37.03 435 SER A O 1
ATOM 3392 N N . TRP A 1 436 ? 1.638 -3.649 -39.084 1.00 41.09 436 TRP A N 1
ATOM 3393 C CA . TRP A 1 436 ? 1.689 -3.096 -37.741 1.00 41.09 436 TRP A CA 1
ATOM 3394 C C . TRP A 1 436 ? 0.498 -2.157 -37.608 1.00 41.09 436 TRP A C 1
ATOM 3396 O O . TRP A 1 436 ? 0.380 -1.210 -38.381 1.00 41.09 436 TRP A O 1
ATOM 3406 N N . ASP A 1 437 ? -0.419 -2.464 -36.694 1.00 40.81 437 ASP A N 1
ATOM 3407 C CA . ASP A 1 437 ? -1.501 -1.535 -36.390 1.00 40.81 437 ASP A CA 1
ATOM 3408 C C . ASP A 1 437 ? -0.948 -0.445 -35.475 1.00 40.81 437 ASP A C 1
ATOM 3410 O O . ASP A 1 437 ? -0.341 -0.739 -34.439 1.00 40.81 437 ASP A O 1
ATOM 3414 N N . LEU A 1 438 ? -1.187 0.805 -35.864 1.00 39.81 438 LEU A N 1
ATOM 3415 C CA . LEU A 1 438 ? -1.105 1.947 -34.967 1.00 39.81 438 LEU A CA 1
ATOM 3416 C C . LEU A 1 438 ? -1.953 1.669 -33.715 1.00 39.81 438 LEU A C 1
ATOM 3418 O O . LEU A 1 438 ? -2.934 0.921 -33.765 1.00 39.81 438 LEU A O 1
ATOM 3422 N N . ASP A 1 439 ? -1.553 2.246 -32.582 1.00 42.81 439 ASP A N 1
ATOM 3423 C CA . ASP A 1 439 ? -2.232 2.047 -31.301 1.00 42.81 439 ASP A CA 1
ATOM 3424 C C . ASP A 1 439 ? -3.753 2.242 -31.445 1.00 42.81 439 ASP A C 1
ATOM 3426 O O . ASP A 1 439 ? -4.208 3.204 -32.049 1.00 42.81 439 ASP A O 1
ATOM 3430 N N . GLU A 1 440 ? -4.563 1.323 -30.913 1.00 40.09 440 GLU A N 1
ATOM 3431 C CA . GLU A 1 440 ? -6.027 1.395 -31.017 1.00 40.09 440 GLU A CA 1
ATOM 3432 C C . GLU A 1 440 ? -6.581 2.666 -30.365 1.00 40.09 440 GLU A C 1
ATOM 3434 O O . GLU A 1 440 ? -7.627 3.150 -30.787 1.00 40.09 440 GLU A O 1
ATOM 3439 N N . GLU A 1 441 ? -5.908 3.203 -29.344 1.00 42.44 441 GLU A N 1
ATOM 3440 C CA . GLU A 1 441 ? -6.248 4.503 -28.754 1.00 42.44 441 GLU A CA 1
ATOM 3441 C C . GLU A 1 441 ? -5.858 5.652 -29.687 1.00 42.44 441 GLU A C 1
ATOM 3443 O O . GLU A 1 441 ? -6.686 6.518 -29.941 1.00 42.44 441 GLU A O 1
ATOM 3448 N N . PHE A 1 442 ? -4.666 5.617 -30.288 1.00 43.34 442 PHE A N 1
ATOM 3449 C CA . PHE A 1 442 ? -4.244 6.579 -31.312 1.00 43.34 442 PHE A CA 1
ATOM 3450 C C . PHE A 1 442 ? -5.163 6.566 -32.539 1.00 43.34 442 PHE A C 1
ATOM 3452 O O . PHE A 1 442 ? -5.613 7.611 -32.986 1.00 43.34 442 PHE A O 1
ATOM 3459 N N . LEU A 1 443 ? -5.538 5.387 -33.038 1.00 43.31 443 LEU A N 1
ATOM 3460 C CA . LEU A 1 443 ? -6.490 5.221 -34.133 1.00 43.31 443 LEU A CA 1
ATOM 3461 C C . LEU A 1 443 ? -7.894 5.686 -33.749 1.00 43.31 443 LEU A C 1
ATOM 3463 O O . LEU A 1 443 ? -8.616 6.184 -34.607 1.00 43.31 443 LEU A O 1
ATOM 3467 N N . LYS A 1 444 ? -8.306 5.538 -32.484 1.00 44.84 444 LYS A N 1
ATOM 3468 C CA . LYS A 1 444 ? -9.558 6.127 -31.988 1.00 44.84 444 LYS A CA 1
ATOM 3469 C C . LYS A 1 444 ? -9.462 7.647 -31.923 1.00 44.84 444 LYS A C 1
ATOM 3471 O O . LYS A 1 444 ? -10.416 8.297 -32.315 1.00 44.84 444 LYS A O 1
ATOM 3476 N N . VAL A 1 445 ? -8.334 8.202 -31.485 1.00 42.88 445 VAL A N 1
ATOM 3477 C CA . VAL A 1 445 ? -8.084 9.650 -31.437 1.00 42.88 445 VAL A CA 1
ATOM 3478 C C . VAL A 1 445 ? -8.044 10.250 -32.846 1.00 42.88 445 VAL A C 1
ATOM 3480 O O . VAL A 1 445 ? -8.728 11.236 -33.086 1.00 42.88 445 VAL A O 1
ATOM 3483 N N . ILE A 1 446 ? -7.361 9.611 -33.800 1.00 42.00 446 ILE A N 1
ATOM 3484 C CA . ILE A 1 446 ? -7.335 10.023 -35.212 1.00 42.00 446 ILE A CA 1
ATOM 3485 C C . ILE A 1 446 ? -8.717 9.899 -35.864 1.00 42.00 446 ILE A C 1
ATOM 3487 O O . ILE A 1 446 ? -9.130 10.790 -36.596 1.00 42.00 446 ILE A O 1
ATOM 3491 N N . LYS A 1 447 ? -9.482 8.840 -35.562 1.00 43.12 447 LYS A N 1
ATOM 3492 C CA . LYS A 1 447 ? -10.877 8.704 -36.027 1.00 43.12 447 LYS A CA 1
ATOM 3493 C C . LYS A 1 447 ? -11.827 9.749 -35.440 1.00 43.12 447 LYS A C 1
ATOM 3495 O O . LYS A 1 447 ? -12.917 9.926 -35.975 1.00 43.12 447 LYS A O 1
ATOM 3500 N N . LEU A 1 448 ? -11.456 10.373 -34.324 1.00 42.31 448 LEU A N 1
ATOM 3501 C CA . LEU A 1 448 ? -12.231 11.420 -33.663 1.00 42.31 448 LEU A CA 1
ATOM 3502 C C . LEU A 1 448 ? -11.793 12.828 -34.095 1.00 42.31 448 LEU A C 1
ATOM 3504 O O . LEU A 1 448 ? -12.457 13.787 -33.707 1.00 42.31 448 LEU A O 1
ATOM 3508 N N . ASP A 1 449 ? -10.723 12.963 -34.889 1.00 44.31 449 ASP A N 1
ATOM 3509 C CA . ASP A 1 449 ? -10.294 14.245 -35.445 1.00 44.31 449 ASP A CA 1
ATOM 3510 C C . ASP A 1 449 ? -11.117 14.579 -36.707 1.00 44.31 449 ASP A C 1
ATOM 3512 O O . ASP A 1 449 ? -10.975 13.907 -37.734 1.00 44.31 449 ASP A O 1
ATOM 3516 N N . PRO A 1 450 ? -11.965 15.626 -36.682 1.00 44.75 450 PRO A N 1
ATOM 3517 C CA . PRO A 1 450 ? -12.741 16.056 -37.845 1.00 44.75 450 PRO A CA 1
ATOM 3518 C C . PRO A 1 450 ? -11.881 16.591 -39.005 1.00 44.75 450 PRO A C 1
ATOM 3520 O O . PRO A 1 450 ? -12.431 16.898 -40.062 1.00 44.75 450 PRO A O 1
ATOM 3523 N N . ASN A 1 451 ? -10.560 16.709 -38.830 1.00 49.38 451 ASN A N 1
ATOM 3524 C CA . ASN A 1 451 ? -9.613 17.172 -39.843 1.00 49.38 451 ASN A CA 1
ATOM 3525 C C . ASN A 1 451 ? -8.569 16.118 -40.233 1.00 49.38 451 ASN A C 1
ATOM 3527 O O . ASN A 1 451 ? -7.510 16.528 -40.699 1.00 49.38 451 ASN A O 1
ATOM 3531 N N . ASN A 1 452 ? -8.825 14.814 -40.034 1.00 58.84 452 ASN A N 1
ATOM 3532 C CA . ASN A 1 452 ? -7.861 13.737 -40.307 1.00 58.84 452 ASN A CA 1
ATOM 3533 C C . ASN A 1 452 ? -7.123 13.941 -41.646 1.00 58.84 452 ASN A C 1
ATOM 3535 O O . ASN A 1 452 ? -7.657 13.673 -42.725 1.00 58.84 452 ASN A O 1
ATOM 3539 N N . GLN A 1 453 ? -5.908 14.484 -41.562 1.00 63.75 453 GLN A N 1
ATOM 3540 C CA . GLN A 1 453 ? -5.187 14.996 -42.714 1.00 63.75 453 GLN A CA 1
ATOM 3541 C C . GLN A 1 453 ? -4.398 13.837 -43.328 1.00 63.75 453 GLN A C 1
ATOM 3543 O O . GLN A 1 453 ? -3.672 13.149 -42.603 1.00 63.75 453 GLN A O 1
ATOM 3548 N N . PRO A 1 454 ? -4.530 13.587 -44.643 1.00 75.25 454 PRO A N 1
ATOM 3549 C CA . PRO A 1 454 ? -3.727 12.582 -45.315 1.00 75.25 454 PRO A CA 1
ATOM 3550 C C . PRO A 1 454 ? -2.245 12.831 -45.049 1.00 75.25 454 PRO A C 1
ATOM 3552 O O . PRO A 1 454 ? -1.794 13.975 -44.956 1.00 75.25 454 PRO A O 1
ATOM 3555 N N . TYR A 1 455 ? -1.470 11.761 -44.950 1.00 82.25 455 TYR A N 1
ATOM 3556 C CA . TYR A 1 455 ? -0.036 11.871 -44.736 1.00 82.25 455 TYR A CA 1
ATOM 3557 C C . TYR A 1 455 ? 0.717 10.765 -45.459 1.00 82.25 455 TYR A C 1
ATOM 3559 O O . TYR A 1 455 ? 0.185 9.691 -45.751 1.00 82.25 455 TYR A O 1
ATOM 3567 N N . VAL A 1 456 ? 1.983 11.040 -45.730 1.00 82.94 456 VAL A N 1
ATOM 3568 C CA . VAL A 1 456 ? 2.971 10.056 -46.142 1.00 82.94 456 VAL A CA 1
ATOM 3569 C C . VAL A 1 456 ? 4.041 10.018 -45.067 1.00 82.94 456 VAL A C 1
ATOM 3571 O O . VAL A 1 456 ? 4.524 11.067 -44.656 1.00 82.94 456 VAL A O 1
ATOM 3574 N N . SER A 1 457 ? 4.414 8.835 -44.595 1.00 88.06 457 SER A N 1
ATOM 3575 C CA . SER A 1 457 ? 5.554 8.693 -43.692 1.00 88.06 457 SER A CA 1
ATOM 3576 C C . SER A 1 457 ? 6.578 7.703 -44.223 1.00 88.06 457 SER A C 1
ATOM 3578 O O . SER A 1 457 ? 6.240 6.736 -44.912 1.00 88.06 457 SER A O 1
ATOM 3580 N N . ILE A 1 458 ? 7.850 7.971 -43.936 1.00 86.50 458 ILE A N 1
ATOM 3581 C CA . ILE A 1 458 ? 8.961 7.058 -44.217 1.00 86.50 458 ILE A CA 1
ATOM 3582 C C . ILE A 1 458 ? 9.656 6.684 -42.917 1.00 86.50 458 ILE A C 1
ATOM 3584 O O . ILE A 1 458 ? 9.790 7.504 -42.014 1.00 86.50 458 ILE A O 1
ATOM 3588 N N . LEU A 1 459 ? 10.122 5.443 -42.841 1.00 85.25 459 LEU A N 1
ATOM 3589 C CA . LEU A 1 459 ? 10.857 4.929 -41.692 1.00 85.25 459 LEU A CA 1
ATOM 3590 C C . LEU A 1 459 ? 12.335 4.857 -42.058 1.00 85.25 459 LEU A C 1
ATOM 3592 O O . LEU A 1 459 ? 12.720 4.030 -42.882 1.00 85.25 459 LEU A O 1
ATOM 3596 N N . VAL A 1 460 ? 13.152 5.729 -41.480 1.00 85.44 460 VAL A N 1
ATOM 3597 C CA . VAL A 1 460 ? 14.597 5.802 -41.716 1.00 85.44 460 VAL A CA 1
ATOM 3598 C C . VAL A 1 460 ? 15.321 4.999 -40.643 1.00 85.44 460 VAL A C 1
ATOM 3600 O O . VAL A 1 460 ? 15.178 5.293 -39.463 1.00 85.44 460 VAL A O 1
ATOM 3603 N N . GLU A 1 461 ? 16.106 3.999 -41.036 1.00 84.25 461 GLU A N 1
ATOM 3604 C CA . GLU A 1 461 ? 16.892 3.173 -40.109 1.00 84.25 461 GLU A CA 1
ATOM 3605 C C . GLU A 1 461 ? 17.843 4.029 -39.255 1.00 84.25 461 GLU A C 1
ATOM 3607 O O . GLU A 1 461 ? 18.624 4.836 -39.771 1.00 84.25 461 GLU A O 1
ATOM 3612 N N . ALA A 1 462 ? 17.815 3.831 -37.939 1.00 75.69 462 ALA A N 1
ATOM 3613 C CA . ALA A 1 462 ? 18.610 4.587 -36.980 1.00 75.69 462 ALA A CA 1
ATOM 3614 C C . ALA A 1 462 ? 20.024 3.997 -36.842 1.00 75.69 462 ALA A C 1
ATOM 3616 O O . ALA A 1 462 ? 20.447 3.521 -35.791 1.00 75.69 462 ALA A O 1
ATOM 3617 N N . THR A 1 463 ? 20.795 4.043 -37.929 1.00 80.06 463 THR A N 1
ATOM 3618 C CA . THR A 1 463 ? 22.208 3.639 -37.897 1.00 80.06 463 THR A CA 1
ATOM 3619 C C . THR A 1 463 ? 23.026 4.570 -36.986 1.00 80.06 463 THR A C 1
ATOM 3621 O O . THR A 1 463 ? 22.646 5.727 -36.786 1.00 80.06 463 THR A O 1
ATOM 3624 N N . PRO A 1 464 ? 24.199 4.143 -36.474 1.00 75.19 464 PRO A N 1
ATOM 3625 C CA . PRO A 1 464 ? 25.035 4.997 -35.628 1.00 75.19 464 PRO A CA 1
ATOM 3626 C C . PRO A 1 464 ? 25.369 6.360 -36.246 1.00 75.19 464 PRO A C 1
ATOM 3628 O O . PRO A 1 464 ? 25.428 7.348 -35.521 1.00 75.19 464 PRO A O 1
ATOM 3631 N N . MET A 1 465 ? 25.545 6.424 -37.572 1.00 73.81 465 MET A N 1
ATOM 3632 C CA . MET A 1 465 ? 25.768 7.692 -38.267 1.00 73.81 465 MET A CA 1
ATOM 3633 C C . MET A 1 465 ? 24.490 8.540 -38.303 1.00 73.81 465 MET A C 1
ATOM 3635 O O . MET A 1 465 ? 24.543 9.710 -37.948 1.00 73.81 465 MET A O 1
ATOM 3639 N N . VAL A 1 466 ? 23.330 7.969 -38.645 1.00 78.00 466 VAL A N 1
ATOM 3640 C CA . VAL A 1 466 ? 22.047 8.704 -38.627 1.00 78.00 466 VAL A CA 1
ATOM 3641 C C . VAL A 1 466 ? 21.754 9.269 -37.230 1.00 78.00 466 VAL A C 1
ATOM 3643 O O . VAL A 1 466 ? 21.366 10.426 -37.106 1.00 78.00 466 VAL A O 1
ATOM 3646 N N . ILE A 1 467 ? 22.028 8.499 -36.172 1.00 71.56 467 ILE A N 1
ATOM 3647 C CA . ILE A 1 467 ? 21.889 8.940 -34.775 1.00 71.56 467 ILE A CA 1
ATOM 3648 C C . ILE A 1 467 ? 22.876 10.068 -34.433 1.00 71.56 467 ILE A C 1
ATOM 3650 O O . ILE A 1 467 ? 22.511 11.006 -33.727 1.00 71.56 467 ILE A O 1
ATOM 3654 N N . GLU A 1 468 ? 24.123 9.984 -34.908 1.00 72.44 468 GLU A N 1
ATOM 3655 C CA . GLU A 1 468 ? 25.162 10.990 -34.649 1.00 72.44 468 GLU A CA 1
ATOM 3656 C C . GLU A 1 468 ? 24.809 12.355 -35.252 1.00 72.44 468 GLU A C 1
ATOM 3658 O O . GLU A 1 468 ? 24.988 13.381 -34.591 1.00 72.44 468 GLU A O 1
ATOM 3663 N N . TYR A 1 469 ? 24.277 12.373 -36.476 1.00 73.56 469 TYR A N 1
ATOM 3664 C CA . TYR A 1 469 ? 23.846 13.611 -37.129 1.00 73.56 469 TYR A CA 1
ATOM 3665 C C . TYR A 1 469 ? 22.435 14.061 -36.705 1.00 73.56 469 TYR A C 1
ATOM 3667 O O . TYR A 1 469 ? 22.126 15.253 -36.788 1.00 73.56 469 TYR A O 1
ATOM 3675 N N . GLY A 1 470 ? 21.613 13.139 -36.193 1.00 73.62 470 GLY A N 1
ATOM 3676 C CA . GLY A 1 470 ? 20.364 13.411 -35.485 1.00 73.62 470 GLY A CA 1
ATOM 3677 C C . GLY A 1 470 ? 19.328 14.183 -36.307 1.00 73.62 470 GLY A C 1
ATOM 3678 O O . GLY A 1 470 ? 19.176 13.975 -37.509 1.00 73.62 470 GLY A O 1
ATOM 3679 N N . GLU A 1 471 ? 18.611 15.094 -35.645 1.00 74.62 471 GLU A N 1
ATOM 3680 C CA . GLU A 1 471 ? 17.511 15.871 -36.239 1.00 74.62 471 GLU A CA 1
ATOM 3681 C C . GLU A 1 471 ? 17.948 16.683 -37.463 1.00 74.62 471 GLU A C 1
ATOM 3683 O O . GLU A 1 471 ? 17.226 16.708 -38.451 1.00 74.62 471 GLU A O 1
ATOM 3688 N N . TYR A 1 472 ? 19.160 17.255 -37.467 1.00 79.94 472 TYR A N 1
ATOM 3689 C CA . TYR A 1 472 ? 19.649 18.031 -38.614 1.00 79.94 472 TYR A CA 1
ATOM 3690 C C . TYR A 1 472 ? 19.692 17.198 -39.898 1.00 79.94 472 TYR A C 1
ATOM 3692 O O . TYR A 1 472 ? 19.329 17.682 -40.967 1.00 79.94 472 TYR A O 1
ATOM 3700 N N . PHE A 1 473 ? 20.143 15.947 -39.813 1.00 85.62 473 PHE A N 1
ATOM 3701 C CA . PHE A 1 473 ? 20.155 15.065 -40.973 1.00 85.62 473 PHE A CA 1
ATOM 3702 C C . PHE A 1 473 ? 18.728 14.726 -41.418 1.00 85.62 473 PHE A C 1
ATOM 3704 O O . PHE A 1 473 ? 18.402 14.863 -42.592 1.00 85.62 473 PHE A O 1
ATOM 3711 N N . LEU A 1 474 ? 17.849 14.367 -40.485 1.00 88.06 474 LEU A N 1
ATOM 3712 C CA . LEU A 1 474 ? 16.480 13.954 -40.803 1.00 88.06 474 LEU A CA 1
ATOM 3713 C C . LEU A 1 474 ? 15.627 15.103 -41.374 1.00 88.06 474 LEU A C 1
ATOM 3715 O O . LEU A 1 474 ? 14.875 14.884 -42.318 1.00 88.06 474 LEU A O 1
ATOM 3719 N N . GLU A 1 475 ? 15.806 16.336 -40.894 1.00 88.81 475 GLU A N 1
ATOM 3720 C CA . GLU A 1 475 ? 15.123 17.537 -41.407 1.00 88.81 475 GLU A CA 1
ATOM 3721 C C . GLU A 1 475 ? 15.510 17.898 -42.850 1.00 88.81 475 GLU A C 1
ATOM 3723 O O . GLU A 1 475 ? 14.753 18.566 -43.553 1.00 88.81 475 GLU A O 1
ATOM 3728 N N . ASN A 1 476 ? 16.687 17.466 -43.310 1.00 91.00 476 ASN A N 1
ATOM 3729 C CA . ASN A 1 476 ? 17.166 17.723 -44.670 1.00 91.00 476 ASN A CA 1
ATOM 3730 C C . ASN A 1 476 ? 16.785 16.614 -45.666 1.00 91.00 476 ASN A C 1
ATOM 3732 O O . ASN A 1 476 ? 17.133 16.711 -46.848 1.00 91.00 476 ASN A O 1
ATOM 3736 N N . ILE A 1 477 ? 16.061 15.585 -45.214 1.00 89.69 477 ILE A N 1
ATOM 3737 C CA . ILE A 1 477 ? 15.415 14.603 -46.083 1.00 89.69 477 ILE A CA 1
ATOM 3738 C C . ILE A 1 477 ? 14.074 15.184 -46.534 1.00 89.69 477 ILE A C 1
ATOM 3740 O O . ILE A 1 477 ? 13.126 15.306 -45.755 1.00 89.69 477 ILE A O 1
ATOM 3744 N N . LYS A 1 478 ? 13.987 15.533 -47.816 1.00 89.19 478 LYS A N 1
ATOM 3745 C CA . LYS A 1 478 ? 12.763 16.033 -48.440 1.00 89.19 478 LYS A CA 1
ATOM 3746 C C . LYS A 1 478 ? 12.042 14.923 -49.177 1.00 89.19 478 LYS A C 1
ATOM 3748 O O . LYS A 1 478 ? 12.674 14.091 -49.829 1.00 89.19 478 LYS A O 1
ATOM 3753 N N . LEU A 1 479 ? 10.717 14.958 -49.116 1.00 89.50 479 LEU A N 1
ATOM 3754 C CA . LEU A 1 479 ? 9.856 14.012 -49.806 1.00 89.50 479 LEU A CA 1
ATOM 3755 C C . LEU A 1 479 ? 9.024 14.744 -50.854 1.00 89.50 479 LEU A C 1
ATOM 3757 O O . LEU A 1 479 ? 8.470 15.804 -50.580 1.00 89.50 479 LEU A O 1
ATOM 3761 N N . TYR A 1 480 ? 8.911 14.160 -52.039 1.00 87.12 480 TYR A N 1
ATOM 3762 C CA . TYR A 1 480 ? 8.042 14.637 -53.104 1.00 87.12 480 TYR A CA 1
ATOM 3763 C C . TYR A 1 480 ? 7.027 13.562 -53.454 1.00 87.12 480 TYR A C 1
ATOM 3765 O O . TYR A 1 480 ? 7.367 12.383 -53.575 1.00 87.12 480 TYR A O 1
ATOM 3773 N N . VAL A 1 481 ? 5.784 13.980 -53.670 1.00 85.88 481 VAL A N 1
ATOM 3774 C CA . VAL A 1 481 ? 4.697 13.115 -54.126 1.00 85.88 481 VAL A CA 1
ATOM 3775 C C . VAL A 1 481 ? 4.107 13.702 -55.394 1.00 85.88 481 VAL A C 1
ATOM 3777 O O . VAL A 1 481 ? 3.581 14.814 -55.395 1.00 85.88 481 VAL A O 1
ATOM 3780 N N . ASN A 1 482 ? 4.196 12.953 -56.494 1.00 84.88 482 ASN A N 1
ATOM 3781 C CA . ASN A 1 482 ? 3.726 13.377 -57.814 1.00 84.88 482 ASN A CA 1
ATOM 3782 C C . ASN A 1 482 ? 4.213 14.793 -58.181 1.00 84.88 482 ASN A C 1
ATOM 3784 O O . ASN A 1 482 ? 3.398 15.646 -58.532 1.00 84.88 482 ASN A O 1
ATOM 3788 N N . GLU A 1 483 ? 5.526 15.030 -58.067 1.00 85.12 483 GLU A N 1
ATOM 3789 C CA . GLU A 1 483 ? 6.210 16.315 -58.324 1.00 85.12 483 GLU A CA 1
ATOM 3790 C C . GLU A 1 483 ? 5.938 17.433 -57.292 1.00 85.12 483 GLU A C 1
ATOM 3792 O O . GLU A 1 483 ? 6.460 18.537 -57.440 1.00 85.12 483 GLU A O 1
ATOM 3797 N N . ASN A 1 484 ? 5.152 17.180 -56.236 1.00 89.12 484 ASN A N 1
ATOM 3798 C CA . ASN A 1 484 ? 4.877 18.162 -55.183 1.00 89.12 484 ASN A CA 1
ATOM 3799 C C . ASN A 1 484 ? 5.743 17.883 -53.955 1.00 89.12 484 ASN A C 1
ATOM 3801 O O . ASN A 1 484 ? 5.660 16.798 -53.385 1.00 89.12 484 ASN A O 1
ATOM 3805 N N . GLU A 1 485 ? 6.545 18.866 -53.550 1.00 91.62 485 GLU A N 1
ATOM 3806 C CA . GLU A 1 485 ? 7.327 18.822 -52.310 1.00 91.62 485 GLU A CA 1
ATOM 3807 C C . GLU A 1 485 ? 6.390 18.783 -51.099 1.00 91.62 485 GLU A C 1
ATOM 3809 O O . GLU A 1 485 ? 5.427 19.552 -51.035 1.00 91.62 485 GLU A O 1
ATOM 3814 N N . LEU A 1 486 ? 6.678 17.897 -50.149 1.00 88.12 486 LEU A N 1
ATOM 3815 C CA . LEU A 1 486 ? 5.989 17.824 -48.871 1.00 88.12 486 LEU A CA 1
ATOM 3816 C C . LEU A 1 486 ? 6.852 18.412 -47.757 1.00 88.12 486 LEU A C 1
ATOM 3818 O O . LEU A 1 486 ? 8.071 18.236 -47.728 1.00 88.12 486 LEU A O 1
ATOM 3822 N N . GLU A 1 487 ? 6.192 19.079 -46.817 1.00 84.31 487 GLU A N 1
ATOM 3823 C CA . GLU A 1 487 ? 6.826 19.611 -45.616 1.00 84.31 487 GLU A CA 1
ATOM 3824 C C . GLU A 1 487 ? 6.921 18.506 -44.558 1.00 84.31 487 GLU A C 1
ATOM 3826 O O . GLU A 1 487 ? 5.960 17.768 -44.324 1.00 84.31 487 GLU A O 1
ATOM 3831 N N . LEU A 1 488 ? 8.109 18.352 -43.966 1.00 81.75 488 LEU A N 1
ATOM 3832 C CA . LEU A 1 488 ? 8.316 17.441 -42.846 1.00 81.75 488 LEU A CA 1
ATOM 3833 C C . LEU A 1 488 ? 7.676 18.054 -41.602 1.00 81.75 488 LEU A C 1
ATOM 3835 O O . LEU A 1 488 ? 8.050 19.148 -41.187 1.00 81.75 488 LEU A O 1
ATOM 3839 N N . GLU A 1 489 ? 6.746 17.330 -40.998 1.00 79.06 489 GLU A N 1
ATOM 3840 C CA . GLU A 1 489 ? 5.933 17.839 -39.890 1.00 79.06 489 GLU A CA 1
ATOM 3841 C C . GLU A 1 489 ? 6.355 17.249 -38.550 1.00 79.06 489 GLU A C 1
ATOM 3843 O O . GLU A 1 489 ? 6.345 17.928 -37.521 1.00 79.06 489 GLU A O 1
ATOM 3848 N N . LEU A 1 490 ? 6.752 15.976 -38.550 1.00 71.25 490 LEU A N 1
ATOM 3849 C CA . LEU A 1 490 ? 7.135 15.271 -37.336 1.00 71.25 490 LEU A CA 1
ATOM 3850 C C . LEU A 1 490 ? 8.255 14.270 -37.605 1.00 71.25 490 LEU A C 1
ATOM 3852 O O . LEU A 1 490 ? 8.269 13.595 -38.633 1.00 71.25 490 LEU A O 1
ATOM 3856 N N . ILE A 1 491 ? 9.157 14.153 -36.631 1.00 73.94 491 ILE A N 1
ATOM 3857 C CA . ILE A 1 491 ? 10.151 13.085 -36.533 1.00 73.94 491 ILE A CA 1
ATOM 3858 C C . ILE A 1 491 ? 9.852 12.304 -35.250 1.00 73.94 491 ILE A C 1
ATOM 3860 O O . ILE A 1 491 ? 9.958 12.853 -34.152 1.00 73.94 491 ILE A O 1
ATOM 3864 N N . GLU A 1 492 ? 9.494 11.028 -35.371 1.00 67.62 492 GLU A N 1
ATOM 3865 C CA . GLU A 1 492 ? 9.183 10.150 -34.242 1.00 67.62 492 GLU A CA 1
ATOM 3866 C C . GLU A 1 492 ? 10.200 9.002 -34.114 1.00 67.62 492 GLU A C 1
ATOM 3868 O O . GLU A 1 492 ? 10.433 8.271 -35.072 1.00 67.62 492 GLU A O 1
ATOM 3873 N N . PRO A 1 493 ? 10.833 8.793 -32.947 1.00 61.38 493 PRO A N 1
ATOM 3874 C CA . PRO A 1 493 ? 11.729 7.657 -32.746 1.00 61.38 493 PRO A CA 1
ATOM 3875 C C . PRO A 1 493 ? 10.951 6.338 -32.605 1.00 61.38 493 PRO A C 1
ATOM 3877 O O . PRO A 1 493 ? 10.070 6.217 -31.752 1.00 61.38 493 PRO A O 1
ATOM 3880 N N . ILE A 1 494 ? 11.342 5.315 -33.368 1.00 56.59 494 ILE A N 1
ATOM 3881 C CA . ILE A 1 494 ? 10.803 3.952 -33.295 1.00 56.59 494 ILE A CA 1
ATOM 3882 C C . ILE A 1 494 ? 11.799 3.030 -32.589 1.00 56.59 494 ILE A C 1
ATOM 3884 O O . ILE A 1 494 ? 12.928 2.843 -33.034 1.00 56.59 494 ILE A O 1
ATOM 3888 N N . ILE A 1 495 ? 11.335 2.423 -31.498 1.00 51.03 495 ILE A N 1
ATOM 3889 C CA . ILE A 1 495 ? 12.081 1.503 -30.626 1.00 51.03 495 ILE A CA 1
ATOM 3890 C C . ILE A 1 495 ? 11.306 0.169 -30.616 1.00 51.03 495 ILE A C 1
ATOM 3892 O O . ILE A 1 495 ? 10.613 -0.136 -29.639 1.00 51.03 495 ILE A O 1
ATOM 3896 N N . ALA A 1 496 ? 11.243 -0.534 -31.754 1.00 54.97 496 ALA A N 1
ATOM 3897 C CA . ALA A 1 496 ? 10.401 -1.727 -31.931 1.00 54.97 496 ALA A CA 1
ATOM 3898 C C . ALA A 1 496 ? 10.681 -2.636 -33.161 1.00 54.97 496 ALA A C 1
ATOM 3900 O O . ALA A 1 496 ? 9.851 -3.512 -33.429 1.00 54.97 496 ALA A O 1
ATOM 3901 N N . TYR A 1 497 ? 11.751 -2.456 -33.940 1.00 41.53 497 TYR A N 1
ATOM 3902 C CA . TYR A 1 497 ? 11.958 -3.208 -35.193 1.00 41.53 497 TYR A CA 1
ATOM 3903 C C . TYR A 1 497 ? 12.636 -4.571 -34.991 1.00 41.53 497 TYR A C 1
ATOM 3905 O O . TYR A 1 497 ? 12.392 -5.469 -35.807 1.00 41.53 497 TYR A O 1
ATOM 3913 N N . ASP A 1 498 ? 13.381 -4.784 -33.898 1.00 40.69 498 ASP A N 1
ATOM 3914 C CA . ASP A 1 498 ? 13.961 -6.092 -33.568 1.00 40.69 498 ASP A CA 1
ATOM 3915 C C . ASP A 1 498 ? 13.712 -6.603 -32.115 1.00 40.69 498 ASP A C 1
ATOM 3917 O O . ASP A 1 498 ? 12.796 -6.168 -31.408 1.00 40.69 498 ASP A O 1
ATOM 3921 N N . GLU A 1 499 ? 14.389 -7.692 -31.710 1.00 35.94 499 GLU A N 1
ATOM 3922 C CA . GLU A 1 499 ? 14.211 -8.332 -30.387 1.00 35.94 499 GLU A CA 1
ATOM 3923 C C . GLU A 1 499 ? 14.981 -7.621 -29.241 1.00 35.94 499 GLU A C 1
ATOM 3925 O O . GLU A 1 499 ? 14.823 -7.965 -28.047 1.00 35.94 499 GLU A O 1
ATOM 3930 N N . GLU A 1 500 ? 15.790 -6.620 -29.586 1.00 36.12 500 GLU A N 1
ATOM 3931 C CA . GLU A 1 500 ? 16.579 -5.749 -28.725 1.00 36.12 500 GLU A CA 1
ATOM 3932 C C . GLU A 1 500 ? 15.888 -4.370 -28.604 1.00 36.12 500 GLU A C 1
ATOM 3934 O O . GLU A 1 500 ? 15.327 -3.850 -29.553 1.00 36.12 500 GLU A O 1
ATOM 3939 N N . PRO A 1 501 ? 15.775 -3.787 -27.395 1.00 45.78 501 PRO A N 1
ATOM 3940 C CA . PRO A 1 501 ? 15.119 -2.494 -27.217 1.00 45.78 501 PRO A CA 1
ATOM 3941 C C . PRO A 1 501 ? 16.133 -1.360 -27.423 1.00 45.78 501 PRO A C 1
ATOM 3943 O O . PRO A 1 501 ? 16.529 -0.697 -26.456 1.00 45.78 501 PRO A O 1
ATOM 3946 N N . ASP A 1 502 ? 16.580 -1.171 -28.657 1.00 51.12 502 ASP A N 1
ATOM 3947 C CA . ASP A 1 502 ? 17.341 -0.010 -29.106 1.00 51.12 502 ASP A CA 1
ATOM 3948 C C . ASP A 1 502 ? 16.519 0.852 -30.076 1.00 51.12 502 ASP A C 1
ATOM 3950 O O . ASP A 1 502 ? 15.350 0.591 -30.346 1.00 51.12 502 ASP A O 1
ATOM 3954 N N . LEU A 1 503 ? 17.070 2.005 -30.456 1.00 55.34 503 LEU A N 1
ATOM 3955 C CA . LEU A 1 503 ? 16.421 2.876 -31.425 1.00 55.34 503 LEU A CA 1
ATOM 3956 C C . LEU A 1 503 ? 16.663 2.272 -32.803 1.00 55.34 503 LEU A C 1
ATOM 3958 O O . LEU A 1 503 ? 17.787 2.335 -33.288 1.00 55.34 503 LEU A O 1
ATOM 3962 N N . ASP A 1 504 ? 15.627 1.707 -33.408 1.00 59.50 504 ASP A N 1
ATOM 3963 C CA . ASP A 1 504 ? 15.764 1.017 -34.685 1.00 59.50 504 ASP A CA 1
ATOM 3964 C C . ASP A 1 504 ? 15.549 1.941 -35.888 1.00 59.50 504 ASP A C 1
ATOM 3966 O O . ASP A 1 504 ? 16.141 1.748 -36.950 1.00 59.50 504 ASP A O 1
ATOM 3970 N N . ALA A 1 505 ? 14.662 2.932 -35.753 1.00 73.94 505 ALA A N 1
ATOM 3971 C CA . ALA A 1 505 ? 14.305 3.829 -36.845 1.00 73.94 505 ALA A CA 1
ATOM 3972 C C . ALA A 1 505 ? 13.777 5.185 -36.360 1.00 73.94 505 ALA A C 1
ATOM 3974 O O . ALA A 1 505 ? 13.436 5.365 -35.193 1.00 73.94 505 ALA A O 1
ATOM 3975 N N . TYR A 1 506 ? 13.669 6.126 -37.290 1.00 78.88 506 TYR A N 1
ATOM 3976 C CA . TYR A 1 506 ? 12.926 7.372 -37.161 1.00 78.88 506 TYR A CA 1
ATOM 3977 C C . TYR A 1 506 ? 11.783 7.378 -38.180 1.00 78.88 506 TYR A C 1
ATOM 3979 O O . TYR A 1 506 ? 12.019 7.173 -39.369 1.00 78.88 506 TYR A O 1
ATOM 3987 N N . GLU A 1 507 ? 10.556 7.616 -37.734 1.00 83.75 507 GLU A N 1
ATOM 3988 C CA . GLU A 1 507 ? 9.423 7.923 -38.600 1.00 83.75 507 GLU A CA 1
ATOM 3989 C C . GLU A 1 507 ? 9.421 9.407 -38.942 1.00 83.75 507 GLU A C 1
ATOM 3991 O O . GLU A 1 507 ? 9.352 10.257 -38.060 1.00 83.75 507 GLU A O 1
ATOM 3996 N N . LEU A 1 508 ? 9.507 9.717 -40.229 1.00 84.88 508 LEU A N 1
ATOM 3997 C CA . LEU A 1 508 ? 9.404 11.071 -40.754 1.00 84.88 508 LEU A CA 1
ATOM 3998 C C . LEU A 1 508 ? 8.017 11.208 -41.370 1.00 84.88 508 LEU A C 1
ATOM 4000 O O . LEU A 1 508 ? 7.721 10.530 -42.356 1.00 84.88 508 LEU A O 1
ATOM 4004 N N . VAL A 1 509 ? 7.169 12.047 -40.778 1.00 81.94 509 VAL A N 1
ATOM 4005 C CA . VAL A 1 509 ? 5.776 12.248 -41.192 1.00 81.94 509 VAL A CA 1
ATOM 4006 C C . VAL A 1 509 ? 5.657 13.527 -42.005 1.00 81.94 509 VAL A C 1
ATOM 4008 O O . VAL A 1 509 ? 6.023 14.608 -41.544 1.00 81.94 509 VAL A O 1
ATOM 4011 N N . TYR A 1 510 ? 5.084 13.395 -43.194 1.00 87.75 510 TYR A N 1
ATOM 4012 C CA . TYR A 1 510 ? 4.815 14.478 -44.124 1.00 87.75 510 TYR A CA 1
ATOM 4013 C C . TYR A 1 510 ? 3.313 14.555 -44.360 1.00 87.75 510 TYR A C 1
ATOM 4015 O O . TYR A 1 510 ? 2.705 13.608 -44.865 1.00 87.75 510 TYR A O 1
ATOM 4023 N N . LEU A 1 511 ? 2.691 15.675 -44.012 1.00 81.69 511 LEU A N 1
ATOM 4024 C CA . LEU A 1 511 ? 1.282 15.874 -44.334 1.00 81.69 511 LEU A CA 1
ATOM 4025 C C . LEU A 1 511 ? 1.130 16.065 -45.849 1.00 81.69 511 LEU A C 1
ATOM 4027 O O . LEU A 1 511 ? 1.928 16.748 -46.491 1.00 81.69 511 LEU A O 1
ATOM 4031 N N . VAL A 1 512 ? 0.100 15.456 -46.433 1.00 79.75 512 VAL A N 1
ATOM 4032 C CA . VAL A 1 512 ? -0.182 15.542 -47.867 1.00 79.75 512 VAL A CA 1
ATOM 4033 C C . VAL A 1 512 ? -1.605 16.028 -48.102 1.00 79.75 512 VAL A C 1
ATOM 4035 O O . VAL A 1 512 ? -2.548 15.679 -47.398 1.00 79.75 512 VAL A O 1
ATOM 4038 N 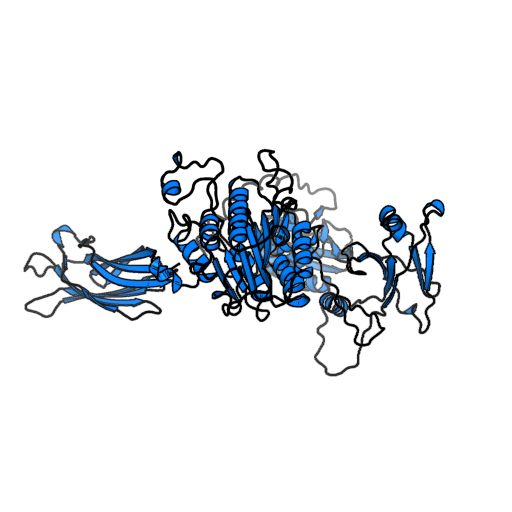N . ASP A 1 513 ? -1.770 16.868 -49.115 1.00 80.94 513 ASP A N 1
ATOM 4039 C CA . ASP A 1 513 ? -3.091 17.191 -49.635 1.00 80.94 513 ASP A CA 1
ATOM 4040 C C . ASP A 1 513 ? -3.605 15.985 -50.427 1.00 80.94 513 ASP A C 1
ATOM 4042 O O . ASP A 1 513 ? -2.968 15.569 -51.397 1.00 80.94 513 ASP A O 1
ATOM 4046 N N . GLU A 1 514 ? -4.758 15.431 -50.044 1.00 75.12 514 GLU A N 1
ATOM 4047 C CA . GLU A 1 514 ? -5.341 14.247 -50.690 1.00 75.12 514 GLU A CA 1
ATOM 4048 C C . GLU A 1 514 ? -5.427 14.392 -52.214 1.00 75.12 514 GLU A C 1
ATOM 4050 O O . GLU A 1 514 ? -5.253 13.426 -52.950 1.00 75.12 514 GLU A O 1
ATOM 4055 N N . ARG A 1 515 ? -5.636 15.620 -52.709 1.00 80.25 515 ARG A N 1
ATOM 4056 C CA . ARG A 1 515 ? -5.767 15.925 -54.142 1.00 80.25 515 ARG A CA 1
ATOM 4057 C C . ARG A 1 515 ? -4.491 15.649 -54.935 1.00 80.25 515 ARG A C 1
ATOM 4059 O O . ARG A 1 515 ? -4.550 15.547 -56.161 1.00 80.25 515 ARG A O 1
ATOM 4066 N N . ILE A 1 516 ? -3.345 15.589 -54.259 1.00 81.75 516 ILE A N 1
ATOM 4067 C CA . ILE A 1 516 ? -2.050 15.250 -54.851 1.00 81.75 516 ILE A CA 1
ATOM 4068 C C . ILE A 1 516 ? -1.928 13.732 -55.020 1.00 81.75 516 ILE A C 1
ATOM 4070 O O . ILE A 1 516 ? -1.242 13.286 -55.943 1.00 81.75 516 ILE A O 1
ATOM 4074 N N . LEU A 1 517 ? -2.617 12.941 -54.191 1.00 78.88 517 LEU A N 1
ATOM 4075 C CA . LEU A 1 517 ? -2.619 11.486 -54.277 1.00 78.88 517 LEU A CA 1
ATOM 4076 C C . LEU A 1 517 ? -3.438 11.011 -55.485 1.00 78.88 517 LEU A C 1
ATOM 4078 O O . LEU A 1 517 ? -4.500 11.532 -55.822 1.00 78.88 517 LEU A O 1
ATOM 4082 N N . ARG A 1 518 ? -2.912 10.000 -56.169 1.00 77.25 518 ARG A N 1
ATOM 4083 C CA . ARG A 1 518 ? -3.491 9.362 -57.356 1.00 77.25 518 ARG A CA 1
ATOM 4084 C C . ARG A 1 518 ? -3.587 7.855 -57.135 1.00 77.25 518 ARG A C 1
ATOM 4086 O O . ARG A 1 518 ? -3.081 7.330 -56.147 1.00 77.25 518 ARG A O 1
ATOM 4093 N N . GLU A 1 519 ? -4.203 7.151 -58.081 1.00 67.38 519 GLU A N 1
ATOM 4094 C CA . GLU A 1 519 ? -4.218 5.680 -58.098 1.00 67.38 519 GLU A CA 1
ATOM 4095 C C . GLU A 1 519 ? -2.793 5.097 -58.181 1.00 67.38 519 GLU A C 1
ATOM 4097 O O . GLU A 1 519 ? -2.480 4.114 -57.515 1.00 67.38 519 GLU A O 1
ATOM 4102 N N . GLU A 1 520 ? -1.905 5.766 -58.922 1.00 68.62 520 GLU A N 1
ATOM 4103 C CA . GLU A 1 520 ? -0.466 5.498 -58.949 1.00 68.62 520 GLU A CA 1
ATOM 4104 C C . GLU A 1 520 ? 0.289 6.752 -58.498 1.00 68.62 520 GLU A C 1
ATOM 4106 O O . GLU A 1 520 ? 0.136 7.820 -59.096 1.00 68.62 520 GLU A O 1
ATOM 4111 N N . ASN A 1 521 ? 1.099 6.626 -57.443 1.00 75.31 521 ASN A N 1
ATOM 4112 C CA . ASN A 1 521 ? 1.881 7.728 -56.882 1.00 75.31 521 ASN A CA 1
ATOM 4113 C C . ASN A 1 521 ? 3.373 7.523 -57.144 1.00 75.31 521 ASN A C 1
ATOM 4115 O O . ASN A 1 521 ? 3.919 6.464 -56.831 1.00 75.31 521 ASN A O 1
ATOM 4119 N N . LEU A 1 522 ? 4.031 8.552 -57.677 1.00 79.06 522 LEU A N 1
ATOM 4120 C CA . LEU A 1 522 ? 5.486 8.646 -57.713 1.00 79.06 522 LEU A CA 1
ATOM 4121 C C . LEU A 1 522 ? 5.958 9.321 -56.424 1.00 79.06 522 LEU A C 1
ATOM 4123 O O . LEU A 1 522 ? 5.545 10.445 -56.139 1.00 79.06 522 LEU A O 1
ATOM 4127 N N . ILE A 1 523 ? 6.807 8.628 -55.666 1.00 81.19 523 ILE A N 1
ATOM 4128 C CA . ILE A 1 523 ? 7.429 9.139 -54.443 1.00 81.19 523 ILE A CA 1
ATOM 4129 C C . ILE A 1 523 ? 8.920 9.309 -54.710 1.00 81.19 523 ILE A C 1
ATOM 4131 O O . ILE A 1 523 ? 9.593 8.345 -55.082 1.00 81.19 523 ILE A O 1
ATOM 4135 N N . GLU A 1 524 ? 9.428 10.519 -54.523 1.00 84.50 524 GLU A N 1
ATOM 4136 C CA . GLU A 1 524 ? 10.839 10.850 -54.717 1.00 84.50 524 GLU A CA 1
ATOM 4137 C C . GLU A 1 524 ? 11.410 11.419 -53.422 1.00 84.50 524 GLU A C 1
ATOM 4139 O O . GLU A 1 524 ? 10.737 12.154 -52.703 1.00 84.50 524 GLU A O 1
ATOM 4144 N N . VAL A 1 525 ? 12.653 11.060 -53.115 1.00 85.69 525 VAL A N 1
ATOM 4145 C CA . VAL A 1 525 ? 13.350 11.512 -51.911 1.00 85.69 525 VAL A CA 1
ATOM 4146 C C . VAL A 1 525 ? 14.563 12.321 -52.341 1.00 85.69 525 VAL A C 1
ATOM 4148 O O . VAL A 1 525 ? 15.354 11.865 -53.169 1.00 85.69 525 VAL A O 1
ATOM 4151 N N . GLU A 1 526 ? 14.718 13.511 -51.776 1.00 86.62 526 GLU A N 1
ATOM 4152 C CA . GLU A 1 526 ? 15.844 14.404 -52.031 1.00 86.62 526 GLU A CA 1
ATOM 4153 C C . GLU A 1 526 ? 16.613 14.669 -50.735 1.00 86.62 526 GLU A C 1
ATOM 4155 O O . GLU A 1 526 ? 16.038 14.808 -49.657 1.00 86.62 526 GLU A O 1
ATOM 4160 N N . TRP A 1 527 ? 17.934 14.786 -50.853 1.00 88.12 527 TRP A N 1
ATOM 4161 C CA . TRP A 1 527 ? 18.776 15.370 -49.818 1.00 88.12 527 TRP A CA 1
ATOM 4162 C C . TRP A 1 527 ? 18.985 16.862 -50.095 1.00 88.12 527 TRP A C 1
ATOM 4164 O O . TRP A 1 527 ? 19.595 17.219 -51.103 1.00 88.12 527 TRP A O 1
ATOM 4174 N N . ALA A 1 528 ? 18.514 17.720 -49.190 1.00 85.56 528 ALA A N 1
ATOM 4175 C CA . ALA A 1 528 ? 18.581 19.178 -49.332 1.00 85.56 528 ALA A CA 1
ATOM 4176 C C . ALA A 1 528 ? 19.673 19.853 -48.479 1.00 85.56 528 ALA A C 1
ATOM 4178 O O . ALA A 1 528 ? 19.792 21.081 -48.489 1.00 85.56 528 ALA A O 1
ATOM 4179 N N . GLY A 1 529 ? 20.462 19.065 -47.743 1.00 82.69 529 GLY A N 1
ATOM 4180 C CA . GLY A 1 529 ? 21.538 19.551 -46.880 1.00 82.69 529 GLY A CA 1
ATOM 4181 C C . GLY A 1 529 ? 22.894 19.673 -47.585 1.00 82.69 529 GLY A C 1
ATOM 4182 O O . GLY A 1 529 ? 23.025 19.494 -48.796 1.00 82.69 529 GLY A O 1
ATOM 4183 N N . ASP A 1 530 ? 23.942 19.965 -46.810 1.00 84.88 530 ASP A N 1
ATOM 4184 C CA . ASP A 1 530 ? 25.318 20.018 -47.323 1.00 84.88 530 ASP A CA 1
ATOM 4185 C C . ASP A 1 530 ? 25.750 18.632 -47.859 1.00 84.88 530 ASP A C 1
ATOM 4187 O O . ASP A 1 530 ? 25.610 17.640 -47.136 1.00 84.88 530 ASP A O 1
ATOM 4191 N N . PRO A 1 531 ? 26.268 18.513 -49.100 1.00 83.62 531 PRO A N 1
ATOM 4192 C CA . PRO A 1 531 ? 26.761 17.245 -49.640 1.00 83.62 531 PRO A CA 1
ATOM 4193 C C . PRO A 1 531 ? 27.841 16.568 -48.787 1.00 83.62 531 PRO A C 1
ATOM 4195 O O . PRO A 1 531 ? 27.935 15.344 -48.800 1.00 83.62 531 PRO A O 1
ATOM 4198 N N . GLU A 1 532 ? 28.649 17.330 -48.043 1.00 82.69 532 GLU A N 1
ATOM 4199 C CA . GLU A 1 532 ? 29.674 16.773 -47.144 1.00 82.69 532 GLU A CA 1
ATOM 4200 C C . GLU A 1 532 ? 29.075 16.165 -45.864 1.00 82.69 532 GLU A C 1
ATOM 4202 O O . GLU A 1 532 ? 29.735 15.381 -45.183 1.00 82.69 532 GLU A O 1
ATOM 4207 N N . MET A 1 533 ? 27.820 16.502 -45.559 1.00 75.56 533 MET A N 1
ATOM 4208 C CA . MET A 1 533 ? 27.053 16.004 -44.414 1.00 75.56 533 MET A CA 1
ATOM 4209 C C . MET A 1 533 ? 26.079 14.886 -44.810 1.00 75.56 533 MET A C 1
ATOM 4211 O O . MET A 1 533 ? 25.333 14.395 -43.962 1.00 75.56 533 MET A O 1
ATOM 4215 N N . PHE A 1 534 ? 26.070 14.484 -46.086 1.00 83.50 534 PHE A N 1
ATOM 4216 C CA . PHE A 1 534 ? 25.261 13.366 -46.550 1.00 83.50 534 PHE A CA 1
ATOM 4217 C C . PHE A 1 534 ? 25.790 12.050 -45.976 1.00 83.50 534 PHE A C 1
ATOM 4219 O O . PHE A 1 534 ? 26.964 11.701 -46.125 1.00 83.50 534 PHE A O 1
ATOM 4226 N N . VAL A 1 535 ? 24.885 11.290 -45.377 1.00 80.31 535 VAL A N 1
ATOM 4227 C CA . VAL A 1 535 ? 25.120 9.937 -44.882 1.00 80.31 535 VAL A CA 1
ATOM 4228 C C . VAL A 1 535 ? 24.229 8.987 -45.664 1.00 80.31 535 VAL A C 1
ATOM 4230 O O . VAL A 1 535 ? 23.067 9.293 -45.912 1.00 80.31 535 VAL A O 1
ATOM 4233 N N . GLU A 1 536 ? 24.765 7.834 -46.055 1.00 83.25 536 GLU A N 1
ATOM 4234 C CA . GLU A 1 536 ? 23.963 6.768 -46.658 1.00 83.25 536 GLU A CA 1
ATOM 4235 C C . GLU A 1 536 ? 22.969 6.213 -45.623 1.00 83.25 536 GLU A C 1
ATOM 4237 O O . GLU A 1 536 ? 23.360 5.867 -44.508 1.00 83.25 536 GLU A O 1
ATOM 4242 N N . TYR A 1 537 ? 21.685 6.136 -45.982 1.00 85.00 537 TYR A N 1
ATOM 4243 C CA . TYR A 1 537 ? 20.613 5.691 -45.090 1.00 85.00 537 TYR A CA 1
ATOM 4244 C C . TYR A 1 537 ? 19.651 4.731 -45.791 1.00 85.00 537 TYR A C 1
ATOM 4246 O O . TYR A 1 537 ? 19.500 4.752 -47.016 1.00 85.00 537 TYR A O 1
ATOM 4254 N N . THR A 1 538 ? 18.975 3.908 -44.992 1.00 83.38 538 THR A N 1
ATOM 4255 C CA . THR A 1 538 ? 17.982 2.938 -45.459 1.00 83.38 538 THR A CA 1
ATOM 4256 C C . THR A 1 538 ? 16.579 3.418 -45.108 1.00 83.38 538 THR A C 1
ATOM 4258 O O . THR A 1 538 ? 16.309 3.750 -43.954 1.00 83.38 538 THR A O 1
ATOM 4261 N N . ILE A 1 539 ? 15.662 3.393 -46.078 1.00 82.44 539 ILE A N 1
ATOM 4262 C CA . ILE A 1 539 ? 14.223 3.519 -45.816 1.00 82.44 539 ILE A CA 1
ATOM 4263 C C . ILE A 1 539 ? 13.651 2.109 -45.629 1.00 82.44 539 ILE A C 1
ATOM 4265 O O . ILE A 1 539 ? 13.609 1.314 -46.568 1.00 82.44 539 ILE A O 1
ATOM 4269 N N . LEU A 1 540 ? 13.233 1.796 -44.405 1.00 75.50 540 LEU A N 1
ATOM 4270 C CA . LEU A 1 540 ? 12.704 0.494 -43.986 1.00 75.50 540 LEU A CA 1
ATOM 4271 C C . LEU A 1 540 ? 11.217 0.325 -44.304 1.00 75.50 540 LEU A C 1
ATOM 4273 O O . LEU A 1 540 ? 10.716 -0.799 -44.389 1.00 75.50 540 LEU A O 1
ATOM 4277 N N . GLY A 1 541 ? 10.503 1.437 -44.449 1.00 73.62 541 GLY A N 1
ATOM 4278 C CA . GLY A 1 541 ? 9.066 1.453 -44.661 1.00 73.62 541 GLY A CA 1
ATOM 4279 C C . GLY A 1 541 ? 8.600 2.764 -45.272 1.00 73.62 541 GLY A C 1
ATOM 4280 O O . GLY A 1 541 ? 9.202 3.811 -45.052 1.00 73.62 541 GLY A O 1
ATOM 4281 N N . LEU A 1 542 ? 7.523 2.672 -46.044 1.00 80.88 542 LEU A N 1
ATOM 4282 C CA . LEU A 1 542 ? 6.777 3.794 -46.598 1.00 80.88 542 LEU A CA 1
ATOM 4283 C C . LEU A 1 542 ? 5.302 3.551 -46.288 1.00 80.88 542 LEU A C 1
ATOM 4285 O O . LEU A 1 542 ? 4.779 2.468 -46.569 1.00 80.88 542 LEU A O 1
ATOM 4289 N N . MET A 1 543 ? 4.637 4.555 -45.737 1.00 77.69 543 MET A N 1
ATOM 4290 C CA . MET A 1 543 ? 3.217 4.530 -45.414 1.00 77.69 543 MET A CA 1
ATOM 4291 C C . MET A 1 543 ? 2.529 5.697 -46.115 1.00 77.69 543 MET A C 1
ATOM 4293 O O . MET A 1 543 ? 3.039 6.810 -46.113 1.00 77.69 543 MET A O 1
ATOM 4297 N N . ILE A 1 544 ? 1.369 5.438 -46.718 1.00 75.94 544 ILE A N 1
ATOM 4298 C CA . ILE A 1 544 ? 0.492 6.465 -47.285 1.00 75.94 544 ILE A CA 1
ATOM 4299 C C . ILE A 1 544 ? -0.871 6.281 -46.627 1.00 75.94 544 ILE A C 1
ATOM 4301 O O . ILE A 1 544 ? -1.479 5.216 -46.744 1.00 75.94 544 ILE A O 1
ATOM 4305 N N . SER A 1 545 ? -1.332 7.312 -45.931 1.00 74.44 545 SER A N 1
ATOM 4306 C CA . SER A 1 545 ? -2.655 7.390 -45.326 1.00 74.44 545 SER A CA 1
ATOM 4307 C C . SER A 1 545 ? -3.473 8.441 -46.063 1.00 74.44 545 SER A C 1
ATOM 4309 O O . SER A 1 545 ? -3.043 9.584 -46.194 1.00 74.44 545 SER A O 1
ATOM 4311 N N . THR A 1 546 ? -4.660 8.066 -46.536 1.00 66.12 546 THR A N 1
ATOM 4312 C CA . THR A 1 546 ? -5.593 8.975 -47.223 1.00 66.12 546 THR A CA 1
ATOM 4313 C C . THR A 1 546 ? -6.546 9.687 -46.263 1.00 66.12 546 THR A C 1
ATOM 4315 O O . THR A 1 546 ? -7.431 10.396 -46.717 1.00 66.12 546 THR A O 1
ATOM 4318 N N . GLY A 1 547 ? -6.427 9.483 -44.946 1.00 59.62 547 GLY A N 1
ATOM 4319 C CA . GLY A 1 547 ? -7.315 10.101 -43.948 1.00 59.62 547 GLY A CA 1
ATOM 4320 C C . GLY A 1 547 ? -8.748 9.536 -43.901 1.00 59.62 547 GLY A C 1
ATOM 4321 O O . GLY A 1 547 ? -9.434 9.697 -42.895 1.00 59.62 547 GLY A O 1
ATOM 4322 N N . ASP A 1 548 ? -9.191 8.796 -44.918 1.00 43.91 548 ASP A N 1
ATOM 4323 C CA . ASP A 1 548 ? -10.555 8.265 -45.006 1.00 43.91 548 ASP A CA 1
ATOM 4324 C C . ASP A 1 548 ? -10.567 6.726 -44.909 1.00 43.91 548 ASP A C 1
ATOM 4326 O O . ASP A 1 548 ? -10.202 6.015 -45.847 1.00 43.91 548 ASP A O 1
ATOM 4330 N N . ILE A 1 549 ? -11.008 6.180 -43.768 1.00 39.47 549 ILE A N 1
ATOM 4331 C CA . ILE A 1 549 ? -11.445 4.775 -43.668 1.00 39.47 549 ILE A CA 1
ATOM 4332 C C . ILE A 1 549 ? -12.962 4.780 -43.472 1.00 39.47 549 ILE A C 1
ATOM 4334 O O . ILE A 1 549 ? -13.468 4.490 -42.389 1.00 39.47 549 ILE A O 1
ATOM 4338 N N . ASN A 1 550 ? -13.695 5.126 -44.529 1.00 33.53 550 ASN A N 1
ATOM 4339 C CA . ASN A 1 550 ? -15.140 4.934 -44.590 1.00 33.53 550 ASN A CA 1
ATOM 4340 C C . ASN A 1 550 ? -15.454 3.528 -45.134 1.00 33.53 550 ASN A C 1
ATOM 4342 O O . ASN A 1 550 ? -15.598 3.326 -46.339 1.00 33.53 550 ASN A O 1
ATOM 4346 N N . GLU A 1 551 ? -15.598 2.539 -44.247 1.00 32.91 551 GLU A N 1
ATOM 4347 C CA . GLU A 1 551 ? -16.378 1.335 -44.564 1.00 32.91 551 GLU A CA 1
ATOM 4348 C C . GLU A 1 551 ? -17.873 1.635 -44.326 1.00 32.91 551 GLU A C 1
ATOM 4350 O O . GLU A 1 551 ? -18.335 1.643 -43.192 1.00 32.91 551 GLU A O 1
ATOM 4355 N N . LEU A 1 552 ? -18.583 1.930 -45.424 1.00 31.84 552 LEU A N 1
ATOM 4356 C CA . LEU A 1 552 ? -20.024 1.750 -45.711 1.00 31.84 552 LEU A CA 1
ATOM 4357 C C . LEU A 1 552 ? -21.040 1.711 -44.529 1.00 31.84 552 LEU A C 1
ATOM 4359 O O . LEU A 1 552 ? -21.080 0.769 -43.743 1.00 31.84 552 LEU A O 1
ATOM 4363 N N . GLU A 1 553 ? -21.964 2.684 -44.542 1.00 35.00 553 GLU A N 1
ATOM 4364 C CA . GLU A 1 553 ? -23.256 2.793 -43.812 1.00 35.00 553 GLU A CA 1
ATOM 4365 C C . GLU A 1 553 ? -24.179 1.532 -43.853 1.00 35.00 553 GLU A C 1
ATOM 4367 O O . GLU A 1 553 ? -23.959 0.692 -44.733 1.00 35.00 553 GLU A O 1
ATOM 4372 N N . PRO A 1 554 ? -25.278 1.393 -43.035 1.00 44.75 554 PRO A N 1
ATOM 4373 C CA . PRO A 1 554 ? -26.042 2.443 -42.309 1.00 44.75 554 PRO A CA 1
ATOM 4374 C C . PRO A 1 554 ? -26.586 2.114 -40.884 1.00 44.75 554 PRO A C 1
ATOM 4376 O O . PRO A 1 554 ? -26.778 0.959 -40.515 1.00 44.75 554 PRO A O 1
ATOM 4379 N N . GLU A 1 555 ? -26.924 3.158 -40.109 1.00 28.39 555 GLU A N 1
ATOM 4380 C CA . GLU A 1 555 ? -28.289 3.517 -39.623 1.00 28.39 555 GLU A CA 1
ATOM 4381 C C . GLU A 1 555 ? -28.202 4.789 -38.728 1.00 28.39 555 GLU A C 1
ATOM 4383 O O . GLU A 1 555 ? -27.194 4.985 -38.045 1.00 28.39 555 GLU A O 1
ATOM 4388 N N . PRO A 1 556 ? -29.203 5.695 -38.740 1.00 46.34 556 PRO A N 1
ATOM 4389 C CA . PRO A 1 556 ? -28.997 7.117 -38.455 1.00 46.34 556 PRO A CA 1
ATOM 4390 C C . PRO A 1 556 ? -29.402 7.526 -37.034 1.00 46.34 556 PRO A C 1
ATOM 4392 O O . PRO A 1 556 ? -30.503 7.193 -36.598 1.00 46.34 556 PRO A O 1
ATOM 4395 N N . ILE A 1 557 ? -28.595 8.354 -36.357 1.00 33.12 557 ILE A N 1
ATOM 4396 C CA . ILE A 1 557 ? -29.073 9.237 -35.274 1.00 33.12 557 ILE A CA 1
ATOM 4397 C C . ILE A 1 557 ? -28.358 10.600 -35.370 1.00 33.12 557 ILE A C 1
ATOM 4399 O O . ILE A 1 557 ? -27.163 10.670 -35.636 1.00 33.12 557 ILE A O 1
ATOM 4403 N N . GLU A 1 558 ? -29.150 11.662 -35.213 1.00 35.06 558 GLU A N 1
ATOM 4404 C CA . GLU A 1 558 ? -28.906 13.083 -35.503 1.00 35.06 558 GLU A CA 1
ATOM 4405 C C . GLU A 1 558 ? -27.588 13.686 -34.972 1.00 35.06 558 GLU A C 1
ATOM 4407 O O . GLU A 1 558 ? -27.222 13.518 -33.809 1.00 35.06 558 GLU A O 1
ATOM 4412 N N . VAL A 1 559 ? -26.933 14.481 -35.829 1.00 37.12 559 VAL A N 1
ATOM 4413 C CA . VAL A 1 559 ? -25.756 15.308 -35.519 1.00 37.12 559 VAL A CA 1
ATOM 4414 C C . VAL A 1 559 ? -26.184 16.569 -34.761 1.00 37.12 559 VAL A C 1
ATOM 4416 O O . VAL A 1 559 ? -27.051 17.311 -35.223 1.00 37.12 559 VAL A O 1
ATOM 4419 N N . VAL A 1 560 ? -25.532 16.851 -33.633 1.00 39.22 560 VAL A N 1
ATOM 4420 C CA . VAL A 1 560 ? -25.495 18.188 -33.025 1.00 39.22 560 VAL A CA 1
ATOM 4421 C C . VAL A 1 560 ? -24.151 18.807 -33.409 1.00 39.22 560 VAL A C 1
ATOM 4423 O O . VAL A 1 560 ? -23.115 18.316 -32.975 1.00 39.22 560 VAL A O 1
ATOM 4426 N N . GLU A 1 561 ? -24.152 19.847 -34.246 1.00 41.91 561 GLU A N 1
ATOM 4427 C CA . GLU A 1 561 ? -22.940 20.616 -34.570 1.00 41.91 561 GLU A CA 1
ATOM 4428 C C . GLU A 1 561 ? -22.369 21.283 -33.302 1.00 41.91 561 GLU A C 1
ATOM 4430 O O . GLU A 1 561 ? -23.101 21.937 -32.548 1.00 41.91 561 GLU A O 1
ATOM 4435 N N . GLU A 1 562 ? -21.061 21.144 -33.059 1.00 51.84 562 GLU A N 1
ATOM 4436 C CA . GLU A 1 562 ? -20.379 21.860 -31.977 1.00 51.84 562 GLU A CA 1
ATOM 4437 C C . GLU A 1 562 ? -20.257 23.362 -32.283 1.00 51.84 562 GLU A C 1
ATOM 4439 O O . GLU A 1 562 ? -19.910 23.785 -33.386 1.00 51.84 562 GLU A O 1
ATOM 4444 N N . ARG A 1 563 ? -20.540 24.189 -31.270 1.00 63.28 563 ARG A N 1
ATOM 4445 C CA . ARG A 1 563 ? -20.566 25.657 -31.367 1.00 63.28 563 ARG A CA 1
ATOM 4446 C C . ARG A 1 563 ? -19.158 26.244 -31.295 1.00 63.28 563 ARG A C 1
ATOM 4448 O O . ARG A 1 563 ? -18.342 25.844 -30.465 1.00 63.28 563 ARG A O 1
ATOM 4455 N N . THR A 1 564 ? -18.886 27.276 -32.088 1.00 82.12 564 THR A N 1
ATOM 4456 C CA . THR A 1 564 ? -17.591 27.977 -32.079 1.00 82.12 564 THR A CA 1
ATOM 4457 C C . THR A 1 564 ? -17.363 28.762 -30.775 1.00 82.12 564 THR A C 1
ATOM 4459 O O . THR A 1 564 ? -18.313 29.221 -30.140 1.00 82.12 564 THR A O 1
ATOM 4462 N N . LEU A 1 565 ? -16.102 29.015 -30.383 1.00 79.38 565 LEU A N 1
ATOM 4463 C CA . LEU A 1 565 ? -15.777 29.801 -29.172 1.00 79.38 565 LEU A CA 1
ATOM 4464 C C . LEU A 1 565 ? -16.412 31.205 -29.180 1.00 79.38 565 LEU A C 1
ATOM 4466 O O . LEU A 1 565 ? -16.791 31.731 -28.135 1.00 79.38 565 LEU A O 1
ATOM 4470 N N . PHE A 1 566 ? -16.550 31.818 -30.360 1.00 84.56 566 PHE A N 1
ATOM 4471 C CA . PHE A 1 566 ? -17.231 33.105 -30.501 1.00 84.56 566 PHE A CA 1
ATOM 4472 C C . PHE A 1 566 ? -18.729 32.999 -30.182 1.00 84.56 566 PHE A C 1
ATOM 4474 O O . PHE A 1 566 ? -19.266 33.877 -29.508 1.00 84.56 566 PHE A O 1
ATOM 4481 N N . GLU A 1 567 ? -19.397 31.938 -30.642 1.00 83.81 567 GLU A N 1
ATOM 4482 C CA . GLU A 1 567 ? -20.811 31.681 -30.347 1.00 83.81 567 GLU A CA 1
ATOM 4483 C C . GLU A 1 567 ? -21.014 31.378 -28.865 1.00 83.81 567 GLU A C 1
ATOM 4485 O O . GLU A 1 567 ? -21.883 31.985 -28.243 1.00 83.81 567 GLU A O 1
ATOM 4490 N N . LEU A 1 568 ? -20.137 30.559 -28.279 1.00 80.69 568 LEU A N 1
ATOM 4491 C CA . LEU A 1 568 ? -20.111 30.279 -26.845 1.00 80.69 568 LEU A CA 1
ATOM 4492 C C . LEU A 1 568 ? -19.976 31.577 -26.028 1.00 80.69 568 LEU A C 1
ATOM 4494 O O . LEU A 1 568 ? -20.802 31.866 -25.170 1.00 80.69 568 LEU A O 1
ATOM 4498 N N . LEU A 1 569 ? -18.986 32.424 -26.328 1.00 82.19 569 LEU A N 1
ATOM 4499 C CA . LEU A 1 569 ? -18.790 33.700 -25.629 1.00 82.19 569 LEU A CA 1
ATOM 4500 C C . LEU A 1 569 ? -19.971 34.663 -25.798 1.00 82.19 569 LEU A C 1
ATOM 4502 O O . LEU A 1 569 ? -20.326 35.382 -24.862 1.00 82.19 569 LEU A O 1
ATOM 4506 N N . ARG A 1 570 ? -20.591 34.679 -26.983 1.00 83.19 570 ARG A N 1
ATOM 4507 C CA . ARG A 1 570 ? -21.760 35.515 -27.272 1.00 83.19 570 ARG A CA 1
ATOM 4508 C C . ARG A 1 570 ? -22.963 35.119 -26.418 1.00 83.19 570 ARG A C 1
ATOM 4510 O O . ARG A 1 570 ? -23.684 36.004 -25.958 1.00 83.19 570 ARG A O 1
ATOM 4517 N N . GLU A 1 571 ? -23.158 33.827 -26.171 1.00 78.50 571 GLU A N 1
ATOM 4518 C CA . GLU A 1 571 ? -24.221 33.312 -25.295 1.00 78.50 571 GLU A CA 1
ATOM 4519 C C . GLU A 1 571 ? -24.030 33.701 -23.824 1.00 78.50 571 GLU A C 1
ATOM 4521 O O . GLU A 1 571 ? -25.008 33.821 -23.089 1.00 78.50 571 GLU A O 1
ATOM 4526 N N . TYR A 1 572 ? -22.797 33.989 -23.398 1.00 78.06 572 TYR A N 1
ATOM 4527 C CA . TYR A 1 572 ? -22.498 34.442 -22.036 1.00 78.06 572 TYR A CA 1
ATOM 4528 C C . TYR A 1 572 ? -22.658 35.959 -21.831 1.00 78.06 572 TYR A C 1
ATOM 4530 O O . TYR A 1 572 ? -22.653 36.427 -20.690 1.00 78.06 572 TYR A O 1
ATOM 4538 N N . VAL A 1 573 ? -22.858 36.749 -22.894 1.00 79.81 573 VAL A N 1
ATOM 4539 C CA . VAL A 1 573 ? -23.067 38.208 -22.792 1.00 79.81 573 VAL A CA 1
ATOM 4540 C C . VAL A 1 573 ? -24.312 38.577 -21.960 1.00 79.81 573 VAL A C 1
ATOM 4542 O O . VAL A 1 573 ? -24.192 39.439 -21.081 1.00 79.81 573 VAL A O 1
ATOM 4545 N N . PRO A 1 574 ? -25.494 37.950 -22.152 1.00 75.12 574 PRO A N 1
ATOM 4546 C CA . PRO A 1 574 ? -26.652 38.170 -21.282 1.00 75.12 574 PRO A CA 1
ATOM 4547 C C . PRO A 1 574 ? -26.366 37.815 -19.818 1.00 75.12 574 PRO A C 1
ATOM 4549 O O . PRO A 1 574 ? -26.660 38.615 -18.932 1.00 75.12 574 PRO A O 1
ATOM 4552 N N . ILE A 1 575 ? -25.698 36.681 -19.574 1.00 74.00 575 ILE A N 1
ATOM 4553 C CA . ILE A 1 575 ? -25.347 36.200 -18.229 1.00 74.00 575 ILE A CA 1
ATOM 4554 C C . ILE A 1 575 ? -24.436 37.209 -17.515 1.00 74.00 575 ILE A C 1
ATOM 4556 O O . ILE A 1 575 ? -24.658 37.546 -16.351 1.00 74.00 575 ILE A O 1
ATOM 4560 N N . TYR A 1 576 ? -23.438 37.754 -18.215 1.00 75.06 576 TYR A N 1
ATOM 4561 C CA . TYR A 1 576 ? -22.590 38.828 -17.695 1.00 75.06 576 TYR A CA 1
ATOM 4562 C C . TYR A 1 576 ? -23.406 40.078 -17.325 1.00 75.06 576 TYR A C 1
ATOM 4564 O O . TYR A 1 576 ? -23.255 40.622 -16.228 1.00 75.06 576 TYR A O 1
ATOM 4572 N N . ASN A 1 577 ? -24.293 40.526 -18.217 1.00 79.50 577 ASN A N 1
ATOM 4573 C CA . ASN A 1 577 ? -25.094 41.736 -18.021 1.00 79.50 577 ASN A CA 1
ATOM 4574 C C . ASN A 1 577 ? -26.113 41.618 -16.877 1.00 79.50 577 ASN A C 1
ATOM 4576 O O . ASN A 1 577 ? -26.415 42.627 -16.232 1.00 79.50 577 ASN A O 1
ATOM 4580 N N . GLU A 1 578 ? -26.622 40.414 -16.612 1.00 75.94 578 GLU A N 1
ATOM 4581 C CA . GLU A 1 578 ? -27.493 40.111 -15.469 1.00 75.94 578 GLU A CA 1
ATOM 4582 C C . GLU A 1 578 ? -26.722 40.108 -14.141 1.00 75.94 578 GLU A C 1
ATOM 4584 O O . GLU A 1 578 ? -27.248 40.534 -13.114 1.00 75.94 578 GLU A O 1
ATOM 4589 N N . ASN A 1 579 ? -25.447 39.709 -14.165 1.00 71.19 579 ASN A N 1
ATOM 4590 C CA . ASN A 1 579 ? -24.608 39.573 -12.971 1.00 71.19 579 ASN A CA 1
ATOM 4591 C C . ASN A 1 579 ? -23.688 40.773 -12.693 1.00 71.19 579 ASN A C 1
ATOM 4593 O O . ASN A 1 579 ? -22.998 40.793 -11.670 1.00 71.19 579 ASN A O 1
ATOM 4597 N N . ILE A 1 580 ? -23.694 41.805 -13.547 1.00 69.56 580 ILE A N 1
ATOM 4598 C CA . ILE A 1 580 ? -22.827 42.989 -13.414 1.00 69.56 580 ILE A CA 1
ATOM 4599 C C . ILE A 1 580 ? -22.941 43.656 -12.039 1.00 69.56 580 ILE A C 1
ATOM 4601 O O . ILE A 1 580 ? -21.951 44.149 -11.496 1.00 69.56 580 ILE A O 1
ATOM 4605 N N . ASP A 1 581 ? -24.132 43.635 -11.437 1.00 72.56 581 ASP A N 1
ATOM 4606 C CA . ASP A 1 581 ? -24.392 44.276 -10.154 1.00 72.56 581 ASP A CA 1
ATOM 4607 C C . ASP A 1 581 ? -23.795 43.517 -8.955 1.00 72.56 581 ASP A C 1
ATOM 4609 O O . ASP A 1 581 ? -23.543 44.141 -7.919 1.00 72.56 581 ASP A O 1
ATOM 4613 N N . ASN A 1 582 ? -23.427 42.246 -9.142 1.00 68.88 582 ASN A N 1
ATOM 4614 C CA . ASN A 1 582 ? -22.757 41.397 -8.153 1.00 68.88 582 ASN A CA 1
ATOM 4615 C C . ASN A 1 582 ? -21.222 41.474 -8.233 1.00 68.88 582 ASN A C 1
ATOM 4617 O O . ASN A 1 582 ? -20.531 40.948 -7.360 1.00 68.88 582 ASN A O 1
ATOM 4621 N N . LEU A 1 583 ? -20.661 42.151 -9.246 1.00 64.38 583 LEU A N 1
ATOM 4622 C CA . LEU A 1 583 ? -19.210 42.255 -9.387 1.00 64.38 583 LEU A CA 1
ATOM 4623 C C . LEU A 1 583 ? -18.583 43.146 -8.296 1.00 64.38 583 LEU A C 1
ATOM 4625 O O . LEU A 1 583 ? -19.116 44.221 -7.982 1.00 64.38 583 LEU A O 1
ATOM 4629 N N . PRO A 1 584 ? -17.401 42.768 -7.768 1.00 58.81 584 PRO A N 1
ATOM 4630 C CA . PRO A 1 584 ? -16.639 43.596 -6.841 1.00 58.81 584 PRO A CA 1
ATOM 4631 C C . PRO A 1 584 ? -16.424 45.022 -7.367 1.00 58.81 584 PRO A C 1
ATOM 4633 O O . PRO A 1 584 ? -16.111 45.235 -8.539 1.00 58.81 584 PRO A O 1
ATOM 4636 N N . GLY A 1 585 ? -16.521 46.025 -6.486 1.00 55.72 585 GLY A N 1
ATOM 4637 C CA . GLY A 1 585 ? -16.523 47.444 -6.877 1.00 55.72 585 GLY A CA 1
ATOM 4638 C C . GLY A 1 585 ? -15.290 47.926 -7.660 1.00 55.72 585 GLY A C 1
ATOM 4639 O O . GLY A 1 585 ? -15.375 48.912 -8.390 1.00 55.72 585 GLY A O 1
ATOM 4640 N N . PHE A 1 586 ? -14.152 47.230 -7.564 1.00 57.00 586 PHE A N 1
ATOM 4641 C CA . PHE A 1 586 ? -12.970 47.540 -8.373 1.00 57.00 586 PHE A CA 1
ATOM 4642 C C . PHE A 1 586 ? -13.117 47.099 -9.841 1.00 57.00 586 PHE A C 1
ATOM 4644 O O . PHE A 1 586 ? -12.602 47.795 -10.712 1.00 57.00 586 PHE A O 1
ATOM 4651 N N . ILE A 1 587 ? -13.857 46.016 -10.120 1.00 61.25 587 ILE A N 1
ATOM 4652 C CA . ILE A 1 587 ? -14.158 45.529 -11.479 1.00 61.25 587 ILE A CA 1
ATOM 4653 C C . ILE A 1 587 ? -15.187 46.446 -12.146 1.00 61.25 587 ILE A C 1
ATOM 4655 O O . ILE A 1 587 ? -14.977 46.875 -13.278 1.00 61.25 587 ILE A O 1
ATOM 4659 N N . LYS A 1 588 ? -16.225 46.878 -11.412 1.00 58.44 588 LYS A N 1
ATOM 4660 C CA . LYS A 1 588 ? -17.196 47.884 -11.896 1.00 58.44 588 LYS A CA 1
ATOM 4661 C C . LYS A 1 588 ? -16.540 49.207 -12.311 1.00 58.44 588 LYS A C 1
ATOM 4663 O O . LYS A 1 588 ? -17.034 49.892 -13.199 1.00 58.44 588 LYS A O 1
ATOM 4668 N N . ARG A 1 589 ? -15.420 49.575 -11.675 1.00 57.06 589 ARG A N 1
ATOM 4669 C CA . ARG A 1 589 ? -14.656 50.791 -12.001 1.00 57.06 589 ARG A CA 1
ATOM 4670 C C . ARG A 1 589 ? -13.834 50.658 -13.290 1.00 57.06 589 ARG A C 1
ATOM 4672 O O . ARG A 1 589 ? -13.512 51.682 -13.881 1.00 57.06 589 ARG A O 1
ATOM 4679 N N . ILE A 1 590 ? -13.486 49.432 -13.685 1.00 59.34 590 ILE A N 1
ATOM 4680 C CA . ILE A 1 590 ? -12.725 49.114 -14.905 1.00 59.34 590 ILE A CA 1
ATOM 4681 C C . ILE A 1 590 ? -13.672 48.879 -16.087 1.00 59.34 590 ILE A C 1
ATOM 4683 O O . ILE A 1 590 ? -13.362 49.287 -17.193 1.00 59.34 590 ILE A O 1
ATOM 4687 N N . ALA A 1 591 ? -14.847 48.288 -15.859 1.00 58.09 591 ALA A N 1
ATOM 4688 C CA . ALA A 1 591 ? -15.806 47.947 -16.913 1.00 58.09 591 ALA A CA 1
ATOM 4689 C C . ALA A 1 591 ? -16.713 49.113 -17.374 1.00 58.09 591 ALA A C 1
ATOM 4691 O O . ALA A 1 591 ? -17.651 48.868 -18.122 1.00 58.09 591 ALA A O 1
ATOM 4692 N N . GLY A 1 592 ? -16.468 50.352 -16.923 1.00 68.94 592 GLY A N 1
ATOM 4693 C CA . GLY A 1 592 ? -17.362 51.519 -17.021 1.00 68.94 592 GLY A CA 1
ATOM 4694 C C . GLY A 1 592 ? -17.968 51.806 -18.404 1.00 68.94 592 GLY A C 1
ATOM 4695 O O . GLY A 1 592 ? -18.967 51.200 -18.774 1.00 68.94 592 GLY A O 1
ATOM 4696 N N . ASN A 1 593 ? -17.442 52.804 -19.115 1.00 81.94 593 ASN A N 1
ATOM 4697 C CA . ASN A 1 593 ? -17.809 53.061 -20.510 1.00 81.94 593 ASN A CA 1
ATOM 4698 C C . ASN A 1 593 ? -16.561 52.799 -21.349 1.00 81.94 593 ASN A C 1
ATOM 4700 O O . ASN A 1 593 ? -15.738 53.704 -21.492 1.00 81.94 593 ASN A O 1
ATOM 4704 N N . GLU A 1 594 ? -16.389 51.568 -21.822 1.00 81.81 594 GLU A N 1
ATOM 4705 C CA . GLU A 1 594 ? -15.154 51.127 -22.469 1.00 81.81 594 GLU A CA 1
ATOM 4706 C C . GLU A 1 594 ? -15.409 50.584 -23.877 1.00 81.81 594 GLU A C 1
ATOM 4708 O O . GLU A 1 594 ? -16.455 50.008 -24.170 1.00 81.81 594 GLU A O 1
ATOM 4713 N N . ARG A 1 595 ? -14.417 50.752 -24.753 1.00 87.25 595 ARG A N 1
ATOM 4714 C CA . ARG A 1 595 ? -14.318 50.099 -26.062 1.00 87.25 595 ARG A CA 1
ATOM 4715 C C . ARG A 1 595 ? -13.119 49.163 -26.000 1.00 87.25 595 ARG A C 1
ATOM 4717 O O . ARG A 1 595 ? -11.977 49.619 -25.973 1.00 87.25 595 ARG A O 1
ATOM 4724 N N . ILE A 1 596 ? -13.379 47.871 -25.901 1.00 87.19 596 ILE A N 1
ATOM 4725 C CA . ILE A 1 596 ? -12.384 46.842 -25.628 1.00 87.19 596 ILE A CA 1
ATOM 4726 C C . ILE A 1 596 ? -12.089 46.080 -26.916 1.00 87.19 596 ILE A C 1
ATOM 4728 O O . ILE A 1 596 ? -12.999 45.555 -27.553 1.00 87.19 596 ILE A O 1
ATOM 4732 N N . ASP A 1 597 ? -10.813 46.014 -27.273 1.00 86.56 597 ASP A N 1
ATOM 4733 C CA . ASP A 1 597 ? -10.295 45.133 -28.318 1.00 86.56 597 ASP A CA 1
ATOM 4734 C C . ASP A 1 597 ? -9.692 43.897 -27.637 1.00 86.56 597 ASP A C 1
ATOM 4736 O O . ASP A 1 597 ? -8.656 43.996 -26.972 1.00 86.56 597 ASP A O 1
ATOM 4740 N N . LEU A 1 598 ? -10.392 42.764 -27.709 1.00 88.38 598 LEU A N 1
ATOM 4741 C CA . LEU A 1 598 ? -10.007 41.501 -27.084 1.00 88.38 598 LEU A CA 1
ATOM 4742 C C . LEU A 1 598 ? -9.373 40.578 -28.126 1.00 88.38 598 LEU A C 1
ATOM 4744 O O . LEU A 1 598 ? -10.005 40.208 -29.111 1.00 88.38 598 LEU A O 1
ATOM 4748 N N . GLU A 1 599 ? -8.136 40.178 -27.872 1.00 90.50 599 GLU A N 1
ATOM 4749 C CA . GLU A 1 599 ? -7.352 39.288 -28.717 1.00 90.50 599 GLU A CA 1
ATOM 4750 C C . GLU A 1 599 ? -7.155 37.950 -27.987 1.00 90.50 599 GLU A C 1
ATOM 4752 O O . GLU A 1 599 ? -6.512 37.892 -26.934 1.00 90.50 599 GLU A O 1
ATOM 4757 N N . ILE A 1 600 ? -7.749 36.880 -28.519 1.00 89.06 600 ILE A N 1
ATOM 4758 C CA . ILE A 1 600 ? -7.654 35.523 -27.972 1.00 89.06 600 ILE A CA 1
ATOM 4759 C C . ILE A 1 600 ? -6.804 34.688 -28.924 1.00 89.06 600 ILE A C 1
ATOM 4761 O O . ILE A 1 600 ? -7.177 34.491 -30.081 1.00 89.06 600 ILE A O 1
ATOM 4765 N N . THR A 1 601 ? -5.674 34.181 -28.440 1.00 89.75 601 THR A N 1
ATOM 4766 C CA . THR A 1 601 ? -4.902 33.166 -29.164 1.00 89.75 601 THR A CA 1
ATOM 4767 C C . THR A 1 601 ? -5.603 31.821 -29.009 1.00 89.75 601 THR A C 1
ATOM 4769 O O . THR A 1 601 ? -5.665 31.283 -27.902 1.00 89.75 601 THR A O 1
ATOM 4772 N N . LEU A 1 602 ? -6.168 31.319 -30.105 1.00 85.12 602 LEU A N 1
ATOM 4773 C CA . LEU A 1 602 ? -6.797 30.004 -30.173 1.00 85.12 602 LEU A CA 1
ATOM 4774 C C . LEU A 1 602 ? -5.741 28.897 -30.084 1.00 85.12 602 LEU A C 1
ATOM 4776 O O . LEU A 1 602 ? -4.551 29.147 -30.292 1.00 85.12 602 LEU A O 1
ATOM 4780 N N . GLU A 1 603 ? -6.164 27.674 -29.777 1.00 79.06 603 GLU A N 1
ATOM 4781 C CA . GLU A 1 603 ? -5.247 26.529 -29.630 1.00 79.06 603 GLU A CA 1
ATOM 4782 C C . GLU A 1 603 ? -4.468 26.242 -30.922 1.00 79.06 603 GLU A C 1
ATOM 4784 O O . GLU A 1 603 ? -3.262 25.997 -30.891 1.00 79.06 603 GLU A O 1
ATOM 4789 N N . ASN A 1 604 ? -5.113 26.441 -32.075 1.00 76.19 604 ASN A N 1
ATOM 4790 C CA . ASN A 1 604 ? -4.487 26.386 -33.400 1.00 76.19 604 ASN A CA 1
ATOM 4791 C C . ASN A 1 604 ? -3.585 27.601 -33.719 1.00 76.19 604 ASN A C 1
ATOM 4793 O O . ASN A 1 604 ? -3.261 27.855 -34.879 1.00 76.19 604 ASN A O 1
ATOM 4797 N N . LYS A 1 605 ? -3.226 28.399 -32.706 1.00 74.88 605 LYS A N 1
ATOM 4798 C CA . LYS A 1 605 ? -2.420 29.629 -32.775 1.00 74.88 605 LYS A CA 1
ATOM 4799 C C . LYS A 1 605 ? -3.032 30.762 -33.609 1.00 74.88 605 LYS A C 1
ATOM 4801 O O . LYS A 1 605 ? -2.442 31.843 -33.679 1.00 74.88 605 LYS A O 1
ATOM 4806 N N . SER A 1 606 ? -4.211 30.570 -34.205 1.00 83.38 606 SER A N 1
ATOM 4807 C CA . SER A 1 606 ? -4.934 31.650 -34.875 1.00 83.38 606 SER A CA 1
ATOM 4808 C C . SER A 1 606 ? -5.468 32.657 -33.854 1.00 83.38 606 SER A C 1
ATOM 4810 O O . SER A 1 606 ? -5.587 32.376 -32.661 1.00 83.38 606 SER A O 1
ATOM 4812 N N . ILE A 1 607 ? -5.754 33.875 -34.310 1.00 87.44 607 ILE A N 1
ATOM 4813 C CA . ILE A 1 607 ? -6.166 34.964 -33.427 1.00 87.44 607 ILE A CA 1
ATOM 4814 C C . ILE A 1 607 ? -7.651 35.252 -33.623 1.00 87.44 607 ILE A C 1
ATOM 4816 O O . ILE A 1 607 ? -8.065 35.791 -34.654 1.00 87.44 607 ILE A O 1
ATOM 4820 N N . LEU A 1 608 ? -8.446 34.975 -32.592 1.00 90.12 608 LEU A N 1
ATOM 4821 C CA . LEU A 1 608 ? -9.821 35.439 -32.505 1.00 90.12 608 LEU A CA 1
ATOM 4822 C C . LEU A 1 608 ? -9.842 36.848 -31.909 1.00 90.12 608 LEU A C 1
ATOM 4824 O O . LEU A 1 608 ? -9.590 37.050 -30.724 1.00 90.12 608 LEU A O 1
ATOM 4828 N N . ASN A 1 609 ? -10.167 37.826 -32.751 1.00 89.69 609 ASN A N 1
ATOM 4829 C CA . ASN A 1 609 ? -10.385 39.204 -32.322 1.00 89.69 609 ASN A CA 1
ATOM 4830 C C . ASN A 1 609 ? -11.864 39.434 -32.021 1.00 89.69 609 ASN A C 1
ATOM 4832 O O . ASN A 1 609 ? -12.724 39.019 -32.804 1.00 89.69 609 ASN A O 1
ATOM 4836 N N . ILE A 1 610 ? -12.149 40.108 -30.914 1.00 91.06 610 ILE A N 1
ATOM 4837 C CA . ILE A 1 610 ? -13.498 40.420 -30.456 1.00 91.06 610 ILE A CA 1
ATOM 4838 C C . ILE A 1 610 ? -13.554 41.883 -30.014 1.00 91.06 610 ILE A C 1
ATOM 4840 O O . ILE A 1 610 ? -12.800 42.316 -29.144 1.00 91.06 610 ILE A O 1
ATOM 4844 N N . GLY A 1 611 ? -14.494 42.631 -30.580 1.00 88.12 611 GLY A N 1
ATOM 4845 C CA . GLY A 1 611 ? -14.841 43.975 -30.148 1.00 88.12 611 GLY A CA 1
ATOM 4846 C C . GLY A 1 611 ? -15.922 43.927 -29.076 1.00 88.12 611 GLY A C 1
ATOM 4847 O O . GLY A 1 611 ? -16.969 43.310 -29.277 1.00 88.12 611 GLY A O 1
ATOM 4848 N N . VAL A 1 612 ? -15.692 44.596 -27.946 1.00 89.12 612 VAL A N 1
ATOM 4849 C CA . VAL A 1 612 ? -16.680 44.717 -26.865 1.00 89.12 612 VAL A CA 1
ATOM 4850 C C . VAL A 1 612 ? -16.881 46.186 -26.515 1.00 89.12 612 VAL A C 1
ATOM 4852 O O . VAL A 1 612 ? -15.920 46.881 -26.197 1.00 89.12 612 VAL A O 1
ATOM 4855 N N . VAL A 1 613 ? -18.121 46.671 -26.533 1.00 89.19 613 VAL A N 1
ATOM 4856 C CA . VAL A 1 613 ? -18.462 48.018 -26.047 1.00 89.19 613 VAL A CA 1
ATOM 4857 C C . VAL A 1 613 ? -19.283 47.889 -24.783 1.00 89.19 613 VAL A C 1
ATOM 4859 O O . VAL A 1 613 ? -20.295 47.186 -24.773 1.00 89.19 613 VAL A O 1
ATOM 4862 N N . THR A 1 614 ? -18.865 48.584 -23.727 1.00 85.12 614 THR A N 1
ATOM 4863 C CA . THR A 1 614 ? -19.612 48.663 -22.477 1.00 85.12 614 THR A CA 1
ATOM 4864 C C . THR A 1 614 ? -20.159 50.062 -22.219 1.00 85.12 614 THR A C 1
ATOM 4866 O O . THR A 1 614 ? -19.502 51.067 -22.486 1.00 85.12 614 THR A O 1
ATOM 4869 N N . GLU A 1 615 ? -21.363 50.127 -21.650 1.00 83.62 615 GLU A N 1
ATOM 4870 C CA . GLU A 1 615 ? -21.956 51.336 -21.081 1.00 83.62 615 GLU A CA 1
ATOM 4871 C C . GLU A 1 615 ? -22.427 51.053 -19.649 1.00 83.62 615 GLU A C 1
ATOM 4873 O O . GLU A 1 615 ? -23.207 50.134 -19.391 1.00 83.62 615 GLU A O 1
ATOM 4878 N N . LYS A 1 616 ? -21.953 51.847 -18.682 1.00 80.31 616 LYS A N 1
ATOM 4879 C CA . LYS A 1 616 ? -22.211 51.673 -17.240 1.00 80.31 616 LYS A CA 1
ATOM 4880 C C . LYS A 1 616 ? -21.895 50.254 -16.732 1.00 80.31 616 LYS A C 1
ATOM 4882 O O . LYS A 1 616 ? -22.596 49.755 -15.851 1.00 80.31 616 LYS A O 1
ATOM 4887 N N . GLY A 1 617 ? -20.863 49.600 -17.267 1.00 73.62 617 GLY A N 1
ATOM 4888 C CA . GLY A 1 617 ? -20.507 48.227 -16.896 1.00 73.62 617 GLY A CA 1
ATOM 4889 C C . GLY A 1 617 ? -21.179 47.132 -17.720 1.00 73.62 617 GLY A C 1
ATOM 4890 O O . GLY A 1 617 ? -20.764 45.989 -17.606 1.00 73.62 617 GLY A O 1
ATOM 4891 N N . ARG A 1 618 ? -22.202 47.434 -18.529 1.00 82.19 618 ARG A N 1
ATOM 4892 C CA . ARG A 1 618 ? -22.939 46.430 -19.314 1.00 82.19 618 ARG A CA 1
ATOM 4893 C C . ARG A 1 618 ? -22.444 46.392 -20.748 1.00 82.19 618 ARG A C 1
ATOM 4895 O O . ARG A 1 618 ? -22.248 47.446 -21.339 1.00 82.19 618 ARG A O 1
ATOM 4902 N N . ILE A 1 619 ? -22.288 45.200 -21.311 1.00 86.12 619 ILE A N 1
ATOM 4903 C CA . ILE A 1 619 ? -21.943 44.988 -22.717 1.00 86.12 619 ILE A CA 1
ATOM 4904 C C . ILE A 1 619 ? -23.149 45.381 -23.574 1.00 86.12 619 ILE A C 1
ATOM 4906 O O . ILE A 1 619 ? -24.204 44.753 -23.487 1.00 86.12 619 ILE A O 1
ATOM 4910 N N . VAL A 1 620 ? -22.983 46.423 -24.385 1.00 90.44 620 VAL A N 1
ATOM 4911 C CA . VAL A 1 620 ? -23.978 46.904 -25.357 1.00 90.44 620 VAL A CA 1
ATOM 4912 C C . VAL A 1 620 ? -23.632 46.497 -26.790 1.00 90.44 620 VAL A C 1
ATOM 4914 O O . VAL A 1 620 ? -24.516 46.454 -27.640 1.00 90.44 620 VAL A O 1
ATOM 4917 N N . GLU A 1 621 ? -22.372 46.140 -27.053 1.00 90.31 621 GLU A N 1
ATOM 4918 C CA . GLU A 1 621 ? -21.918 45.603 -28.337 1.00 90.31 621 GLU A CA 1
ATOM 4919 C C . GLU A 1 621 ? -20.916 44.466 -28.105 1.00 90.31 621 GLU A C 1
ATOM 4921 O O . GLU A 1 621 ? -20.004 44.601 -27.290 1.00 90.31 621 GLU A O 1
ATOM 4926 N N . PHE A 1 622 ? -21.087 43.358 -28.829 1.00 89.56 622 PHE A N 1
ATOM 4927 C CA . PHE A 1 622 ? -20.172 42.217 -28.844 1.00 89.56 622 PHE A CA 1
ATOM 4928 C C . PHE A 1 622 ? -20.076 41.687 -30.277 1.00 89.56 622 PHE A C 1
ATOM 4930 O O . PHE A 1 622 ? -21.058 41.162 -30.816 1.00 89.56 622 PHE A O 1
ATOM 4937 N N . SER A 1 623 ? -18.928 41.873 -30.922 1.00 89.06 623 SER A N 1
ATOM 4938 C CA . SER A 1 623 ? -18.755 41.616 -32.354 1.00 89.06 623 SER A CA 1
ATOM 4939 C C . SER A 1 623 ? -17.436 40.906 -32.657 1.00 89.06 623 SER A C 1
ATOM 4941 O O . SER A 1 623 ? -16.449 41.043 -31.939 1.00 89.06 623 SER A O 1
ATOM 4943 N N . LYS A 1 624 ? -17.428 40.096 -33.723 1.00 89.50 624 LYS A N 1
ATOM 4944 C CA . LYS A 1 624 ? -16.219 39.421 -34.211 1.00 89.50 624 LYS A CA 1
ATOM 4945 C C . LYS A 1 624 ? -15.384 40.424 -35.010 1.00 89.50 624 LYS A C 1
ATOM 4947 O O . LYS A 1 624 ? -15.920 41.100 -35.886 1.00 89.50 624 LYS A O 1
ATOM 4952 N N . GLY A 1 625 ? -14.084 40.482 -34.744 1.00 88.31 625 GLY A N 1
ATOM 4953 C CA . GLY A 1 625 ? -13.142 41.426 -35.348 1.00 88.31 625 GLY A CA 1
ATOM 4954 C C . GLY A 1 625 ? -12.669 42.512 -34.379 1.00 88.31 625 GLY A C 1
ATOM 4955 O O . GLY A 1 625 ? -13.165 42.627 -33.263 1.00 88.31 625 GLY A O 1
ATOM 4956 N N . LYS A 1 626 ? -11.674 43.299 -34.808 1.00 85.19 626 LYS A N 1
ATOM 4957 C CA . LYS A 1 626 ? -11.125 44.408 -34.011 1.00 85.19 626 LYS A CA 1
ATOM 4958 C C . LYS A 1 626 ? -12.079 45.597 -33.993 1.00 85.19 626 LYS A C 1
ATOM 4960 O O . LYS A 1 626 ? -12.709 45.900 -35.007 1.00 85.19 626 LYS A O 1
ATOM 4965 N N . ILE A 1 627 ? -12.130 46.315 -32.873 1.00 85.69 627 ILE A N 1
ATOM 4966 C CA . ILE A 1 627 ? -12.938 47.534 -32.747 1.00 85.69 627 ILE A CA 1
ATOM 4967 C C . ILE A 1 627 ? -12.123 48.796 -33.059 1.00 85.69 627 ILE A C 1
ATOM 4969 O O . ILE A 1 627 ? -10.953 48.916 -32.691 1.00 85.69 627 ILE A O 1
ATOM 4973 N N . SER A 1 628 ? -12.741 49.774 -33.726 1.00 82.19 628 SER A N 1
ATOM 4974 C CA . SER A 1 628 ? -12.121 51.078 -33.970 1.00 82.19 628 SER A CA 1
ATOM 4975 C C . SER A 1 628 ? -12.097 51.934 -32.699 1.00 82.19 628 SER A C 1
ATOM 4977 O O . SER A 1 628 ? -13.084 51.991 -31.957 1.00 82.19 628 SER A O 1
ATOM 4979 N N . GLU A 1 629 ? -10.977 52.635 -32.494 1.00 84.12 629 GLU A N 1
ATOM 4980 C CA . GLU A 1 629 ? -10.728 53.519 -31.343 1.00 84.12 629 GLU A CA 1
ATOM 4981 C C . GLU A 1 629 ? -10.934 52.819 -29.982 1.00 84.12 629 GLU A C 1
ATOM 4983 O O . GLU A 1 629 ? -11.774 53.250 -29.186 1.00 84.12 629 GLU A O 1
ATOM 4988 N N . PRO A 1 630 ? -10.206 51.719 -29.693 1.00 85.38 630 PRO A N 1
ATOM 4989 C CA . PRO A 1 630 ? -10.327 51.061 -28.402 1.00 85.38 630 PRO A CA 1
ATOM 4990 C C . PRO A 1 630 ? -9.833 51.993 -27.295 1.00 85.38 630 PRO A C 1
ATOM 4992 O O . PRO A 1 630 ? -8.853 52.712 -27.476 1.00 85.38 630 PRO A O 1
ATOM 4995 N N . THR A 1 631 ? -10.487 51.948 -26.140 1.00 79.62 631 THR A N 1
ATOM 4996 C CA . THR A 1 631 ? -10.016 52.551 -24.887 1.00 79.62 631 THR A CA 1
ATOM 4997 C C . THR A 1 631 ? -9.209 51.548 -24.066 1.00 79.62 631 THR A C 1
ATOM 4999 O O . THR A 1 631 ? -8.382 51.946 -23.243 1.00 79.62 631 THR A O 1
ATOM 5002 N N . MET A 1 632 ? -9.382 50.247 -24.331 1.00 77.88 632 MET A N 1
ATOM 5003 C CA . MET A 1 632 ? -8.648 49.157 -23.698 1.00 77.88 632 MET A CA 1
ATOM 5004 C C . MET A 1 632 ? -8.361 48.030 -24.695 1.00 77.88 632 MET A C 1
ATOM 5006 O O . MET A 1 632 ? -9.190 47.695 -25.534 1.00 77.88 632 MET A O 1
ATOM 5010 N N . ARG A 1 633 ? -7.180 47.426 -24.587 1.00 80.38 633 ARG A N 1
ATOM 5011 C CA . ARG A 1 633 ? -6.817 46.186 -25.278 1.00 80.38 633 ARG A CA 1
ATOM 5012 C C . ARG A 1 633 ? -6.607 45.084 -24.261 1.00 80.38 633 ARG A C 1
ATOM 5014 O O . ARG A 1 633 ? -6.005 45.348 -23.218 1.00 80.38 633 ARG A O 1
ATOM 5021 N N . VAL A 1 634 ? -7.093 43.888 -24.559 1.00 82.75 634 VAL A N 1
ATOM 5022 C CA . VAL A 1 634 ? -6.989 42.709 -23.696 1.00 82.75 634 VAL A CA 1
ATOM 5023 C C . VAL A 1 634 ? -6.437 41.547 -24.509 1.00 82.75 634 VAL A C 1
ATOM 5025 O O . VAL A 1 634 ? -6.861 41.337 -25.637 1.00 82.75 634 VAL A O 1
ATOM 5028 N N . TRP A 1 635 ? -5.509 40.791 -23.929 1.00 84.81 635 TRP A N 1
ATOM 5029 C CA . TRP A 1 635 ? -4.910 39.607 -24.543 1.00 84.81 635 TRP A CA 1
ATOM 5030 C C . TRP A 1 635 ? -5.039 38.409 -23.615 1.00 84.81 635 TRP A C 1
ATOM 5032 O O . TRP A 1 635 ? -4.736 38.518 -22.422 1.00 84.81 635 TRP A O 1
ATOM 5042 N N . THR A 1 636 ? -5.442 37.270 -24.168 1.00 84.62 636 THR A N 1
ATOM 5043 C CA . THR A 1 636 ? -5.537 35.989 -23.456 1.00 84.62 636 THR A CA 1
ATOM 5044 C C . THR A 1 636 ? -5.481 34.813 -24.447 1.00 84.62 636 THR A C 1
ATOM 5046 O O . THR A 1 636 ? -5.250 35.034 -25.635 1.00 84.62 636 THR A O 1
ATOM 5049 N N . SER A 1 637 ? -5.659 33.575 -23.987 1.00 87.38 637 SER A N 1
ATOM 5050 C CA . SER A 1 637 ? -5.725 32.378 -24.838 1.00 87.38 637 SER A CA 1
ATOM 5051 C C . SER A 1 637 ? -7.055 31.643 -24.686 1.00 87.38 637 SER A C 1
ATOM 5053 O O . SER A 1 637 ? -7.786 31.846 -23.715 1.00 87.38 637 SER A O 1
ATOM 5055 N N . GLU A 1 638 ? -7.382 30.805 -25.666 1.00 85.12 638 GLU A N 1
ATOM 5056 C CA . GLU A 1 638 ? -8.614 30.012 -25.688 1.00 85.12 638 GLU A CA 1
ATOM 5057 C C . GLU A 1 638 ? -8.744 29.095 -24.472 1.00 85.12 638 GLU A C 1
ATOM 5059 O O . GLU A 1 638 ? -9.804 29.097 -23.850 1.00 85.12 638 GLU A O 1
ATOM 5064 N N . ASP A 1 639 ? -7.664 28.426 -24.065 1.00 85.19 639 ASP A N 1
ATOM 5065 C CA . ASP A 1 639 ? -7.618 27.625 -22.835 1.00 85.19 639 ASP A CA 1
ATOM 5066 C C . ASP A 1 639 ? -8.068 28.440 -21.608 1.00 85.19 639 ASP A C 1
ATOM 5068 O O . ASP A 1 639 ? -8.979 28.050 -20.880 1.00 85.19 639 ASP A O 1
ATOM 5072 N N . ILE A 1 640 ? -7.526 29.650 -21.427 1.00 79.19 640 ILE A N 1
ATOM 5073 C CA . ILE A 1 640 ? -7.876 30.521 -20.295 1.00 79.19 640 ILE A CA 1
ATOM 5074 C C . ILE A 1 640 ? -9.346 30.945 -20.357 1.00 79.19 640 ILE A C 1
ATOM 5076 O O . ILE A 1 640 ? -10.025 30.988 -19.329 1.00 79.19 640 ILE A O 1
ATOM 5080 N N . VAL A 1 641 ? -9.856 31.239 -21.554 1.00 79.81 641 VAL A N 1
ATOM 5081 C CA . VAL A 1 641 ? -11.255 31.622 -21.769 1.00 79.81 641 VAL A CA 1
ATOM 5082 C C . VAL A 1 641 ? -12.196 30.454 -21.474 1.00 79.81 641 VAL A C 1
ATOM 5084 O O . VAL A 1 641 ? -13.156 30.631 -20.724 1.00 79.81 641 VAL A O 1
ATOM 5087 N N . ARG A 1 642 ? -11.908 29.255 -21.989 1.00 80.94 642 ARG A N 1
ATOM 5088 C CA . ARG A 1 642 ? -12.700 28.043 -21.736 1.00 80.94 642 ARG A CA 1
ATOM 5089 C C . ARG A 1 642 ? -12.643 27.639 -20.268 1.00 80.94 642 ARG A C 1
ATOM 5091 O O . ARG A 1 642 ? -13.679 27.326 -19.691 1.00 80.94 642 ARG A O 1
ATOM 5098 N N . ARG A 1 643 ? -11.482 27.765 -19.622 1.00 79.50 643 ARG A N 1
ATOM 5099 C CA . ARG A 1 643 ? -11.311 27.540 -18.181 1.00 79.50 643 ARG A CA 1
ATOM 5100 C C . ARG A 1 643 ? -12.152 28.494 -17.337 1.00 79.50 643 ARG A C 1
ATOM 5102 O O . ARG A 1 643 ? -12.664 28.089 -16.302 1.00 79.50 643 ARG A O 1
ATOM 5109 N N . ILE A 1 644 ? -12.319 29.750 -17.758 1.00 75.81 644 ILE A N 1
ATOM 5110 C CA . ILE A 1 644 ? -13.209 30.705 -17.077 1.00 75.81 644 ILE A CA 1
ATOM 5111 C C . ILE A 1 644 ? -14.678 30.341 -17.308 1.00 75.81 644 ILE A C 1
ATOM 5113 O O . ILE A 1 644 ? -15.444 30.338 -16.350 1.00 75.81 644 ILE A O 1
ATOM 5117 N N . ILE A 1 645 ? -15.064 30.021 -18.547 1.00 76.25 645 ILE A N 1
ATOM 5118 C CA . ILE A 1 645 ? -16.450 29.690 -18.919 1.00 76.25 645 ILE A CA 1
ATOM 5119 C C . ILE A 1 645 ? -16.939 28.408 -18.228 1.00 76.25 645 ILE A C 1
ATOM 5121 O O . ILE A 1 645 ? -18.071 28.373 -17.749 1.00 76.25 645 ILE A O 1
ATOM 5125 N N . ASN A 1 646 ? -16.076 27.393 -18.139 1.00 74.75 646 ASN A N 1
ATOM 5126 C CA . ASN A 1 646 ? -16.389 26.076 -17.579 1.00 74.75 646 ASN A CA 1
ATOM 5127 C C . ASN A 1 646 ? -16.140 25.980 -16.061 1.00 74.75 646 ASN A C 1
ATOM 5129 O O . ASN A 1 646 ? -16.359 24.927 -15.468 1.00 74.75 646 ASN A O 1
ATOM 5133 N N . SER A 1 647 ? -15.656 27.053 -15.428 1.00 66.62 647 SER A N 1
ATOM 5134 C CA . SER A 1 647 ? -15.414 27.096 -13.982 1.00 66.62 647 SER A CA 1
ATOM 5135 C C . SER A 1 647 ? -16.730 27.110 -13.206 1.00 66.62 647 SER A C 1
ATOM 5137 O O . SER A 1 647 ? -17.644 27.856 -13.552 1.00 66.62 647 SER A O 1
ATOM 5139 N N . GLU A 1 648 ? -16.792 26.390 -12.084 1.00 68.06 648 GLU A N 1
ATOM 5140 C CA . GLU A 1 648 ? -17.896 26.512 -11.118 1.00 68.06 648 GLU A CA 1
ATOM 5141 C C . GLU A 1 648 ? -17.974 27.924 -10.493 1.00 68.06 648 GLU A C 1
ATOM 5143 O O . GLU A 1 648 ? -19.045 28.372 -10.089 1.00 68.06 648 GLU A O 1
ATOM 5148 N N . ASP A 1 649 ? -16.852 28.660 -10.470 1.00 69.25 649 ASP A N 1
ATOM 5149 C CA . ASP A 1 649 ? -16.775 30.080 -10.091 1.00 69.25 649 ASP A CA 1
ATOM 5150 C C . ASP A 1 649 ? -15.989 30.887 -11.151 1.00 69.25 649 ASP A C 1
ATOM 5152 O O . ASP A 1 649 ? -14.773 31.090 -11.027 1.00 69.25 649 ASP A O 1
ATOM 5156 N N . PRO A 1 650 ? -16.644 31.332 -12.241 1.00 65.38 650 PRO A N 1
ATOM 5157 C CA . PRO A 1 650 ? -15.997 32.072 -13.330 1.00 65.38 650 PRO A CA 1
ATOM 5158 C C . PRO A 1 650 ? -15.374 33.401 -12.888 1.00 65.38 650 PRO A C 1
ATOM 5160 O O . PRO A 1 650 ? -14.370 33.846 -13.449 1.00 65.38 650 PRO A O 1
ATOM 5163 N N . ILE A 1 651 ? -15.942 34.045 -11.861 1.00 64.12 651 ILE A N 1
ATOM 5164 C CA . ILE A 1 651 ? -15.481 35.350 -11.373 1.00 64.12 651 ILE A CA 1
ATOM 5165 C C . ILE A 1 651 ? -14.145 35.186 -10.645 1.00 64.12 651 ILE A C 1
ATOM 5167 O O . ILE A 1 651 ? -13.200 35.926 -10.932 1.00 64.12 651 ILE A O 1
ATOM 5171 N N . SER A 1 652 ? -14.039 34.217 -9.730 1.00 67.69 652 SER A N 1
ATOM 5172 C CA . SER A 1 652 ? -12.784 33.934 -9.024 1.00 67.69 652 SER A CA 1
ATOM 5173 C C . SER A 1 652 ? -11.693 33.470 -9.989 1.00 67.69 652 SER A C 1
ATOM 5175 O O . SER A 1 652 ? -10.575 33.995 -9.955 1.00 67.69 652 SER A O 1
ATOM 5177 N N . THR A 1 653 ? -12.032 32.576 -10.922 1.00 66.62 653 THR A N 1
ATOM 5178 C CA . THR A 1 653 ? -11.101 32.069 -11.940 1.00 66.62 653 THR A CA 1
ATOM 5179 C C . THR A 1 653 ? -10.600 33.184 -12.859 1.00 66.62 653 THR A C 1
ATOM 5181 O O . THR A 1 653 ? -9.391 33.311 -13.059 1.00 66.62 653 THR A O 1
ATOM 5184 N N . GLY A 1 654 ? -11.478 34.078 -13.326 1.00 67.88 654 GLY A N 1
ATOM 5185 C CA . GLY A 1 654 ? -11.080 35.241 -14.126 1.00 67.88 654 GLY A CA 1
ATOM 5186 C C . GLY A 1 654 ? -10.216 36.248 -13.356 1.00 67.88 654 GLY A C 1
ATOM 5187 O O . GLY A 1 654 ? -9.228 36.765 -13.881 1.00 67.88 654 GLY A O 1
ATOM 5188 N N . VAL A 1 655 ? -10.526 36.501 -12.078 1.00 66.31 655 VAL A N 1
ATOM 5189 C CA . VAL A 1 655 ? -9.709 37.371 -11.212 1.00 66.31 655 VAL A CA 1
ATOM 5190 C C . VAL A 1 655 ? -8.324 36.771 -10.964 1.00 66.31 655 VAL A C 1
ATOM 5192 O O . VAL A 1 655 ? -7.339 37.512 -10.920 1.00 66.31 655 VAL A O 1
ATOM 5195 N N . ASN A 1 656 ? -8.223 35.453 -10.802 1.00 66.44 656 ASN A N 1
ATOM 5196 C CA . ASN A 1 656 ? -6.941 34.776 -10.627 1.00 66.44 656 ASN A CA 1
ATOM 5197 C C . ASN A 1 656 ? -6.117 34.792 -11.920 1.00 66.44 656 ASN A C 1
ATOM 5199 O O . ASN A 1 656 ? -4.941 35.145 -11.853 1.00 66.44 656 ASN A O 1
ATOM 5203 N N . ALA A 1 657 ? -6.740 34.576 -13.082 1.00 63.62 657 ALA A N 1
ATOM 5204 C CA . ALA A 1 657 ? -6.071 34.694 -14.379 1.00 63.62 657 ALA A CA 1
ATOM 5205 C C . ALA A 1 657 ? -5.506 36.110 -14.621 1.00 63.62 657 ALA A C 1
ATOM 5207 O O . ALA A 1 657 ? -4.375 36.278 -15.082 1.00 63.62 657 ALA A O 1
ATOM 5208 N N . LEU A 1 658 ? -6.236 37.155 -14.210 1.00 63.78 658 LEU A N 1
ATOM 5209 C CA . LEU A 1 658 ? -5.732 38.537 -14.210 1.00 63.78 658 LEU A CA 1
ATOM 5210 C C . LEU A 1 658 ? -4.551 38.742 -13.242 1.00 63.78 658 LEU A C 1
ATOM 5212 O O . LEU A 1 658 ? -3.597 39.439 -13.581 1.00 63.78 658 LEU A O 1
ATOM 5216 N N . LYS A 1 659 ? -4.590 38.155 -12.035 1.00 65.69 659 LYS A N 1
ATOM 5217 C CA . LYS A 1 659 ? -3.494 38.259 -11.046 1.00 65.69 659 LYS A CA 1
ATOM 5218 C C . LYS A 1 659 ? -2.226 37.537 -11.494 1.00 65.69 659 LYS A C 1
ATOM 5220 O O . LYS A 1 659 ? -1.133 38.005 -11.188 1.00 65.69 659 LYS A O 1
ATOM 5225 N N . MET A 1 660 ? -2.384 36.403 -12.172 1.00 65.31 660 MET A N 1
ATOM 5226 C CA . MET A 1 660 ? -1.286 35.567 -12.659 1.00 65.31 660 MET A CA 1
ATOM 5227 C C . MET A 1 660 ? -0.685 36.093 -13.970 1.00 65.31 660 MET A C 1
ATOM 5229 O O . MET A 1 660 ? 0.355 35.610 -14.401 1.00 65.31 660 MET A O 1
ATOM 5233 N N . GLY A 1 661 ? -1.287 37.129 -14.568 1.00 61.53 661 GLY A N 1
ATOM 5234 C CA . GLY A 1 661 ? -0.812 37.741 -15.809 1.00 61.53 661 GLY A CA 1
ATOM 5235 C C . GLY A 1 661 ? -1.197 36.966 -17.071 1.00 61.53 661 GLY A C 1
ATOM 5236 O O . GLY A 1 661 ? -0.698 37.284 -18.147 1.00 61.53 661 GLY A O 1
ATOM 5237 N N . GLU A 1 662 ? -2.091 35.985 -16.948 1.00 71.81 662 GLU A N 1
ATOM 5238 C CA . GLU A 1 662 ? -2.623 35.168 -18.047 1.00 71.81 662 GLU A CA 1
ATOM 5239 C C . GLU A 1 662 ? -3.670 35.939 -18.867 1.00 71.81 662 GLU A C 1
ATOM 5241 O O . GLU A 1 662 ? -3.819 35.728 -20.070 1.00 71.81 662 GLU A O 1
ATOM 5246 N N . ILE A 1 663 ? -4.356 36.894 -18.226 1.00 78.50 663 ILE A N 1
ATOM 5247 C CA . ILE A 1 663 ? -5.094 37.959 -18.909 1.00 78.50 663 ILE A CA 1
ATOM 5248 C C . ILE A 1 663 ? -4.295 39.250 -18.770 1.00 78.50 663 ILE A C 1
ATOM 5250 O O . ILE A 1 663 ? -4.108 39.782 -17.672 1.00 78.50 663 ILE A O 1
ATOM 5254 N N . ARG A 1 664 ? -3.835 39.778 -19.902 1.00 77.06 664 ARG A N 1
ATOM 5255 C CA . ARG A 1 664 ? -3.072 41.029 -19.970 1.00 77.06 664 ARG A CA 1
ATOM 5256 C C . ARG A 1 664 ? -3.969 42.129 -20.509 1.00 77.06 664 ARG A C 1
ATOM 5258 O O . ARG A 1 664 ? -4.754 41.878 -21.414 1.00 77.06 664 ARG A O 1
ATOM 5265 N N . TYR A 1 665 ? -3.841 43.349 -19.996 1.00 76.62 665 TYR A N 1
ATOM 5266 C CA . TYR A 1 665 ? -4.618 44.486 -20.490 1.00 76.62 665 TYR A CA 1
ATOM 5267 C C . TYR A 1 665 ? -3.791 45.772 -20.555 1.00 76.62 665 TYR A C 1
ATOM 5269 O O . TYR A 1 665 ? -2.841 45.958 -19.793 1.00 76.62 665 TYR A O 1
ATOM 5277 N N . SER A 1 666 ? -4.155 46.668 -21.473 1.00 68.56 666 SER A N 1
ATOM 5278 C CA . SER A 1 666 ? -3.526 47.981 -21.644 1.00 68.56 666 SER A CA 1
ATOM 5279 C C . SER A 1 666 ? -4.555 49.034 -22.055 1.00 68.56 666 SER A C 1
ATOM 5281 O O . SER A 1 666 ? -5.356 48.800 -22.956 1.00 68.56 666 SER A O 1
ATOM 5283 N N . GLY A 1 667 ? -4.538 50.198 -21.402 1.00 66.81 667 GLY A N 1
ATOM 5284 C CA . GLY A 1 667 ? -5.390 51.335 -21.761 1.00 66.81 667 GLY A CA 1
ATOM 5285 C C . GLY A 1 667 ? -4.817 52.124 -22.941 1.00 66.81 667 GLY A C 1
ATOM 5286 O O . GLY A 1 667 ? -3.616 52.392 -22.990 1.00 66.81 667 GLY A O 1
ATOM 5287 N N . VAL A 1 668 ? -5.670 52.534 -23.876 1.00 63.25 668 VAL A N 1
ATOM 5288 C CA . VAL A 1 668 ? -5.293 53.285 -25.080 1.00 63.25 668 VAL A CA 1
ATOM 5289 C C . VAL A 1 668 ? -5.846 54.713 -24.966 1.00 63.25 668 VAL A C 1
ATOM 5291 O O . VAL A 1 668 ? -7.053 54.920 -24.958 1.00 63.25 668 VAL A O 1
ATOM 5294 N N . GLY A 1 669 ? -4.960 55.714 -24.850 1.00 46.44 669 GLY A N 1
ATOM 5295 C CA . GLY A 1 669 ? -5.324 57.143 -24.799 1.00 46.44 669 GLY A CA 1
ATOM 5296 C C . GLY A 1 669 ? -4.849 57.898 -23.544 1.00 46.44 669 GLY A C 1
ATOM 5297 O O . GLY A 1 669 ? -4.895 57.409 -22.418 1.00 46.44 669 GLY A O 1
ATOM 5298 N N . PHE A 1 670 ? -4.345 59.120 -23.741 1.00 38.09 670 PHE A N 1
ATOM 5299 C CA . PHE A 1 670 ? -3.655 59.942 -22.737 1.00 38.09 670 PHE A CA 1
ATOM 5300 C C . PHE A 1 670 ? -4.651 60.663 -21.795 1.00 38.09 670 PHE A C 1
ATOM 5302 O O . PHE A 1 670 ? -5.526 61.385 -22.259 1.00 38.09 670 PHE A O 1
ATOM 5309 N N . ARG A 1 671 ? -4.431 60.551 -20.470 1.00 38.19 671 ARG A N 1
ATOM 5310 C CA . ARG A 1 671 ? -5.136 61.204 -19.328 1.00 38.19 671 ARG A CA 1
ATOM 5311 C C . ARG A 1 671 ? -6.385 60.516 -18.739 1.00 38.19 671 ARG A C 1
ATOM 5313 O O . ARG A 1 671 ? -7.416 61.151 -18.553 1.00 38.19 671 ARG A O 1
ATOM 5320 N N . ARG A 1 672 ? -6.211 59.314 -18.182 1.00 35.47 672 ARG A N 1
ATOM 5321 C CA . ARG A 1 672 ? -6.701 58.998 -16.821 1.00 35.47 672 ARG A CA 1
ATOM 5322 C C . ARG A 1 672 ? -5.661 58.153 -16.100 1.00 35.47 672 ARG A C 1
ATOM 5324 O O . ARG A 1 672 ? -5.513 56.958 -16.306 1.00 35.47 672 ARG A O 1
ATOM 5331 N N . THR A 1 673 ? -4.888 58.840 -15.279 1.00 33.44 673 THR A N 1
ATOM 5332 C CA . THR A 1 673 ? -3.805 58.309 -14.469 1.00 33.44 673 THR A CA 1
ATOM 5333 C C . THR A 1 673 ? -4.335 57.270 -13.474 1.00 33.44 673 THR A C 1
ATOM 5335 O O . THR A 1 673 ? -4.701 57.629 -12.357 1.00 33.44 673 THR A O 1
ATOM 5338 N N . LEU A 1 674 ? -4.305 55.977 -13.807 1.00 32.50 674 LEU A N 1
ATOM 5339 C CA . LEU A 1 674 ? -4.208 54.926 -12.786 1.00 32.50 674 LEU A CA 1
ATOM 5340 C C . LEU A 1 674 ? -2.755 54.885 -12.302 1.00 32.50 674 LEU A C 1
ATOM 5342 O O . LEU A 1 674 ? -1.967 53.988 -12.582 1.00 32.50 674 LEU A O 1
ATOM 5346 N N . LYS A 1 675 ? -2.403 55.955 -11.583 1.00 27.92 675 LYS A N 1
ATOM 5347 C CA . LYS A 1 675 ? -1.247 56.011 -10.696 1.00 27.92 675 LYS A CA 1
ATOM 5348 C C . LYS A 1 675 ? -1.389 54.831 -9.741 1.00 27.92 675 LYS A C 1
ATOM 5350 O O . LYS A 1 675 ? -2.369 54.759 -9.004 1.00 27.92 675 LYS A O 1
ATOM 5355 N N . MET A 1 676 ? -0.413 53.931 -9.814 1.00 34.31 676 MET A N 1
ATOM 5356 C CA . MET A 1 676 ? -0.035 52.933 -8.817 1.00 34.31 676 MET A CA 1
ATOM 5357 C C . MET A 1 676 ? -0.817 53.013 -7.500 1.00 34.31 676 MET A C 1
ATOM 5359 O O . MET A 1 676 ? -0.475 53.817 -6.641 1.00 34.31 676 MET A O 1
ATOM 5363 N N . PHE A 1 677 ? -1.821 52.156 -7.317 1.00 27.03 677 PHE A N 1
ATOM 5364 C CA . PHE A 1 677 ? -2.395 51.871 -5.998 1.00 27.03 677 PHE A CA 1
ATOM 5365 C C . PHE A 1 677 ? -3.140 50.525 -6.016 1.00 27.03 677 PHE A C 1
ATOM 5367 O O . PHE A 1 677 ? -4.363 50.495 -5.974 1.00 27.03 677 PHE A O 1
ATOM 5374 N N . ALA A 1 678 ? -2.397 49.411 -6.112 1.00 29.33 678 ALA A N 1
ATOM 5375 C CA . ALA A 1 678 ? -2.819 48.090 -5.600 1.00 29.33 678 ALA A CA 1
ATOM 5376 C C . ALA A 1 678 ? -1.699 47.016 -5.578 1.00 29.33 678 ALA A C 1
ATOM 5378 O O . ALA A 1 678 ? -1.995 45.833 -5.530 1.00 29.33 678 ALA A O 1
ATOM 5379 N N . VAL A 1 679 ? -0.410 47.380 -5.505 1.00 31.36 679 VAL A N 1
ATOM 5380 C CA . VAL A 1 679 ? 0.663 46.434 -5.087 1.00 31.36 679 VAL A CA 1
ATOM 5381 C C . VAL A 1 679 ? 0.720 46.302 -3.546 1.00 31.36 679 VAL A C 1
ATOM 5383 O O . VAL A 1 679 ? 1.591 45.666 -2.968 1.00 31.36 679 VAL A O 1
ATOM 5386 N N . LYS A 1 680 ? -0.264 46.860 -2.827 1.00 28.17 680 LYS A N 1
ATOM 5387 C CA . LYS A 1 680 ? -0.406 46.740 -1.366 1.00 28.17 680 LYS A CA 1
ATOM 5388 C C . LYS A 1 680 ? -1.851 46.480 -0.922 1.00 28.17 680 LYS A C 1
ATOM 5390 O O . LYS A 1 680 ? -2.357 47.184 -0.066 1.00 28.17 680 LYS A O 1
ATOM 5395 N N . ILE A 1 681 ? -2.504 45.455 -1.474 1.00 31.42 681 ILE A N 1
ATOM 5396 C CA . ILE A 1 681 ? -3.465 44.596 -0.736 1.00 31.42 681 ILE A CA 1
ATOM 5397 C C . ILE A 1 681 ? -3.241 43.140 -1.192 1.00 31.42 681 ILE A C 1
ATOM 5399 O O . ILE A 1 681 ? -4.159 42.400 -1.511 1.00 31.42 681 ILE A O 1
ATOM 5403 N N . VAL A 1 682 ? -1.976 42.723 -1.257 1.00 40.53 682 VAL A N 1
ATOM 5404 C CA . VAL A 1 682 ? -1.590 41.310 -1.455 1.00 40.53 682 VAL A CA 1
ATOM 5405 C C . VAL A 1 682 ? -1.389 40.612 -0.095 1.00 40.53 682 VAL A C 1
ATOM 5407 O O . VAL A 1 682 ? -1.069 39.438 -0.014 1.00 40.53 682 VAL A O 1
ATOM 5410 N N . THR A 1 683 ? -1.659 41.303 1.017 1.00 32.81 683 THR A N 1
ATOM 5411 C CA . THR A 1 683 ? -1.347 40.819 2.376 1.00 32.81 683 THR A CA 1
ATOM 5412 C C . THR A 1 683 ? -2.508 40.905 3.372 1.00 32.81 683 THR A C 1
ATOM 5414 O O . THR A 1 683 ? -2.285 40.860 4.579 1.00 32.81 683 THR A O 1
ATOM 5417 N N . LYS A 1 684 ? -3.768 41.009 2.919 1.00 27.12 684 LYS A N 1
ATOM 5418 C CA . LYS A 1 684 ? -4.917 41.028 3.851 1.00 27.12 684 LYS A CA 1
ATOM 5419 C C . LYS A 1 684 ? -6.209 40.372 3.347 1.00 27.12 684 LYS A C 1
ATOM 5421 O O . LYS A 1 684 ? -7.295 40.827 3.675 1.00 27.12 684 LYS A O 1
ATOM 5426 N N . VAL A 1 685 ? -6.082 39.279 2.594 1.00 31.95 685 VAL A N 1
ATOM 5427 C CA . VAL A 1 685 ? -7.197 38.340 2.320 1.00 31.95 685 VAL A CA 1
ATOM 5428 C C . VAL A 1 685 ? -6.897 36.924 2.842 1.00 31.95 685 VAL A C 1
ATOM 5430 O O . VAL A 1 685 ? -7.798 36.110 2.983 1.00 31.95 685 VAL A O 1
ATOM 5433 N N . TYR A 1 686 ? -5.682 36.678 3.345 1.00 30.77 686 TYR A N 1
ATOM 5434 C CA . TYR A 1 686 ? -5.331 35.471 4.111 1.00 30.77 686 TYR A CA 1
ATOM 5435 C C . TYR A 1 686 ? -5.906 35.442 5.547 1.00 30.77 686 TYR A C 1
ATOM 5437 O O . TYR A 1 686 ? -5.429 34.708 6.401 1.00 30.77 686 TYR A O 1
ATOM 5445 N N . ARG A 1 687 ? -6.917 36.269 5.846 1.00 30.17 687 ARG A N 1
ATOM 5446 C CA . ARG A 1 687 ? -7.572 36.339 7.166 1.00 30.17 687 ARG A CA 1
ATOM 5447 C C . ARG A 1 687 ? -9.094 36.499 7.094 1.00 30.17 687 ARG A C 1
ATOM 5449 O O . ARG A 1 687 ? -9.696 37.104 7.973 1.00 30.17 687 ARG A O 1
ATOM 5456 N N . LEU A 1 688 ? -9.710 35.966 6.039 1.00 29.53 688 LEU A N 1
ATOM 5457 C CA . LEU A 1 688 ? -11.167 35.791 5.979 1.00 29.53 688 LEU A CA 1
ATOM 5458 C C . LEU A 1 688 ? -11.599 34.434 5.390 1.00 29.53 688 LEU A C 1
ATOM 5460 O O . LEU A 1 688 ? -12.777 34.236 5.127 1.00 29.53 688 LEU A O 1
ATOM 5464 N N . VAL A 1 689 ? -10.659 33.500 5.206 1.00 31.52 689 VAL A N 1
ATOM 5465 C CA . VAL A 1 689 ? -10.949 32.092 4.859 1.00 31.52 689 VAL A CA 1
ATOM 5466 C C . VAL A 1 689 ? -10.958 31.203 6.118 1.00 31.52 689 VAL A C 1
ATOM 5468 O O . VAL A 1 689 ? -11.507 30.113 6.106 1.00 31.52 689 VAL A O 1
ATOM 5471 N N . GLU A 1 690 ? -10.491 31.720 7.258 1.00 31.70 690 GLU A N 1
ATOM 5472 C CA . GLU A 1 690 ? -10.588 31.075 8.581 1.00 31.70 690 GLU A CA 1
ATOM 5473 C C . GLU A 1 690 ? -11.936 31.313 9.304 1.00 31.70 690 GLU A C 1
ATOM 5475 O O . GLU A 1 690 ? -12.066 30.968 10.470 1.00 31.70 690 GLU A O 1
ATOM 5480 N N . VAL A 1 691 ? -12.943 31.920 8.655 1.00 29.81 691 VAL A N 1
ATOM 5481 C CA . VAL A 1 691 ? -14.254 32.218 9.294 1.00 29.81 691 VAL A CA 1
ATOM 5482 C C . VAL A 1 691 ? -15.464 31.770 8.452 1.00 29.81 691 VAL A C 1
ATOM 5484 O O . VAL A 1 691 ? -16.602 31.921 8.877 1.00 29.81 691 VAL A O 1
ATOM 5487 N N . ILE A 1 692 ? -15.260 31.155 7.281 1.00 28.69 692 ILE A N 1
ATOM 5488 C CA . ILE A 1 692 ? -16.365 30.593 6.468 1.00 28.69 692 ILE A CA 1
ATOM 5489 C C . ILE A 1 692 ? -16.346 29.051 6.449 1.00 28.69 692 ILE A C 1
ATOM 5491 O O . ILE A 1 692 ? -17.356 28.433 6.132 1.00 28.69 692 ILE A O 1
ATOM 5495 N N . GLY A 1 693 ? -15.267 28.424 6.936 1.00 31.69 693 GLY A N 1
ATOM 5496 C CA . GLY A 1 693 ? -15.227 26.987 7.245 1.00 31.69 693 GLY A CA 1
ATOM 5497 C C . GLY A 1 693 ? -16.042 26.560 8.477 1.00 31.69 693 GLY A C 1
ATOM 5498 O O . GLY A 1 693 ? -16.125 25.373 8.739 1.00 31.69 693 GLY A O 1
ATOM 5499 N N . ASP A 1 694 ? -16.667 27.498 9.201 1.00 31.06 694 ASP A N 1
ATOM 5500 C CA . ASP A 1 694 ? -17.520 27.221 10.374 1.00 31.06 694 ASP A CA 1
ATOM 5501 C C . ASP A 1 694 ? -19.013 27.547 10.135 1.00 31.06 694 ASP A C 1
ATOM 5503 O O . ASP A 1 694 ? -19.797 27.622 11.080 1.00 31.06 694 ASP A O 1
ATOM 5507 N N . LEU A 1 695 ? -19.447 27.744 8.881 1.00 29.39 695 LEU A N 1
ATOM 5508 C CA . LEU A 1 695 ? -20.868 27.995 8.579 1.00 29.39 695 LEU A CA 1
ATOM 5509 C C . LEU A 1 695 ? -21.486 27.128 7.478 1.00 29.39 695 LEU A C 1
ATOM 5511 O O . LEU A 1 695 ? -22.707 27.135 7.367 1.00 29.39 695 LEU A O 1
ATOM 5515 N N . PHE A 1 696 ? -20.710 26.314 6.758 1.00 36.56 696 PHE A N 1
ATOM 5516 C CA . PHE A 1 696 ? -21.244 25.239 5.914 1.00 36.56 696 PHE A CA 1
ATOM 5517 C C . PHE A 1 696 ? -20.241 24.079 5.802 1.00 36.56 696 PHE A C 1
ATOM 5519 O O . PHE A 1 696 ? -19.416 24.075 4.892 1.00 36.56 696 PHE A O 1
ATOM 5526 N N . GLY A 1 697 ? -20.356 23.093 6.702 1.00 33.41 697 GLY A N 1
ATOM 5527 C CA . GLY A 1 697 ? -19.754 21.757 6.560 1.00 33.41 697 GLY A CA 1
ATOM 5528 C C . GLY A 1 697 ? -18.756 21.373 7.634 1.00 33.41 697 GLY A C 1
ATOM 5529 O O . GLY A 1 697 ? -17.551 21.426 7.318 1.00 33.41 697 GLY A O 1
#